Protein AF-A0A5C6GNI8-F1 (afdb_monomer)

Radius of gyration: 31.66 Å; Cα contacts (8 Å, |Δi|>4): 538; chains: 1; bounding box: 87×75×96 Å

Mean predicted aligned error: 11.32 Å

Sequence (477 aa):
MQRNCSEPKYVFQSFDSLYGCYKDFGGIANSNPFAQVVNTCLNDYCNNTFPELGGCAKWTQPTDLNFTISYHSSLFLGYTSFNNEAACEGVKGEVNSDLAGPGVFTSYMMQLVILLYLWFFLRLSREGPSLASYFSEKRKLFLHKALASKERRPALAKMTRLFDRHHAVLKHTLVEFQEAQCFFMLASQIAVLWSTSHSAALESHTLRSLIQNTSVSGMVSSTGILPVVIGMWSLQRMHKCSPWNFVLSVVTVIVSEVALYQTRDVPSIDKIVPMDYNGWPASCGFSAPPLIYCGLSTTEFYTQVLTRGGPMFFLQWSNPYCLVLFGMVILLWIKTFIIDAIGRETFPRFFLERAWLSQPPPDSKWGRWLPRASGLVTFLVEIAFIGAMVMDITAFDGFDYIHLIDWGAWSFGQVVAITLWFPVASKYIYWLVFGTEAYSKARIPSPYRIIKQQVDKNGGDYGKVMSSTRDGHVPMS

Secondary structure (DSSP, 8-state):
----TT-HHHHTS-HHHHHHHHHHTTTS--SSHHHHHHHHHHHHHHHS--TTTB--TT---TT----EEEEEE-SS-EEEEEE-HHHHTTB--PPPHHHHSHHHHHHHHHHHHHHHHHHHHHHHHHHHHHHHHHHHHHHHHHHTTT---TTSHHHHHHHHHHHHHHHHHHHHHHHHHHHHHHHHHHHHHHHHHHHHH-GGGGT--SHHHHHHHHHHHHHHHHHTTHHHHHHHHHHHHTT---HHHHHHHHHHHHHHHHHHHHTSSPPPGGGPPPP--TT--GGGTTS--GGGGBPPPHHHHHHHHHHHHHHHHIIIIIHHHHHHHHHHHHHHHHHHHHHHHH-TTTS-HHHHHHHHTTS--TTSHHHHHHHHHHHHHHHHHHHHHHHHHHHHHHHHHHHHHTT-S-TT---HHHHHHHHTTHHHHHHHHHHHHH-HHHHHHHHSPTT---------SS-------------PPPPP-

Organism: Metarhizium rileyi (strain RCEF 4871) (NCBI:txid1649241)

Structure (mmCIF, N/CA/C/O backbone):
data_AF-A0A5C6GNI8-F1
#
_entry.id   AF-A0A5C6GNI8-F1
#
loop_
_atom_site.group_PDB
_atom_site.id
_atom_site.type_symbol
_atom_site.label_atom_id
_atom_site.label_alt_id
_atom_site.label_comp_id
_atom_site.label_asym_id
_atom_site.label_entity_id
_atom_site.label_seq_id
_atom_site.pdbx_PDB_ins_code
_atom_site.Cartn_x
_atom_site.Cartn_y
_atom_site.Cartn_z
_atom_site.occupancy
_atom_site.B_iso_or_equiv
_atom_site.auth_seq_id
_atom_site.auth_comp_id
_atom_site.auth_asym_id
_atom_site.auth_atom_id
_atom_site.pdbx_PDB_model_num
ATOM 1 N N . MET A 1 1 ? 38.891 2.846 -21.273 1.00 44.84 1 MET A N 1
ATOM 2 C CA . MET A 1 1 ? 38.220 1.793 -22.065 1.00 44.84 1 MET A CA 1
ATOM 3 C C . MET A 1 1 ? 37.058 2.442 -22.791 1.00 44.84 1 MET A C 1
ATOM 5 O O . MET A 1 1 ? 36.213 3.019 -22.123 1.00 44.84 1 MET A O 1
ATOM 9 N N . GLN A 1 2 ? 37.057 2.434 -24.123 1.00 57.12 2 GLN A N 1
ATOM 10 C CA . GLN A 1 2 ? 35.919 2.900 -24.923 1.00 57.12 2 GLN A CA 1
ATOM 11 C C . GLN A 1 2 ? 34.794 1.863 -24.812 1.00 57.12 2 GLN A C 1
ATOM 13 O O . GLN A 1 2 ? 35.048 0.675 -25.005 1.00 57.12 2 GLN A O 1
ATOM 18 N N . ARG A 1 3 ? 33.580 2.290 -24.451 1.00 76.38 3 ARG A N 1
ATOM 19 C CA . ARG A 1 3 ? 32.397 1.418 -24.452 1.00 76.38 3 ARG A CA 1
ATOM 20 C C . ARG A 1 3 ? 32.059 1.014 -25.892 1.00 76.38 3 ARG A C 1
ATOM 22 O O . ARG A 1 3 ? 32.129 1.857 -26.786 1.00 76.38 3 ARG A O 1
ATOM 29 N N . ASN A 1 4 ? 31.679 -0.245 -26.130 1.00 85.56 4 ASN A N 1
ATOM 30 C CA . ASN A 1 4 ? 31.313 -0.725 -27.470 1.00 85.56 4 ASN A CA 1
ATOM 31 C C . ASN A 1 4 ? 29.850 -0.387 -27.806 1.00 85.56 4 ASN A C 1
ATOM 33 O O . ASN A 1 4 ? 28.991 -1.256 -27.918 1.00 85.56 4 ASN A O 1
ATOM 37 N N . CYS A 1 5 ? 29.556 0.901 -27.951 1.00 88.19 5 CYS A N 1
ATOM 38 C CA . CYS A 1 5 ? 28.199 1.403 -28.184 1.00 88.19 5 CYS A CA 1
ATOM 39 C C . CYS A 1 5 ? 27.653 1.157 -29.602 1.00 88.19 5 CYS A C 1
ATOM 41 O O . CYS A 1 5 ? 26.549 1.594 -29.919 1.00 88.19 5 CYS A O 1
ATOM 43 N N . SER A 1 6 ? 28.423 0.471 -30.449 1.00 87.31 6 SER A N 1
ATOM 44 C CA . SER A 1 6 ? 27.996 -0.060 -31.747 1.00 87.31 6 SER A CA 1
ATOM 45 C C . SER A 1 6 ? 27.494 -1.506 -31.681 1.00 87.31 6 SER A C 1
ATOM 47 O O . SER A 1 6 ? 26.923 -1.985 -32.654 1.00 87.31 6 SER A O 1
ATOM 49 N N . GLU A 1 7 ? 27.709 -2.217 -30.570 1.00 92.62 7 GLU A N 1
ATOM 50 C CA . GLU A 1 7 ? 27.315 -3.619 -30.428 1.00 92.62 7 GLU A CA 1
ATOM 51 C C . GLU A 1 7 ? 25.980 -3.737 -29.671 1.00 92.62 7 GLU A C 1
ATOM 53 O O . GLU A 1 7 ? 25.929 -3.416 -28.479 1.00 92.62 7 GLU A O 1
ATOM 58 N N . PRO A 1 8 ? 24.902 -4.242 -30.307 1.00 93.31 8 PRO A N 1
ATOM 59 C CA . PRO A 1 8 ? 23.592 -4.366 -29.665 1.00 93.31 8 PRO A CA 1
ATOM 60 C C . PRO A 1 8 ? 23.621 -5.156 -28.357 1.00 93.31 8 PRO A C 1
ATOM 62 O O . PRO A 1 8 ? 23.024 -4.747 -27.365 1.00 93.31 8 PRO A O 1
ATOM 65 N N . LYS A 1 9 ? 24.380 -6.258 -28.331 1.00 93.50 9 LYS A N 1
ATOM 66 C CA . LYS A 1 9 ? 24.507 -7.125 -27.155 1.00 93.50 9 LYS A CA 1
ATOM 67 C C . LYS A 1 9 ? 25.063 -6.384 -25.940 1.00 93.50 9 LYS A C 1
ATOM 69 O O . LYS A 1 9 ? 24.661 -6.682 -24.823 1.00 93.50 9 LYS A O 1
ATOM 74 N N . TYR A 1 10 ? 25.963 -5.424 -26.152 1.00 93.75 10 TYR A N 1
ATOM 75 C CA . TYR A 1 10 ? 26.483 -4.575 -25.084 1.00 93.75 10 TYR A CA 1
ATOM 76 C C . TYR A 1 10 ? 25.463 -3.504 -24.680 1.00 93.75 10 TYR A C 1
ATOM 78 O O . TYR A 1 10 ? 25.190 -3.327 -23.494 1.00 93.75 10 TYR A O 1
ATOM 86 N N . VAL A 1 11 ? 24.876 -2.815 -25.665 1.00 93.31 11 VAL A N 1
ATOM 87 C CA . VAL A 1 11 ? 23.940 -1.701 -25.447 1.00 93.31 11 VAL A CA 1
ATOM 88 C C . VAL A 1 11 ? 22.708 -2.128 -24.646 1.00 93.31 11 VAL A C 1
ATOM 90 O O . VAL A 1 11 ? 22.344 -1.444 -23.693 1.00 93.31 11 VAL A O 1
ATOM 93 N N . PHE A 1 12 ? 22.091 -3.258 -24.996 1.00 93.81 12 PHE A N 1
ATOM 94 C CA . PHE A 1 12 ? 20.843 -3.732 -24.383 1.00 93.81 12 PHE A CA 1
ATOM 95 C C . PHE A 1 12 ? 21.059 -4.740 -23.247 1.00 93.81 12 PHE A C 1
ATOM 97 O O . PHE A 1 12 ? 20.111 -5.369 -22.788 1.00 93.81 12 PHE A O 1
ATOM 104 N N . GLN A 1 13 ? 22.299 -4.912 -22.775 1.00 91.00 13 GLN A N 1
ATOM 105 C CA . GLN A 1 13 ? 22.585 -5.794 -21.641 1.00 91.00 13 GLN A CA 1
ATOM 106 C C . GLN A 1 13 ? 21.973 -5.271 -20.334 1.00 91.00 13 GLN A C 1
ATOM 108 O O . GLN A 1 13 ? 21.536 -6.054 -19.494 1.00 91.00 13 GLN A O 1
ATOM 113 N N . SER A 1 14 ? 21.996 -3.953 -20.133 1.00 92.38 14 SER A N 1
ATOM 114 C CA . SER A 1 14 ? 21.475 -3.296 -18.938 1.00 92.38 14 SER A CA 1
ATOM 115 C C . SER A 1 14 ? 21.164 -1.827 -19.213 1.00 92.38 14 SER A C 1
ATOM 117 O O . SER A 1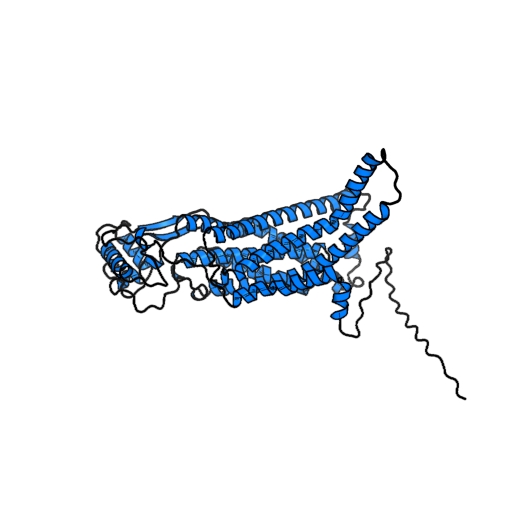 14 ? 21.657 -1.234 -20.178 1.00 92.38 14 SER A O 1
ATOM 119 N N . PHE A 1 15 ? 20.394 -1.210 -18.315 1.00 93.38 15 PHE A N 1
ATOM 120 C CA . PHE A 1 15 ? 20.122 0.223 -18.378 1.00 93.38 15 PHE A CA 1
ATOM 121 C C . PHE A 1 15 ? 21.402 1.068 -18.287 1.00 93.38 15 PHE A C 1
ATOM 123 O O . PHE A 1 15 ? 21.520 2.073 -18.984 1.00 93.38 15 PHE A O 1
ATOM 130 N N . ASP A 1 16 ? 22.386 0.649 -17.485 1.00 93.31 16 ASP A N 1
ATOM 131 C CA . ASP A 1 16 ? 23.656 1.369 -17.332 1.00 93.31 16 ASP A CA 1
ATOM 132 C C . ASP A 1 16 ? 24.480 1.385 -18.621 1.00 93.31 16 ASP A C 1
ATOM 134 O O . ASP A 1 16 ? 25.088 2.408 -18.949 1.00 93.31 16 ASP A O 1
ATOM 138 N N . SER A 1 17 ? 24.479 0.283 -19.378 1.00 93.38 17 SER A N 1
ATOM 139 C CA . SER A 1 17 ? 25.125 0.229 -20.693 1.00 93.38 17 SER A CA 1
ATOM 140 C C . SER A 1 17 ? 24.432 1.164 -21.684 1.00 93.38 17 SER A C 1
ATOM 142 O O . SER A 1 17 ? 25.096 1.985 -22.321 1.00 93.38 17 SER A O 1
ATOM 144 N N . LEU A 1 18 ? 23.097 1.104 -21.758 1.00 93.56 18 LEU A N 1
ATOM 145 C CA . LEU A 1 18 ? 22.285 1.965 -22.620 1.00 93.56 18 LEU A CA 1
ATOM 146 C C . LEU A 1 18 ? 22.494 3.453 -22.294 1.00 93.56 18 LEU A C 1
ATOM 148 O O . LEU A 1 18 ? 22.796 4.259 -23.177 1.00 93.56 18 LEU A O 1
ATOM 152 N N . TYR A 1 19 ? 22.367 3.824 -21.020 1.00 93.25 19 TYR A N 1
ATOM 153 C CA . TYR A 1 19 ? 22.506 5.202 -20.553 1.00 93.25 19 TYR A CA 1
ATOM 154 C C . TYR A 1 19 ? 23.947 5.708 -20.644 1.00 93.25 19 TYR A C 1
ATOM 156 O O . TYR A 1 19 ? 24.183 6.871 -20.982 1.00 93.25 19 TYR A O 1
ATOM 164 N N . GLY A 1 20 ? 24.922 4.835 -20.386 1.00 92.62 20 GLY A N 1
ATOM 165 C CA . GLY A 1 20 ? 26.335 5.120 -20.588 1.00 92.62 20 GLY A CA 1
ATOM 166 C C . GLY A 1 20 ? 26.627 5.489 -22.039 1.00 92.62 20 GLY A C 1
ATOM 167 O O . GLY A 1 20 ? 27.200 6.547 -22.293 1.00 92.62 20 GLY A O 1
ATOM 168 N N . CYS A 1 21 ? 26.154 4.679 -22.986 1.00 92.12 21 CYS A N 1
ATOM 169 C CA . CYS A 1 21 ? 26.291 4.973 -24.408 1.00 92.12 21 CYS A CA 1
ATOM 170 C C . CYS A 1 21 ? 25.571 6.261 -24.815 1.00 92.12 21 CYS A C 1
ATOM 172 O O . CYS A 1 21 ? 26.149 7.089 -25.514 1.00 92.12 21 CYS A O 1
ATOM 174 N N . TYR A 1 22 ? 24.358 6.499 -24.316 1.00 91.31 22 TYR A N 1
ATOM 175 C CA . TYR A 1 22 ? 23.641 7.752 -24.563 1.00 91.31 22 TYR A CA 1
ATOM 176 C C . TYR A 1 22 ? 24.440 8.993 -24.124 1.00 91.31 22 TYR A C 1
ATOM 178 O O . TYR A 1 22 ? 24.504 9.988 -24.850 1.00 91.31 22 TYR A O 1
ATOM 186 N N . LYS A 1 23 ? 25.102 8.925 -22.961 1.00 90.50 23 LYS A N 1
ATOM 187 C CA . LYS A 1 23 ? 25.976 9.996 -22.460 1.00 90.50 23 LYS A CA 1
ATOM 188 C C . LYS A 1 23 ? 27.236 10.181 -23.297 1.00 90.50 23 LYS A C 1
ATOM 190 O O . LYS A 1 23 ? 27.605 11.321 -23.570 1.00 90.50 23 LYS A O 1
ATOM 195 N N . ASP A 1 24 ? 27.868 9.088 -23.718 1.00 89.25 24 ASP A N 1
ATOM 196 C CA . ASP A 1 24 ? 29.106 9.132 -24.505 1.00 89.25 24 ASP A CA 1
ATOM 197 C C . ASP A 1 24 ? 28.895 9.824 -25.868 1.00 89.25 24 ASP A C 1
ATOM 199 O O . ASP A 1 24 ? 29.817 10.442 -26.398 1.00 89.25 24 ASP A O 1
ATOM 203 N N . PHE A 1 25 ? 27.665 9.805 -26.396 1.00 85.69 25 PHE A N 1
ATOM 204 C CA . PHE A 1 25 ? 27.271 10.502 -27.627 1.00 85.69 25 PHE A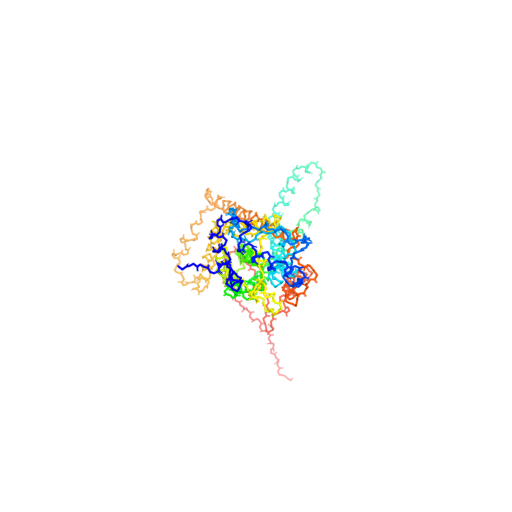 CA 1
ATOM 205 C C . PHE A 1 25 ? 26.613 11.878 -27.408 1.00 85.69 25 PHE A C 1
ATOM 207 O O . PHE A 1 25 ? 25.965 12.409 -28.312 1.00 85.69 25 PHE A O 1
ATOM 214 N N . GLY A 1 26 ? 26.792 12.489 -26.234 1.00 79.31 26 GLY A N 1
ATOM 215 C CA . GLY A 1 26 ? 26.368 13.869 -25.969 1.00 79.31 26 GLY A CA 1
ATOM 216 C C . GLY A 1 26 ? 24.901 14.037 -25.566 1.00 79.31 26 GLY A C 1
ATOM 217 O O . GLY A 1 26 ? 24.425 15.167 -25.507 1.00 79.31 26 GLY A O 1
ATOM 218 N N . GLY A 1 27 ? 24.185 12.947 -25.266 1.00 73.62 27 GLY A N 1
ATOM 219 C CA . GLY A 1 27 ? 22.841 13.006 -24.686 1.00 73.62 27 GLY A CA 1
ATOM 220 C C . GLY A 1 27 ? 21.756 13.555 -25.616 1.00 73.62 27 GLY A C 1
ATOM 221 O O . GLY A 1 27 ? 20.752 14.073 -25.131 1.00 73.62 27 GLY A O 1
ATOM 222 N N . ILE A 1 28 ? 21.962 13.461 -26.931 1.00 68.44 28 ILE A N 1
ATOM 223 C CA . ILE A 1 28 ? 20.987 13.817 -27.965 1.00 68.44 28 ILE A CA 1
ATOM 224 C C . ILE A 1 28 ? 20.944 12.661 -28.966 1.00 68.44 28 ILE A C 1
ATOM 226 O O . ILE A 1 28 ? 21.994 12.176 -29.405 1.00 68.44 28 ILE A O 1
ATOM 230 N N . ALA A 1 29 ? 19.744 12.215 -29.338 1.00 65.06 29 ALA A N 1
ATOM 231 C CA . ALA A 1 29 ? 19.577 11.224 -30.392 1.00 65.06 29 ALA A CA 1
ATOM 232 C C . ALA A 1 29 ? 19.814 11.865 -31.771 1.00 65.06 29 ALA A C 1
ATOM 234 O O . ALA A 1 29 ? 18.907 12.292 -32.476 1.00 65.06 29 ALA A O 1
ATOM 235 N N . ASN A 1 30 ? 21.093 11.978 -32.122 1.00 66.00 30 ASN A N 1
ATOM 236 C CA . ASN A 1 30 ? 21.556 12.358 -33.454 1.00 66.00 30 ASN A CA 1
ATOM 237 C C . ASN A 1 30 ? 21.643 11.109 -34.343 1.00 66.00 30 ASN A C 1
ATOM 239 O O . ASN A 1 30 ? 21.590 9.991 -33.843 1.00 66.00 30 ASN A O 1
ATOM 243 N N . SER A 1 31 ? 21.883 11.264 -35.646 1.00 70.81 31 SER A N 1
ATOM 244 C CA . SER A 1 31 ? 22.167 10.159 -36.580 1.00 70.81 31 SER A CA 1
ATOM 245 C C . SER A 1 31 ? 23.548 9.508 -36.347 1.00 70.81 31 SER A C 1
ATOM 247 O O . SER A 1 31 ? 24.335 9.337 -37.278 1.00 70.81 31 SER A O 1
ATOM 249 N N . ASN A 1 32 ? 23.888 9.214 -35.092 1.00 82.62 32 ASN A N 1
ATOM 250 C CA . ASN A 1 32 ? 25.128 8.568 -34.683 1.00 82.62 32 ASN A CA 1
ATOM 251 C C . ASN A 1 32 ? 24.969 7.028 -34.686 1.00 82.62 32 ASN A C 1
ATOM 253 O O . ASN A 1 32 ? 23.841 6.524 -34.699 1.00 82.62 32 ASN A O 1
ATOM 257 N N . PRO A 1 33 ? 26.077 6.262 -34.670 1.00 85.38 33 PRO A N 1
ATOM 258 C CA . PRO A 1 33 ? 26.019 4.798 -34.733 1.00 85.38 33 PRO A CA 1
ATOM 259 C C . PRO A 1 33 ? 25.200 4.161 -33.601 1.00 85.38 33 PRO A C 1
ATOM 261 O O . PRO A 1 33 ? 24.496 3.183 -33.823 1.00 85.38 33 PRO A O 1
ATOM 264 N N . PHE A 1 34 ? 25.236 4.737 -32.398 1.00 89.00 34 PHE A N 1
ATOM 265 C CA . PHE A 1 34 ? 24.455 4.256 -31.257 1.00 89.00 34 PHE A CA 1
ATOM 266 C C . PHE A 1 34 ? 22.944 4.441 -31.466 1.00 89.00 34 PHE A C 1
ATOM 268 O O . PHE A 1 34 ? 22.163 3.519 -31.244 1.00 89.00 34 PHE A O 1
ATOM 275 N N . ALA A 1 35 ? 22.516 5.608 -31.945 1.00 88.25 35 ALA A N 1
ATOM 276 C CA . ALA A 1 35 ? 21.116 5.881 -32.235 1.00 88.25 35 ALA A CA 1
ATOM 277 C C . ALA A 1 35 ? 20.587 4.988 -33.364 1.00 88.25 35 ALA A C 1
ATOM 279 O O . ALA A 1 35 ? 19.435 4.568 -33.313 1.00 88.25 35 ALA A O 1
ATOM 280 N N . GLN A 1 36 ? 21.432 4.635 -34.340 1.00 88.25 36 GLN A N 1
ATOM 281 C CA . GLN A 1 36 ? 21.093 3.637 -35.358 1.00 88.25 36 GLN A CA 1
ATOM 282 C C . GLN A 1 36 ? 20.872 2.247 -34.747 1.00 88.25 36 GLN A C 1
ATOM 284 O O . GLN A 1 36 ? 19.908 1.583 -35.121 1.00 88.25 36 GLN A O 1
ATOM 289 N N . VAL A 1 37 ? 21.699 1.822 -33.783 1.00 91.94 37 VAL A N 1
ATOM 290 C CA . VAL A 1 37 ? 21.504 0.555 -33.050 1.00 91.94 37 VAL A CA 1
ATOM 291 C C . VAL A 1 37 ? 20.167 0.553 -32.305 1.00 91.94 37 VAL A C 1
ATOM 293 O O . VAL A 1 37 ? 19.385 -0.386 -32.454 1.00 91.94 37 VAL A O 1
ATOM 296 N N . VAL A 1 38 ? 19.863 1.626 -31.564 1.00 91.88 38 VAL A N 1
ATOM 297 C CA . VAL A 1 38 ? 18.580 1.779 -30.853 1.00 91.88 38 VAL A CA 1
ATOM 298 C C . VAL A 1 38 ? 17.404 1.743 -31.823 1.00 91.88 38 VAL A C 1
ATOM 300 O O . VAL A 1 38 ? 16.482 0.955 -31.637 1.00 91.88 38 VAL A O 1
ATOM 303 N N . ASN A 1 39 ? 17.457 2.533 -32.892 1.00 90.06 39 ASN A N 1
ATOM 304 C CA . ASN A 1 39 ? 16.387 2.606 -33.879 1.00 90.06 39 ASN A CA 1
ATOM 305 C C . ASN A 1 39 ? 16.173 1.276 -34.619 1.00 90.06 39 ASN A C 1
ATOM 307 O O . ASN A 1 39 ? 15.037 0.893 -34.875 1.00 90.06 39 ASN A O 1
ATOM 311 N N . THR A 1 40 ? 17.240 0.541 -34.940 1.00 91.19 40 THR A N 1
ATOM 312 C CA . THR A 1 40 ? 17.125 -0.773 -35.599 1.00 91.19 40 THR A CA 1
ATOM 313 C C . THR A 1 40 ? 16.444 -1.786 -34.679 1.00 91.19 40 THR A C 1
ATOM 315 O O . THR A 1 40 ? 15.517 -2.468 -35.105 1.00 91.19 40 THR A O 1
ATOM 318 N N . CYS A 1 41 ? 16.833 -1.824 -33.400 1.00 93.06 41 CYS A N 1
ATOM 319 C CA . CYS A 1 41 ? 16.177 -2.666 -32.398 1.00 93.06 41 CYS A CA 1
ATOM 320 C C . CYS A 1 41 ? 14.686 -2.318 -32.235 1.00 93.06 41 CYS A C 1
ATOM 322 O O . CYS A 1 41 ? 13.841 -3.212 -32.240 1.00 93.06 41 CYS A O 1
ATOM 324 N N . LEU A 1 42 ? 14.345 -1.025 -32.142 1.00 92.25 42 LEU A N 1
ATOM 325 C CA . LEU A 1 42 ? 12.952 -0.574 -32.044 1.00 92.25 42 LEU A CA 1
ATOM 326 C C . LEU A 1 42 ? 12.131 -0.974 -33.271 1.00 92.25 42 LEU A C 1
ATOM 328 O O . LEU A 1 42 ? 11.025 -1.477 -33.115 1.00 92.25 42 LEU A O 1
ATOM 332 N N . ASN A 1 43 ? 12.674 -0.795 -34.474 1.00 91.44 43 ASN A N 1
ATOM 333 C CA . ASN A 1 43 ? 11.991 -1.162 -35.711 1.00 91.44 43 ASN A CA 1
ATOM 334 C C . ASN A 1 43 ? 11.691 -2.654 -35.792 1.00 91.44 43 ASN A C 1
ATOM 336 O O . ASN A 1 43 ? 10.560 -3.039 -36.084 1.00 91.44 43 ASN A O 1
ATOM 340 N N . ASP A 1 44 ? 12.681 -3.493 -35.497 1.00 92.12 44 ASP A N 1
ATOM 341 C CA . ASP A 1 44 ? 12.490 -4.939 -35.544 1.00 92.12 44 ASP A CA 1
ATOM 342 C C . ASP A 1 44 ? 11.510 -5.415 -34.468 1.00 92.12 44 ASP A C 1
ATOM 344 O O . ASP A 1 44 ? 10.677 -6.278 -34.743 1.00 92.12 44 ASP A O 1
ATOM 348 N N . TYR A 1 45 ? 11.554 -4.825 -33.269 1.00 92.75 45 TYR A N 1
ATOM 349 C CA . TYR A 1 45 ? 10.589 -5.125 -32.214 1.00 92.75 45 TYR A CA 1
ATOM 350 C C . TYR A 1 45 ? 9.170 -4.669 -32.580 1.00 92.75 45 TYR A C 1
ATOM 352 O O . TYR A 1 45 ? 8.222 -5.436 -32.442 1.00 92.75 45 TYR A O 1
ATOM 360 N N . CYS A 1 46 ? 9.002 -3.442 -33.078 1.00 91.56 46 CYS A N 1
ATOM 361 C CA . CYS A 1 46 ? 7.685 -2.906 -33.415 1.00 91.56 46 CYS A CA 1
ATOM 362 C C . CYS A 1 46 ? 7.033 -3.621 -34.613 1.00 91.56 46 CYS A C 1
ATOM 364 O O . CYS A 1 46 ? 5.811 -3.599 -34.734 1.00 91.56 46 CYS A O 1
ATOM 366 N N . ASN A 1 47 ? 7.813 -4.294 -35.467 1.00 90.94 47 ASN A N 1
ATOM 367 C CA . ASN A 1 47 ? 7.284 -5.151 -36.533 1.00 90.94 47 ASN A CA 1
ATOM 368 C C . ASN A 1 47 ? 6.649 -6.449 -36.006 1.00 90.94 47 ASN A C 1
ATOM 370 O O . ASN A 1 47 ? 5.763 -7.003 -36.656 1.00 90.94 47 ASN A O 1
ATOM 374 N N . ASN A 1 48 ? 7.101 -6.951 -34.854 1.00 89.56 48 ASN A N 1
ATOM 375 C CA . ASN A 1 48 ? 6.563 -8.151 -34.218 1.00 89.56 48 ASN A CA 1
ATOM 376 C C . ASN A 1 48 ? 6.621 -8.006 -32.693 1.00 89.56 48 ASN A C 1
ATOM 378 O O . ASN A 1 48 ? 7.540 -8.500 -32.033 1.00 89.56 48 ASN A O 1
ATOM 382 N N . THR A 1 49 ? 5.651 -7.273 -32.149 1.00 91.06 49 THR A N 1
ATOM 383 C CA . THR A 1 49 ? 5.626 -6.919 -30.730 1.00 91.06 49 THR A CA 1
ATOM 384 C C . THR A 1 49 ? 5.368 -8.139 -29.853 1.00 91.06 49 THR A C 1
ATOM 386 O O . THR A 1 49 ? 4.590 -9.033 -30.190 1.00 91.06 49 THR A O 1
ATOM 389 N N . PHE A 1 50 ? 6.005 -8.164 -28.682 1.00 91.38 50 PHE A N 1
ATOM 390 C CA . PHE A 1 50 ? 5.727 -9.177 -27.674 1.00 91.38 50 PHE A CA 1
ATOM 391 C C . PHE A 1 50 ? 4.498 -8.750 -26.849 1.00 91.38 50 PHE A C 1
ATOM 393 O O . PHE A 1 50 ? 4.547 -7.691 -26.215 1.00 91.38 50 PHE A O 1
ATOM 400 N N . PRO A 1 51 ? 3.397 -9.530 -26.815 1.00 88.81 51 PRO A N 1
ATOM 401 C CA . PRO A 1 51 ? 2.141 -9.091 -26.197 1.00 88.81 51 PRO A CA 1
ATOM 402 C C . PRO A 1 51 ? 2.219 -8.750 -24.701 1.00 88.81 51 PRO A C 1
ATOM 404 O O . PRO A 1 51 ? 1.408 -7.962 -24.211 1.00 88.81 51 PRO A O 1
ATOM 407 N N . GLU A 1 52 ? 3.153 -9.338 -23.950 1.00 87.62 52 GLU A N 1
ATOM 408 C CA . GLU A 1 52 ? 3.313 -9.061 -22.512 1.00 87.62 52 GLU A CA 1
ATOM 409 C C . GLU A 1 52 ? 4.118 -7.785 -22.235 1.00 87.62 52 GLU A C 1
ATOM 411 O O . GLU A 1 52 ? 3.926 -7.158 -21.197 1.00 87.62 52 GLU A O 1
ATOM 416 N N . LEU A 1 53 ? 4.963 -7.344 -23.171 1.00 90.94 53 LEU A N 1
ATOM 417 C CA . LEU A 1 53 ? 5.640 -6.048 -23.080 1.00 90.94 53 LEU A CA 1
ATOM 418 C C . LEU A 1 53 ? 4.784 -4.923 -23.686 1.00 90.94 53 LEU A C 1
ATOM 420 O O . LEU A 1 53 ? 4.716 -3.820 -23.138 1.00 90.94 53 LEU A O 1
ATOM 424 N N . GLY A 1 54 ? 4.100 -5.207 -24.796 1.00 92.00 54 GLY A N 1
ATOM 425 C CA . GLY A 1 54 ? 3.320 -4.221 -25.539 1.00 92.00 54 GLY A CA 1
ATOM 426 C C . GLY A 1 54 ? 4.205 -3.160 -26.200 1.00 92.00 54 GLY A C 1
ATOM 427 O O . GLY A 1 54 ? 5.332 -3.439 -26.616 1.00 92.00 54 GLY A O 1
ATOM 428 N N . GLY A 1 55 ? 3.695 -1.935 -26.291 1.00 90.56 55 GLY A N 1
ATOM 429 C CA . GLY A 1 55 ? 4.374 -0.808 -26.930 1.00 90.56 55 GLY A CA 1
ATOM 430 C C . GLY A 1 55 ? 4.069 -0.660 -28.421 1.00 90.56 55 GLY A C 1
ATOM 431 O O . GLY A 1 55 ? 3.335 -1.450 -29.013 1.00 90.56 55 GLY A O 1
ATOM 432 N N . CYS A 1 56 ? 4.657 0.370 -29.028 1.00 91.75 56 CYS A N 1
ATOM 433 C CA . CYS A 1 56 ? 4.566 0.683 -30.454 1.00 91.75 56 CYS A CA 1
ATOM 434 C C . CYS A 1 56 ? 3.147 0.997 -30.969 1.00 91.75 56 CYS A C 1
ATOM 436 O O . CYS A 1 56 ? 2.916 0.957 -32.176 1.00 91.75 56 CYS A O 1
ATOM 438 N N . ALA A 1 57 ? 2.192 1.355 -30.101 1.00 87.69 57 ALA A N 1
ATOM 439 C CA . ALA A 1 57 ? 0.800 1.585 -30.511 1.00 87.69 57 ALA A CA 1
ATOM 440 C C . ALA A 1 57 ? 0.631 2.754 -31.504 1.00 87.69 57 ALA A C 1
ATOM 442 O O . ALA A 1 57 ? -0.324 2.785 -32.277 1.00 87.69 57 ALA A O 1
ATOM 443 N N . LYS A 1 58 ? 1.568 3.711 -31.492 1.00 86.19 58 LYS A N 1
ATOM 444 C CA . LYS A 1 58 ? 1.638 4.848 -32.425 1.00 86.19 58 LYS A CA 1
ATOM 445 C C . LYS A 1 58 ? 2.836 4.754 -33.378 1.00 86.19 58 LYS A C 1
ATOM 447 O O . LYS A 1 58 ? 3.173 5.733 -34.041 1.00 86.19 58 LYS A O 1
ATOM 452 N N . TRP A 1 59 ? 3.498 3.598 -33.445 1.00 86.44 59 TRP A N 1
ATOM 453 C CA . TRP A 1 59 ? 4.671 3.404 -34.290 1.00 86.44 59 TRP A CA 1
ATOM 454 C C . TRP A 1 59 ? 4.259 3.330 -35.756 1.00 86.44 59 TRP A C 1
ATOM 456 O O . TRP A 1 59 ? 3.569 2.398 -36.163 1.00 86.44 59 TRP A O 1
ATOM 466 N N . THR A 1 60 ? 4.658 4.326 -36.549 1.00 75.56 60 THR A N 1
ATOM 467 C CA . THR A 1 60 ? 4.263 4.392 -37.961 1.00 75.56 60 THR A CA 1
ATOM 468 C C . THR A 1 60 ? 5.418 4.198 -38.938 1.00 75.56 60 THR A C 1
ATOM 470 O O . THR A 1 60 ? 5.142 3.625 -39.989 1.00 75.56 60 THR A O 1
ATOM 473 N N . GLN A 1 61 ? 6.678 4.580 -38.642 1.00 65.38 61 GLN A N 1
ATOM 474 C CA . GLN A 1 61 ? 7.813 4.412 -39.578 1.00 65.38 61 GLN A CA 1
ATOM 475 C C . GLN A 1 61 ? 9.237 4.391 -38.949 1.00 65.38 61 GLN A C 1
ATOM 477 O O . GLN A 1 61 ? 9.432 4.903 -37.850 1.00 65.38 61 GLN A O 1
ATOM 482 N N . PRO A 1 62 ? 10.264 3.887 -39.685 1.00 57.25 62 PRO A N 1
ATOM 483 C CA . PRO A 1 62 ? 11.648 3.674 -39.219 1.00 57.25 62 PRO A CA 1
ATOM 484 C C . PRO A 1 62 ? 12.546 4.896 -39.011 1.00 57.25 62 PRO A C 1
ATOM 486 O O . PRO A 1 62 ? 13.739 4.731 -38.749 1.00 57.25 62 PRO A O 1
ATOM 489 N N . THR A 1 63 ? 12.035 6.111 -39.187 1.00 55.03 63 THR A N 1
ATOM 490 C CA . THR A 1 63 ? 12.843 7.343 -39.208 1.00 55.03 63 THR A CA 1
ATOM 491 C C . THR A 1 63 ? 12.792 8.151 -37.917 1.00 55.03 63 THR A C 1
ATOM 493 O O . THR A 1 63 ? 13.528 9.133 -37.805 1.00 55.03 63 THR A O 1
ATOM 496 N N . ASP A 1 64 ? 11.979 7.748 -36.939 1.00 57.50 64 ASP A N 1
ATOM 497 C CA . ASP A 1 64 ? 11.836 8.462 -35.669 1.00 57.50 64 ASP A CA 1
ATOM 498 C C . ASP A 1 64 ? 13.027 8.182 -34.742 1.00 57.50 64 ASP A C 1
ATOM 500 O O . ASP A 1 64 ? 12.933 7.526 -33.707 1.00 57.50 64 ASP A O 1
ATOM 504 N N . LEU A 1 65 ? 14.174 8.771 -35.094 1.00 66.44 65 LEU A N 1
ATOM 505 C CA . LEU A 1 65 ? 15.387 8.850 -34.273 1.00 66.44 65 LEU A CA 1
ATOM 506 C C . LEU A 1 65 ? 15.183 9.663 -32.984 1.00 66.44 65 LEU A C 1
ATOM 508 O O . LEU A 1 65 ? 16.143 9.944 -32.281 1.00 66.44 65 LEU A O 1
ATOM 512 N N . ASN A 1 66 ? 13.959 10.062 -32.651 1.00 77.88 66 ASN A N 1
ATOM 513 C CA . ASN A 1 66 ? 13.684 10.944 -31.532 1.00 77.88 66 ASN A CA 1
ATOM 514 C C . ASN A 1 66 ? 13.411 10.135 -30.258 1.00 77.88 66 ASN A C 1
ATOM 516 O O . ASN A 1 66 ? 12.270 9.984 -29.822 1.00 77.88 66 ASN A O 1
ATOM 520 N N . PHE A 1 67 ? 14.468 9.570 -29.675 1.00 87.69 67 PHE A N 1
ATOM 521 C CA . PHE A 1 67 ? 14.419 9.059 -28.308 1.00 87.69 67 PHE A CA 1
ATOM 522 C C . PHE A 1 67 ? 15.273 9.919 -27.383 1.00 87.69 67 PHE A C 1
ATOM 524 O O . PHE A 1 67 ? 16.280 10.501 -27.779 1.00 87.69 67 PHE A O 1
ATOM 531 N N . THR A 1 68 ? 14.889 9.980 -26.117 1.00 90.19 68 THR A N 1
ATOM 532 C CA . THR A 1 68 ? 15.653 10.681 -25.087 1.00 90.19 68 THR A CA 1
ATOM 533 C C . THR A 1 68 ? 15.734 9.823 -23.839 1.00 90.19 68 THR A C 1
ATOM 535 O O . THR A 1 68 ? 14.819 9.061 -23.534 1.00 90.19 68 THR A O 1
ATOM 538 N N . ILE A 1 69 ? 16.841 9.932 -23.109 1.00 92.75 69 ILE A N 1
ATOM 539 C CA . ILE A 1 69 ? 16.937 9.388 -21.754 1.00 92.75 69 ILE A CA 1
ATOM 540 C C . ILE A 1 69 ? 17.007 10.577 -20.814 1.00 92.75 69 ILE A C 1
ATOM 542 O O . ILE A 1 69 ? 18.008 11.295 -20.774 1.00 92.75 69 ILE A O 1
ATOM 546 N N . SER A 1 70 ? 15.918 10.804 -20.089 1.00 90.81 70 SER A N 1
ATOM 547 C CA . SER A 1 70 ? 15.756 11.971 -19.230 1.00 90.81 70 SER A CA 1
ATOM 548 C C . SER A 1 70 ? 15.513 11.561 -17.787 1.00 90.81 70 SER A C 1
ATOM 550 O O . SER A 1 70 ? 14.933 10.513 -17.489 1.00 90.81 70 SER A O 1
ATOM 552 N N . TYR A 1 71 ? 15.985 12.415 -16.883 1.00 91.38 71 TYR A N 1
ATOM 553 C CA . TYR A 1 71 ? 15.641 12.347 -15.474 1.00 91.38 71 TYR A CA 1
ATOM 554 C C . TYR A 1 71 ? 14.363 13.144 -15.242 1.00 91.38 71 TYR A C 1
ATOM 556 O O . TYR A 1 71 ? 14.324 14.348 -15.497 1.00 91.38 71 TYR A O 1
ATOM 564 N N . HIS A 1 72 ? 13.332 12.465 -14.761 1.00 88.88 72 HIS A N 1
ATOM 565 C CA . HIS A 1 72 ? 12.098 13.082 -14.301 1.00 88.88 72 HIS A CA 1
ATOM 566 C C . HIS A 1 72 ? 12.190 13.274 -12.800 1.00 88.88 72 HIS A C 1
ATOM 568 O O . HIS A 1 72 ? 12.562 12.345 -12.082 1.00 88.88 72 HIS A O 1
ATOM 574 N N . SER A 1 73 ? 11.842 14.461 -12.317 1.00 89.38 73 SER A N 1
ATOM 575 C CA . SER A 1 73 ? 11.822 14.748 -10.889 1.00 89.38 73 SER A CA 1
ATOM 576 C C . SER A 1 73 ? 10.583 15.521 -10.475 1.00 89.38 73 SER A C 1
ATOM 578 O O . SER A 1 73 ? 10.046 16.366 -11.187 1.00 89.38 73 SER A O 1
ATOM 580 N N . SER A 1 74 ? 10.135 15.200 -9.275 1.00 86.81 74 SER A N 1
ATOM 581 C CA . SER A 1 74 ? 9.068 15.857 -8.539 1.00 86.81 74 SER A CA 1
ATOM 582 C C . SER A 1 74 ? 9.432 15.824 -7.055 1.00 86.81 74 SER A C 1
ATOM 584 O O . SER A 1 74 ? 10.487 15.310 -6.677 1.00 86.81 74 SER A O 1
ATOM 586 N N . LEU A 1 75 ? 8.548 16.336 -6.198 1.00 84.62 75 LEU A N 1
ATOM 587 C CA . LEU A 1 75 ? 8.778 16.346 -4.755 1.00 84.62 75 LEU A CA 1
ATOM 588 C C . LEU A 1 75 ? 8.944 14.935 -4.154 1.00 84.62 75 LEU A C 1
ATOM 590 O O . LEU A 1 75 ? 9.725 14.770 -3.223 1.00 84.62 75 LEU A O 1
ATOM 594 N N . PHE A 1 76 ? 8.235 13.928 -4.682 1.00 85.50 76 PHE A N 1
ATOM 595 C CA . PHE A 1 76 ? 8.180 12.576 -4.093 1.00 85.50 76 PHE A CA 1
ATOM 596 C C . PHE A 1 76 ? 8.644 11.452 -5.025 1.00 85.50 76 PHE A C 1
ATOM 598 O O . PHE A 1 76 ? 8.824 10.320 -4.577 1.00 85.50 76 PHE A O 1
ATOM 605 N N . LEU A 1 77 ? 8.840 11.746 -6.310 1.00 88.88 77 LEU A N 1
ATOM 606 C CA . LEU A 1 77 ? 9.220 10.770 -7.325 1.00 88.88 77 LEU A CA 1
ATOM 607 C C . LEU A 1 77 ? 10.328 11.345 -8.209 1.00 88.88 77 LEU A C 1
ATOM 609 O O . LEU A 1 77 ? 10.150 12.402 -8.818 1.00 88.88 77 LEU A O 1
ATOM 613 N N . GLY A 1 78 ? 11.451 10.634 -8.283 1.00 90.50 78 GLY A N 1
ATOM 614 C CA . GLY A 1 78 ? 12.581 10.968 -9.143 1.00 90.50 78 GLY A CA 1
ATOM 615 C C . GLY A 1 78 ? 13.145 9.709 -9.785 1.00 90.50 78 GLY A C 1
ATOM 616 O O . GLY A 1 78 ? 13.547 8.799 -9.067 1.00 90.50 78 GLY A O 1
ATOM 617 N N . TYR A 1 79 ? 13.149 9.632 -11.115 1.00 91.94 79 TYR A N 1
ATOM 618 C CA . TYR A 1 79 ? 13.641 8.463 -11.844 1.00 91.94 79 TYR A CA 1
ATOM 619 C C . TYR A 1 79 ? 14.153 8.841 -13.234 1.00 91.94 79 TYR A C 1
ATOM 621 O O . TYR A 1 79 ? 13.718 9.815 -13.846 1.00 91.94 79 TYR A O 1
ATOM 629 N N . THR A 1 80 ? 15.095 8.059 -13.745 1.00 93.06 80 THR A N 1
ATOM 630 C CA . THR A 1 80 ? 15.556 8.141 -15.134 1.00 93.06 80 THR A CA 1
ATOM 631 C C . THR A 1 80 ? 14.785 7.150 -15.988 1.00 93.06 80 THR A C 1
ATOM 633 O O . THR A 1 80 ? 14.544 6.030 -15.551 1.00 93.06 80 THR A O 1
ATOM 636 N N . SER A 1 81 ? 14.420 7.533 -17.206 1.00 93.88 81 SER A N 1
ATOM 637 C CA . SER A 1 81 ? 13.664 6.658 -18.108 1.00 93.88 81 SER A CA 1
ATOM 638 C C . SER A 1 81 ? 14.048 6.875 -19.557 1.00 93.88 81 SER A C 1
ATOM 640 O O . SER A 1 81 ? 14.538 7.944 -19.925 1.00 93.88 81 SER A O 1
ATOM 642 N N . PHE A 1 82 ? 13.800 5.850 -20.364 1.00 93.50 82 PHE A N 1
ATOM 643 C CA . PHE A 1 82 ? 13.822 5.934 -21.812 1.00 93.50 82 PHE A CA 1
ATOM 644 C C . PHE A 1 82 ? 12.493 6.519 -22.302 1.00 93.50 82 PHE A C 1
ATOM 646 O O . PHE A 1 82 ? 11.430 6.088 -21.865 1.00 93.50 82 PHE A O 1
ATOM 653 N N . ASN A 1 83 ? 12.535 7.496 -23.202 1.00 90.06 83 ASN A N 1
ATOM 654 C CA . ASN A 1 83 ? 11.344 8.140 -23.743 1.00 90.06 83 ASN A CA 1
ATOM 655 C C . ASN A 1 83 ? 11.409 8.174 -25.265 1.00 90.06 83 ASN A C 1
ATOM 657 O O . ASN A 1 83 ? 12.318 8.760 -25.849 1.00 90.06 83 ASN A O 1
ATOM 661 N N . ASN A 1 84 ? 10.403 7.576 -25.890 1.00 89.75 84 ASN A N 1
ATOM 662 C CA . ASN A 1 84 ? 10.076 7.719 -27.300 1.00 89.75 84 ASN A CA 1
ATOM 663 C C . ASN A 1 84 ? 8.547 7.674 -27.393 1.00 89.75 84 ASN A C 1
ATOM 665 O O . ASN A 1 84 ? 7.947 6.681 -26.992 1.00 89.75 84 ASN A O 1
ATOM 669 N N . GLU A 1 85 ? 7.920 8.756 -27.851 1.00 86.19 85 GLU A N 1
ATOM 670 C CA . GLU A 1 85 ? 6.461 8.915 -27.783 1.00 86.19 85 GLU A CA 1
ATOM 671 C C . GLU A 1 85 ? 5.715 7.817 -28.556 1.00 86.19 85 GLU A C 1
ATOM 673 O O . GLU A 1 85 ? 4.730 7.274 -28.064 1.00 86.19 85 GLU A O 1
ATOM 678 N N . ALA A 1 86 ? 6.221 7.427 -29.728 1.00 87.69 86 ALA A N 1
ATOM 679 C CA . ALA A 1 86 ? 5.588 6.420 -30.570 1.00 87.69 86 ALA A CA 1
ATOM 680 C C . ALA A 1 86 ? 5.801 4.984 -30.052 1.00 87.69 86 ALA A C 1
ATOM 682 O O . ALA A 1 86 ? 4.866 4.180 -30.057 1.00 87.69 86 ALA A O 1
ATOM 683 N N . ALA A 1 87 ? 7.016 4.660 -29.594 1.00 89.75 87 ALA A N 1
ATOM 684 C CA . ALA A 1 87 ? 7.380 3.322 -29.124 1.00 89.75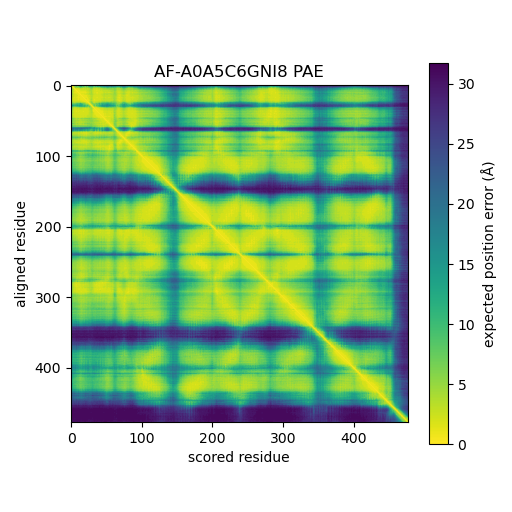 87 ALA A CA 1
ATOM 685 C C . ALA A 1 87 ? 6.884 3.038 -27.699 1.00 89.75 87 ALA A C 1
ATOM 687 O O . ALA A 1 87 ? 6.423 1.934 -27.423 1.00 89.75 87 ALA A O 1
ATOM 688 N N . CYS A 1 88 ? 6.950 4.016 -26.790 1.00 91.62 88 CYS A N 1
ATOM 689 C CA . CYS A 1 88 ? 6.516 3.833 -25.402 1.00 91.62 88 CYS A CA 1
ATOM 690 C C . CYS A 1 88 ? 4.989 3.831 -25.235 1.00 91.62 88 CYS A C 1
ATOM 692 O O . CYS A 1 88 ? 4.488 3.449 -24.169 1.00 91.62 88 CYS A O 1
ATOM 694 N N . GLU A 1 89 ? 4.236 4.256 -26.249 1.00 89.75 89 GLU A N 1
ATOM 695 C CA . GLU A 1 89 ? 2.780 4.188 -26.211 1.00 89.75 89 GLU A CA 1
ATOM 696 C C . GLU A 1 89 ? 2.310 2.730 -26.227 1.00 89.75 89 GLU A C 1
ATOM 698 O O . GLU A 1 89 ? 2.659 1.956 -27.121 1.00 89.75 89 GLU A O 1
ATOM 703 N N . GLY A 1 90 ? 1.495 2.359 -25.238 1.00 87.25 90 GLY A N 1
ATOM 704 C CA . GLY A 1 90 ? 0.964 1.002 -25.093 1.00 87.25 90 GLY A CA 1
ATOM 705 C C . GLY A 1 90 ? 1.907 0.003 -24.414 1.00 87.25 90 GLY A C 1
ATOM 706 O O . GLY A 1 90 ? 1.604 -1.188 -24.406 1.00 87.25 90 GLY A O 1
ATOM 707 N N . VAL A 1 91 ? 3.047 0.442 -23.858 1.00 91.00 91 VAL A N 1
ATOM 708 C CA . VAL A 1 91 ? 3.878 -0.418 -22.991 1.00 91.00 91 VAL A CA 1
ATOM 709 C C . VAL A 1 91 ? 3.114 -0.738 -21.708 1.00 91.00 91 VAL A C 1
ATOM 711 O O . VAL A 1 91 ? 2.608 0.176 -21.049 1.00 91.00 91 VAL A O 1
ATOM 714 N N . LYS A 1 92 ? 3.058 -2.019 -21.334 1.00 86.50 92 LYS A N 1
ATOM 715 C CA . LYS A 1 92 ? 2.317 -2.467 -20.151 1.00 86.50 92 LYS A CA 1
ATOM 716 C C . LYS A 1 92 ? 2.967 -1.992 -18.847 1.00 86.50 92 LYS A C 1
ATOM 718 O O . LYS A 1 92 ? 4.186 -2.048 -18.666 1.00 86.50 92 LYS A O 1
ATOM 723 N N . GLY A 1 93 ? 2.123 -1.522 -17.937 1.00 79.75 93 GLY A N 1
ATOM 724 C CA . GLY A 1 93 ? 2.471 -1.001 -16.615 1.00 79.75 93 GLY A CA 1
ATOM 725 C C . GLY A 1 93 ? 1.3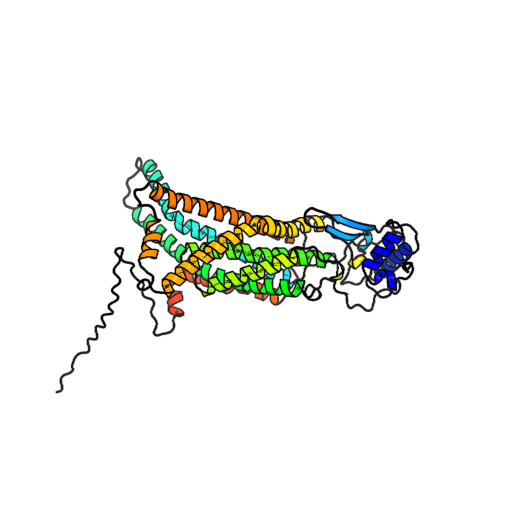67 -1.352 -15.628 1.00 79.75 93 GLY A C 1
ATOM 726 O O . GLY A 1 93 ? 0.719 -0.474 -15.071 1.00 79.75 93 GLY A O 1
ATOM 727 N N . GLU A 1 94 ? 1.072 -2.641 -15.506 1.00 78.12 94 GLU A N 1
ATOM 728 C CA . GLU A 1 94 ? 0.047 -3.119 -14.583 1.00 78.12 94 GLU A CA 1
ATOM 729 C C . GLU A 1 94 ? 0.669 -3.382 -13.209 1.00 78.12 94 GLU A C 1
ATOM 731 O O . GLU A 1 94 ? 1.841 -3.766 -13.085 1.00 78.12 94 GLU A O 1
ATOM 736 N N . VAL A 1 95 ? -0.121 -3.127 -12.167 1.00 82.81 95 VAL A N 1
ATOM 737 C CA . VAL A 1 95 ? 0.235 -3.463 -10.789 1.00 82.81 95 VAL A CA 1
ATOM 738 C C . VAL A 1 95 ? -0.087 -4.930 -10.560 1.00 82.81 95 VAL A C 1
ATOM 740 O O . VAL A 1 95 ? -1.085 -5.442 -11.062 1.00 82.81 95 VAL A O 1
ATOM 743 N N . ASN A 1 96 ? 0.750 -5.606 -9.781 1.00 86.50 96 ASN A N 1
ATOM 744 C CA . ASN A 1 96 ? 0.540 -6.996 -9.434 1.00 86.50 96 ASN A CA 1
ATOM 745 C C . ASN A 1 96 ? -0.859 -7.178 -8.814 1.00 86.50 96 ASN A C 1
ATOM 747 O O . ASN A 1 96 ? -1.244 -6.484 -7.864 1.00 86.50 96 ASN A O 1
ATOM 751 N N . SER A 1 97 ? -1.620 -8.122 -9.366 1.00 84.50 97 SER A N 1
ATOM 752 C CA . SER A 1 97 ? -3.017 -8.348 -8.993 1.00 84.50 97 SER A CA 1
ATOM 753 C C . SER A 1 97 ? -3.194 -8.845 -7.550 1.00 84.50 97 SER A C 1
ATOM 755 O O . SER A 1 97 ? -4.260 -8.662 -6.962 1.00 84.50 97 SER A O 1
ATOM 757 N N . ASP A 1 98 ? -2.161 -9.410 -6.929 1.00 82.31 98 ASP A N 1
ATOM 758 C CA . ASP A 1 98 ? -2.193 -9.801 -5.518 1.00 82.31 98 ASP A CA 1
ATOM 759 C C . ASP A 1 98 ? -1.917 -8.616 -4.578 1.00 82.31 98 ASP A C 1
ATOM 761 O O . ASP A 1 98 ? -2.281 -8.660 -3.403 1.00 82.31 98 ASP A O 1
ATOM 765 N N . LEU A 1 99 ? -1.334 -7.529 -5.092 1.00 83.88 99 LEU A N 1
ATOM 766 C CA . LEU A 1 99 ? -1.100 -6.295 -4.343 1.00 83.88 99 LEU A CA 1
ATOM 767 C C . LEU A 1 99 ? -2.254 -5.294 -4.495 1.00 83.88 99 LEU A C 1
ATOM 769 O O . LEU A 1 99 ? -2.668 -4.675 -3.516 1.00 83.88 99 LEU A O 1
ATOM 773 N N . ALA A 1 100 ? -2.768 -5.122 -5.716 1.00 81.56 100 ALA A N 1
ATOM 774 C CA . ALA A 1 100 ? -3.776 -4.106 -6.035 1.00 81.56 100 ALA A CA 1
ATOM 775 C C . ALA A 1 100 ? -4.923 -4.615 -6.909 1.00 81.56 100 ALA A C 1
ATOM 777 O O . ALA A 1 100 ? -5.599 -3.827 -7.563 1.00 81.56 100 ALA A O 1
ATOM 778 N N . GLY A 1 101 ? -5.166 -5.922 -6.935 1.00 87.31 101 GLY A N 1
ATOM 779 C CA . GLY A 1 101 ? -6.321 -6.458 -7.640 1.00 87.31 101 GLY A CA 1
ATOM 780 C C . GLY A 1 101 ? -7.647 -6.118 -6.960 1.00 87.31 101 GLY A C 1
ATOM 781 O O . GLY A 1 101 ? -7.675 -5.718 -5.787 1.00 87.31 101 GLY A O 1
ATOM 782 N N . PRO A 1 102 ? -8.771 -6.323 -7.663 1.00 88.31 102 PRO A N 1
ATOM 783 C CA . PRO A 1 102 ? -10.078 -5.812 -7.262 1.00 88.31 102 PRO A CA 1
ATOM 784 C C . PRO A 1 102 ? -10.497 -6.257 -5.857 1.00 88.31 102 PRO A C 1
ATOM 786 O O . PRO A 1 102 ? -10.973 -5.439 -5.066 1.00 88.31 102 PRO A O 1
ATOM 789 N N . GLY A 1 103 ? -10.278 -7.525 -5.491 1.00 89.12 103 GLY A N 1
ATOM 790 C CA . GLY A 1 103 ? -10.651 -8.006 -4.158 1.00 89.12 103 GLY A CA 1
ATOM 791 C C . GLY A 1 103 ? -9.736 -7.538 -3.026 1.00 89.12 103 GLY A C 1
ATOM 792 O O . GLY A 1 103 ? -10.227 -7.203 -1.949 1.00 89.12 103 GLY A O 1
ATOM 793 N N . VAL A 1 104 ? -8.427 -7.438 -3.269 1.00 89.81 104 VAL A N 1
ATOM 794 C CA . VAL A 1 104 ? -7.462 -6.949 -2.269 1.00 89.81 104 VAL A CA 1
ATOM 795 C C . VAL A 1 104 ? -7.669 -5.454 -2.021 1.00 89.81 104 VAL A C 1
ATOM 797 O O . VAL A 1 104 ? -7.798 -5.031 -0.870 1.00 89.81 104 VAL A O 1
ATOM 800 N N . PHE A 1 105 ? -7.834 -4.673 -3.092 1.00 88.75 105 PHE A N 1
ATOM 801 C CA . PHE A 1 105 ? -8.200 -3.260 -3.017 1.00 88.75 105 PHE A CA 1
ATOM 802 C C . PHE A 1 105 ? -9.515 -3.046 -2.260 1.00 88.75 105 PHE A C 1
ATOM 804 O O . PHE A 1 105 ? -9.586 -2.229 -1.338 1.00 88.75 105 PHE A O 1
ATOM 811 N N . THR A 1 106 ? -10.546 -3.830 -2.593 1.00 89.75 106 THR A N 1
ATOM 812 C CA . THR A 1 106 ? -11.833 -3.775 -1.892 1.00 89.75 106 THR A CA 1
ATOM 813 C C . THR A 1 106 ? -11.656 -4.033 -0.395 1.00 89.75 106 THR A C 1
ATOM 815 O O . THR A 1 106 ? -12.288 -3.359 0.415 1.00 89.75 106 THR A O 1
ATOM 818 N N . SER A 1 107 ? -10.767 -4.945 0.003 1.00 92.69 107 SER A N 1
ATOM 819 C CA . SER A 1 107 ? -10.483 -5.199 1.416 1.00 92.69 107 SER A CA 1
ATOM 820 C C . SER A 1 107 ? -9.814 -4.023 2.133 1.00 92.69 107 SER A C 1
ATOM 822 O O . SER A 1 107 ? -10.208 -3.727 3.263 1.00 92.69 107 SER A O 1
ATOM 824 N N . TYR A 1 108 ? -8.888 -3.297 1.492 1.00 91.50 108 TYR A N 1
ATOM 825 C CA . TYR A 1 108 ? -8.355 -2.046 2.057 1.00 91.50 108 TYR A CA 1
ATOM 826 C C . TYR A 1 108 ? -9.467 -1.006 2.254 1.00 91.50 108 TYR A C 1
ATOM 828 O O . TYR A 1 108 ? -9.570 -0.400 3.322 1.00 91.50 108 TYR A O 1
ATOM 836 N N . MET A 1 109 ? -10.363 -0.856 1.272 1.00 89.25 109 MET A N 1
ATOM 837 C CA . MET A 1 109 ? -11.517 0.044 1.386 1.00 89.25 109 MET A CA 1
ATOM 838 C C . MET A 1 109 ? -12.472 -0.374 2.508 1.00 89.25 109 MET A C 1
ATOM 840 O O . MET A 1 109 ? -12.884 0.461 3.317 1.00 89.25 109 MET A O 1
ATOM 844 N N . MET A 1 110 ? -12.801 -1.666 2.604 1.00 91.38 110 MET A N 1
ATOM 845 C CA . MET A 1 110 ? -13.660 -2.199 3.662 1.00 91.38 110 MET A CA 1
ATOM 846 C C . MET A 1 110 ? -13.069 -1.925 5.045 1.00 91.38 110 MET A C 1
ATOM 848 O O . MET A 1 110 ? -13.798 -1.472 5.927 1.00 91.38 110 MET A O 1
ATOM 852 N N . GLN A 1 111 ? -11.761 -2.121 5.232 1.00 94.12 111 GLN A N 1
ATOM 853 C CA . GLN A 1 111 ? -11.079 -1.797 6.486 1.00 94.12 111 GLN A CA 1
ATOM 854 C C . GLN A 1 111 ? -11.298 -0.331 6.887 1.00 94.12 111 GLN A C 1
ATOM 856 O O . GLN A 1 111 ? -11.734 -0.046 8.005 1.00 94.12 111 GLN A O 1
ATOM 861 N N . LEU A 1 112 ? -11.038 0.609 5.976 1.00 91.50 112 LEU A N 1
ATOM 862 C CA . LEU A 1 112 ? -11.175 2.038 6.263 1.00 91.50 112 LEU A CA 1
ATOM 863 C C . LEU A 1 112 ? -12.635 2.412 6.560 1.00 91.50 112 LEU A C 1
ATOM 865 O O . LEU A 1 112 ? -12.926 3.038 7.581 1.00 91.50 112 LEU A O 1
ATOM 869 N N . VAL A 1 113 ? -13.570 1.980 5.712 1.00 90.75 113 VAL A N 1
ATOM 870 C CA . VAL A 1 113 ? -14.994 2.326 5.827 1.00 90.75 113 VAL A CA 1
ATOM 871 C C . VAL A 1 113 ? -15.630 1.719 7.079 1.00 90.75 113 VAL A C 1
ATOM 873 O O . VAL A 1 113 ? -16.356 2.415 7.793 1.00 90.75 113 VAL A O 1
ATOM 876 N N . ILE A 1 114 ? -15.354 0.448 7.388 1.00 93.12 114 ILE A N 1
ATOM 877 C CA . ILE A 1 114 ? -15.900 -0.213 8.582 1.00 93.12 114 ILE A CA 1
ATOM 878 C C . ILE A 1 114 ? -15.361 0.454 9.851 1.00 93.12 114 ILE A C 1
ATOM 880 O O . ILE A 1 114 ? -16.128 0.681 10.788 1.00 93.12 114 ILE A O 1
ATOM 884 N N . LEU A 1 115 ? -14.079 0.826 9.896 1.00 92.94 115 LEU A N 1
ATOM 885 C CA . LEU A 1 115 ? -13.520 1.517 11.056 1.00 92.94 115 LEU A CA 1
ATOM 886 C C . LEU A 1 115 ? -14.146 2.906 11.254 1.00 92.94 115 LEU A C 1
ATOM 888 O O . LEU A 1 115 ? -14.533 3.238 12.377 1.00 92.94 115 LEU A O 1
ATOM 892 N N . LEU A 1 116 ? -14.309 3.689 10.180 1.00 91.50 116 LEU A N 1
ATOM 893 C CA . LEU A 1 116 ? -15.003 4.984 10.222 1.00 91.50 116 LEU A CA 1
ATOM 894 C C . LEU A 1 116 ? -16.446 4.830 10.713 1.00 91.50 116 LEU A C 1
ATOM 896 O O . LEU A 1 116 ? -16.899 5.581 11.582 1.00 91.50 116 LEU A O 1
ATOM 900 N N . TYR A 1 117 ? -17.148 3.819 10.197 1.00 92.44 117 TYR A N 1
ATOM 901 C CA . TYR A 1 117 ? -18.490 3.452 10.632 1.00 92.44 117 TYR A CA 1
ATOM 902 C C . TYR A 1 117 ? -18.515 3.153 12.138 1.00 92.44 117 TYR A C 1
ATOM 904 O O . TYR A 1 117 ? -19.276 3.769 12.890 1.00 92.44 117 TYR A O 1
ATOM 912 N N . LEU A 1 118 ? -17.656 2.246 12.608 1.00 92.19 118 LEU A N 1
ATOM 913 C CA . LEU A 1 118 ? -17.602 1.849 14.013 1.00 92.19 118 LEU A CA 1
ATOM 914 C C . LEU A 1 118 ? -17.276 3.040 14.913 1.00 92.19 118 LEU A C 1
ATOM 916 O O . LEU A 1 118 ? -17.969 3.243 15.910 1.00 92.19 118 LEU A O 1
ATOM 920 N N . TRP A 1 119 ? -16.286 3.856 14.549 1.00 89.31 119 TRP A N 1
ATOM 921 C CA . TRP A 1 119 ? -15.922 5.064 15.286 1.00 89.31 119 TRP A CA 1
ATOM 922 C C . TRP A 1 119 ? -17.105 6.033 15.411 1.00 89.31 119 TRP A C 1
ATOM 924 O O . TRP A 1 119 ? -17.468 6.432 16.524 1.00 89.31 119 TRP A O 1
ATOM 934 N N . PHE A 1 120 ? -17.761 6.354 14.292 1.00 89.25 120 PHE A N 1
ATOM 935 C CA . PHE A 1 120 ? -18.876 7.299 14.260 1.00 89.25 120 PHE A CA 1
ATOM 936 C C . PHE A 1 120 ? -20.042 6.823 15.132 1.00 89.25 120 PHE A C 1
ATOM 938 O O . PHE A 1 120 ? -20.527 7.559 15.996 1.00 89.25 120 PHE A O 1
ATOM 945 N N . PHE A 1 121 ? -20.472 5.570 14.963 1.00 89.81 121 PHE A N 1
ATOM 946 C CA . PHE A 1 121 ? -21.609 5.034 15.709 1.00 89.81 121 PHE A CA 1
ATOM 947 C C . PHE A 1 121 ? -21.280 4.760 17.184 1.00 89.81 121 PHE A C 1
ATOM 949 O O . PHE A 1 121 ? -22.154 4.902 18.047 1.00 89.81 121 PHE A O 1
ATOM 956 N N . LEU A 1 122 ? -20.031 4.428 17.530 1.00 87.19 122 LEU A N 1
ATOM 957 C CA . LEU A 1 122 ? -19.596 4.327 18.928 1.00 87.19 122 LEU A CA 1
ATOM 958 C C . LEU A 1 122 ? -19.633 5.684 19.626 1.00 87.19 122 LEU A C 1
ATOM 960 O O . LEU A 1 122 ? -20.103 5.781 20.764 1.00 87.19 122 LEU A O 1
ATOM 964 N N . ARG A 1 123 ? -19.200 6.739 18.935 1.00 84.38 123 ARG A N 1
ATOM 965 C CA . ARG A 1 123 ? -19.285 8.102 19.449 1.00 84.38 123 ARG A CA 1
ATOM 966 C C . ARG A 1 123 ? -20.731 8.553 19.603 1.00 84.38 123 ARG A C 1
ATOM 968 O O . ARG A 1 123 ? -21.124 8.995 20.683 1.00 84.38 123 ARG A O 1
ATOM 975 N N . LEU A 1 124 ? -21.538 8.364 18.560 1.00 84.94 124 LEU A N 1
ATOM 976 C CA . LEU A 1 124 ? -22.955 8.712 18.563 1.00 84.94 124 LEU A CA 1
ATOM 977 C C . LEU A 1 124 ? -23.713 7.975 19.671 1.00 84.94 124 LEU A C 1
ATOM 979 O O . LEU A 1 124 ? -24.536 8.576 20.352 1.00 84.94 124 LEU A O 1
ATOM 983 N N . SER A 1 125 ? -23.422 6.694 19.901 1.00 83.12 125 SER A N 1
ATOM 984 C CA . SER A 1 125 ? -24.087 5.923 20.957 1.00 83.12 125 SER A CA 1
ATOM 985 C C . SER A 1 125 ? -23.680 6.333 22.373 1.00 83.12 125 SER A C 1
ATOM 987 O O . SER A 1 125 ? -24.498 6.241 23.286 1.00 83.12 125 SER A O 1
ATOM 989 N N . ARG A 1 126 ? -22.458 6.845 22.563 1.00 78.19 126 ARG A N 1
ATOM 990 C CA . ARG A 1 126 ? -21.972 7.343 23.857 1.00 78.19 126 ARG A CA 1
ATOM 991 C C . ARG A 1 126 ? -22.468 8.755 24.174 1.00 78.19 126 ARG A C 1
ATOM 993 O O . ARG A 1 126 ? -22.914 9.015 25.288 1.00 78.19 126 ARG A O 1
ATOM 1000 N N . GLU A 1 127 ? -22.353 9.675 23.221 1.00 77.19 127 GLU A N 1
ATOM 1001 C CA . GLU A 1 127 ? -22.659 11.100 23.418 1.00 77.19 127 GLU A CA 1
ATOM 1002 C C . GLU A 1 127 ? -24.130 11.429 23.091 1.00 77.19 127 GLU A C 1
ATOM 1004 O O . GLU A 1 127 ? -24.708 12.361 23.657 1.00 77.19 127 GLU A O 1
ATOM 1009 N N . GLY A 1 128 ? -24.782 10.622 22.251 1.00 71.94 128 GLY A N 1
ATOM 1010 C CA . GLY A 1 128 ? -26.156 10.809 21.775 1.00 71.94 128 GLY A CA 1
ATOM 1011 C C . GLY A 1 128 ? -27.217 10.946 22.869 1.00 71.94 128 GLY A C 1
ATOM 1012 O O . GLY A 1 128 ? -28.026 11.868 22.774 1.00 71.94 128 GLY A O 1
ATOM 1013 N N . PRO A 1 129 ? -27.223 10.134 23.947 1.00 70.50 129 PRO A N 1
ATOM 1014 C CA . PRO A 1 129 ? -28.182 10.298 25.044 1.00 70.50 129 PRO A CA 1
ATOM 1015 C C . PRO A 1 129 ? -28.073 11.658 25.753 1.00 70.50 129 PRO A C 1
ATOM 1017 O O . PRO A 1 129 ? -29.084 12.216 26.184 1.00 70.50 129 PRO A O 1
ATOM 1020 N N . SER A 1 130 ? -26.859 12.214 25.851 1.00 68.56 130 SER A N 1
ATOM 1021 C CA . SER A 1 130 ? -26.610 13.533 26.452 1.00 68.56 130 SER A CA 1
ATOM 1022 C C . SER A 1 130 ? -27.025 14.683 25.528 1.00 68.56 130 SER A C 1
ATOM 1024 O O . SER A 1 130 ? -27.609 15.668 25.976 1.00 68.56 130 SER A O 1
ATOM 1026 N N . LEU A 1 131 ? -26.820 14.522 24.218 1.00 67.19 131 LEU A N 1
ATOM 1027 C CA . LEU A 1 131 ? -27.294 15.466 23.209 1.00 67.19 131 LEU A CA 1
ATOM 1028 C C . LEU A 1 131 ? -28.827 15.459 23.130 1.00 67.19 131 LEU A C 1
ATOM 1030 O O . LEU A 1 131 ? -29.464 16.509 23.143 1.00 67.19 131 LEU A O 1
ATOM 1034 N N . ALA A 1 132 ? -29.436 14.272 23.091 1.00 65.94 132 ALA A N 1
ATOM 1035 C CA . ALA A 1 132 ? -30.882 14.094 23.015 1.00 65.94 132 ALA A CA 1
ATOM 1036 C C . ALA A 1 132 ? -31.590 14.663 24.251 1.00 65.94 132 ALA A C 1
ATOM 1038 O O . ALA A 1 132 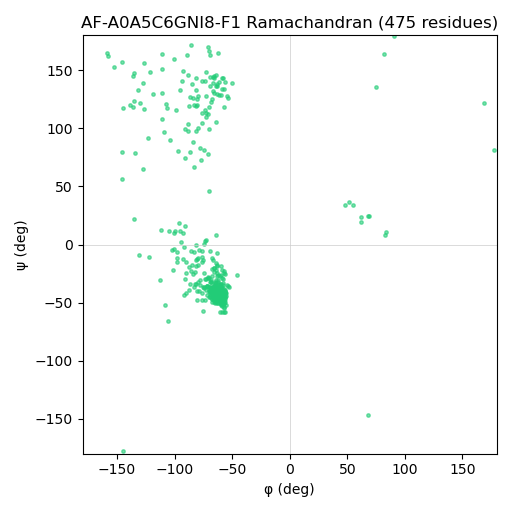? -32.643 15.291 24.120 1.00 65.94 132 ALA A O 1
ATOM 1039 N N . SER A 1 133 ? -31.007 14.500 25.444 1.00 64.81 133 SER A N 1
ATOM 1040 C CA . SER A 1 133 ? -31.531 15.119 26.661 1.00 64.81 133 SER A CA 1
ATOM 1041 C C . SER A 1 133 ? -31.363 16.641 26.643 1.00 64.81 133 SER A C 1
ATOM 1043 O O . SER A 1 133 ? -32.327 17.332 26.951 1.00 64.81 133 SER A O 1
ATOM 1045 N N . TYR A 1 134 ? -30.232 17.182 26.173 1.00 68.06 134 TYR A N 1
ATOM 1046 C CA . TYR A 1 134 ? -30.019 18.627 26.007 1.00 68.06 134 TYR A CA 1
ATOM 1047 C C . TYR A 1 134 ? -30.997 19.276 25.013 1.00 68.06 134 TYR A C 1
ATOM 1049 O O . TYR A 1 134 ? -31.626 20.292 25.318 1.00 68.06 134 TYR A O 1
ATOM 1057 N N . PHE A 1 135 ? -31.182 18.677 23.834 1.00 66.94 135 PHE A N 1
ATOM 1058 C CA . PHE A 1 135 ? -32.162 19.148 22.854 1.00 66.94 135 PHE A CA 1
ATOM 1059 C C . PHE A 1 135 ? -33.591 18.967 23.361 1.00 66.94 135 PHE A C 1
ATOM 1061 O O . PHE A 1 135 ? -34.427 19.841 23.141 1.00 66.94 135 PHE A O 1
ATOM 1068 N N . SER A 1 136 ? -33.883 17.887 24.092 1.00 63.19 136 SER A N 1
ATOM 1069 C CA . SER A 1 136 ? -35.174 17.724 24.757 1.00 63.19 136 SER A CA 1
ATOM 1070 C C . SER A 1 136 ? -35.394 18.768 25.850 1.00 63.19 136 SER A C 1
ATOM 1072 O O . SER A 1 136 ? -36.528 19.199 25.998 1.00 63.19 136 SER A O 1
ATOM 1074 N N . GLU A 1 137 ? -34.379 19.170 26.611 1.00 62.12 137 GLU A N 1
ATOM 1075 C CA . GLU A 1 137 ? -34.447 20.202 27.657 1.00 62.12 137 GLU A CA 1
ATOM 1076 C C . GLU A 1 137 ? -34.659 21.597 27.052 1.00 62.12 137 GLU A C 1
ATOM 1078 O O . GLU A 1 137 ? -35.558 22.324 27.468 1.00 62.12 137 GLU A O 1
ATOM 1083 N N . LYS A 1 138 ? -33.934 21.946 25.983 1.00 60.09 138 LYS A N 1
ATOM 1084 C CA . LYS A 1 138 ? -34.176 23.190 25.233 1.00 60.09 138 LYS A CA 1
ATOM 1085 C C . LYS A 1 138 ? -35.547 23.205 24.561 1.00 60.09 138 LYS A C 1
ATOM 1087 O O . LYS A 1 138 ? -36.238 24.220 24.582 1.00 60.09 138 LYS A O 1
ATOM 1092 N N . ARG A 1 139 ? -35.981 22.065 24.016 1.00 53.69 139 ARG A N 1
ATOM 1093 C CA . ARG A 1 139 ? -37.331 21.909 23.465 1.00 53.69 139 ARG A CA 1
ATOM 1094 C C . ARG A 1 139 ? -38.383 21.921 24.571 1.00 53.69 139 ARG A C 1
ATOM 1096 O O . ARG A 1 139 ? -39.449 22.454 24.328 1.00 53.69 139 ARG A O 1
ATOM 1103 N N . LYS A 1 140 ? -38.108 21.426 25.785 1.00 52.66 140 LYS A N 1
ATOM 1104 C CA . LYS A 1 140 ? -38.976 21.611 26.962 1.00 52.66 140 LYS A CA 1
ATOM 1105 C C . LYS A 1 140 ? -39.079 23.085 27.321 1.00 52.66 140 LYS A C 1
ATOM 1107 O O . LYS A 1 140 ? -40.190 23.519 27.540 1.00 52.66 140 LYS A O 1
ATOM 1112 N N . LEU A 1 141 ? -37.991 23.856 27.324 1.00 55.44 141 LEU A N 1
ATOM 1113 C CA . LEU A 1 141 ? -38.034 25.299 27.599 1.00 55.44 141 LEU A CA 1
ATOM 1114 C C . LEU A 1 141 ? -38.880 26.056 26.556 1.00 55.44 141 LEU A C 1
ATOM 1116 O O . LEU A 1 141 ? -39.641 26.952 26.906 1.00 55.44 141 LEU A O 1
ATOM 1120 N N . PHE A 1 142 ? -38.800 25.648 25.286 1.00 50.44 142 PHE A N 1
ATOM 1121 C CA . PHE A 1 142 ? -39.570 26.241 24.187 1.00 50.44 142 PHE A CA 1
ATOM 1122 C C . PHE A 1 142 ? -41.038 25.764 24.142 1.00 50.44 142 PHE A C 1
ATOM 1124 O O . PHE A 1 142 ? -41.939 26.534 23.824 1.00 50.44 142 PHE A O 1
ATOM 1131 N N . LEU A 1 143 ? -41.299 24.499 24.493 1.00 47.88 143 LEU A N 1
ATOM 1132 C CA . LEU A 1 143 ? -42.608 23.832 24.415 1.00 47.88 143 LEU A CA 1
ATOM 1133 C C . LEU A 1 143 ? -43.340 23.760 25.773 1.00 47.88 143 LEU A C 1
ATOM 1135 O O . LEU A 1 143 ? -44.489 23.329 25.811 1.00 47.88 143 LEU A O 1
ATOM 1139 N N . HIS A 1 144 ? -42.730 24.207 26.882 1.00 48.47 144 HIS A N 1
ATOM 1140 C CA . HIS A 1 144 ? -43.388 24.368 28.193 1.00 48.47 144 HIS A CA 1
ATOM 1141 C C . HIS A 1 144 ? -44.502 25.415 28.149 1.00 48.47 144 HIS A C 1
ATOM 1143 O O . HIS A 1 144 ? -45.377 25.409 29.008 1.00 48.47 144 HIS A O 1
ATOM 1149 N N . LYS A 1 145 ? -44.495 26.285 27.133 1.00 45.41 145 LYS A N 1
ATOM 1150 C CA . LYS A 1 145 ? -45.626 27.157 26.815 1.00 45.41 145 LYS A CA 1
ATOM 1151 C C . LYS A 1 145 ? -46.781 26.436 26.112 1.00 45.41 145 LYS A C 1
ATOM 1153 O O . LYS A 1 145 ? -47.835 27.041 25.978 1.00 45.41 145 LYS A O 1
ATOM 1158 N N . ALA A 1 146 ? -46.609 25.192 25.655 1.00 43.00 146 ALA A N 1
ATOM 1159 C CA . ALA A 1 146 ? -47.504 24.619 24.656 1.00 43.00 146 ALA A CA 1
ATOM 1160 C C . ALA A 1 146 ? -48.084 23.226 24.926 1.00 43.00 146 ALA A C 1
ATOM 1162 O O . ALA A 1 146 ? -48.957 22.898 24.149 1.00 43.00 146 ALA A O 1
ATOM 1163 N N . LEU A 1 147 ? -47.683 22.424 25.931 1.00 42.97 147 LEU A N 1
ATOM 1164 C CA . LEU A 1 147 ? -48.494 21.314 26.507 1.00 42.97 147 LEU A CA 1
ATOM 1165 C C . LEU A 1 147 ? -47.654 20.422 27.441 1.00 42.97 147 LEU A C 1
ATOM 1167 O O . LEU A 1 147 ? -46.679 19.787 27.033 1.00 42.97 147 LEU A O 1
ATOM 1171 N N . ALA A 1 148 ? -48.088 20.319 28.696 1.00 48.84 148 ALA A N 1
ATOM 1172 C CA . ALA A 1 148 ? -47.613 19.325 29.647 1.00 48.84 148 ALA A CA 1
ATOM 1173 C C . ALA A 1 148 ? -48.235 17.957 29.314 1.00 48.84 148 ALA A C 1
ATOM 1175 O O . ALA A 1 148 ? -49.404 17.728 29.613 1.00 48.84 148 ALA A O 1
ATOM 1176 N N . SER A 1 149 ? -47.473 17.032 28.716 1.00 48.34 149 SER A N 1
ATOM 1177 C CA . SER A 1 149 ? -47.916 15.638 28.568 1.00 48.34 149 SER A CA 1
ATOM 1178 C C . SER A 1 149 ? -46.987 14.653 29.284 1.00 48.34 149 SER A C 1
ATOM 1180 O O . SER A 1 149 ? -45.761 14.654 29.149 1.00 48.34 149 SER A O 1
ATOM 1182 N N . LYS A 1 150 ? -47.620 13.790 30.083 1.00 49.19 150 LYS A N 1
ATOM 1183 C CA . LYS A 1 150 ? -47.041 12.760 30.963 1.00 49.19 150 LYS A CA 1
ATOM 1184 C C . LYS A 1 150 ? -46.511 11.538 30.181 1.00 49.19 150 LYS A C 1
ATOM 1186 O O . LYS A 1 150 ? -45.956 10.616 30.770 1.00 49.19 150 LYS A O 1
ATOM 1191 N N . GLU A 1 151 ? -46.629 11.558 28.852 1.00 52.47 151 GLU A N 1
ATOM 1192 C CA . GLU A 1 151 ? -46.499 10.406 27.946 1.00 52.47 151 GLU A CA 1
ATOM 1193 C C . GLU A 1 151 ? -45.111 10.267 27.281 1.00 52.47 151 GLU A C 1
ATOM 1195 O O . GLU A 1 151 ? -44.817 9.269 26.630 1.00 52.47 151 GLU A O 1
ATOM 1200 N N . ARG A 1 152 ? -44.200 11.239 27.467 1.00 51.50 152 ARG A N 1
ATOM 1201 C CA . ARG A 1 152 ? -42.876 11.275 26.796 1.00 51.50 152 ARG A CA 1
ATOM 1202 C C . ARG A 1 152 ? -41.722 10.577 27.531 1.00 51.50 152 ARG A C 1
ATOM 1204 O O . ARG A 1 152 ? -40.690 10.308 26.916 1.00 51.50 152 ARG A O 1
ATOM 1211 N N . ARG A 1 153 ? -41.873 10.252 28.822 1.00 57.03 153 ARG A N 1
ATOM 1212 C CA . ARG A 1 153 ? -40.877 9.479 29.599 1.00 57.03 153 ARG A CA 1
ATOM 1213 C C . ARG A 1 153 ? -40.577 8.071 29.030 1.00 57.03 153 ARG A C 1
ATOM 1215 O O . ARG A 1 153 ? -39.396 7.722 29.004 1.00 57.03 153 ARG A O 1
ATOM 1222 N N . PRO A 1 154 ? -41.549 7.275 28.528 1.00 62.88 154 PRO A N 1
ATOM 1223 C CA . PRO A 1 154 ? -41.258 5.955 27.954 1.00 62.88 154 PRO A CA 1
ATOM 1224 C C . PRO A 1 154 ? -40.465 6.014 26.639 1.00 62.88 154 PRO A C 1
ATOM 1226 O O . PRO A 1 154 ? -39.639 5.136 26.393 1.00 62.88 154 PRO A O 1
ATOM 1229 N N . ALA A 1 155 ? -40.651 7.054 25.817 1.00 66.25 155 ALA A N 1
ATOM 1230 C CA . ALA A 1 155 ? -39.947 7.199 24.539 1.00 66.25 155 ALA A CA 1
ATOM 1231 C C . ALA A 1 155 ? -38.440 7.452 24.724 1.00 66.25 155 ALA A C 1
ATOM 1233 O O . ALA A 1 155 ? -37.624 6.814 24.059 1.00 66.25 155 ALA A O 1
ATOM 1234 N N . LEU A 1 156 ? -38.063 8.320 25.673 1.00 68.81 156 LEU A N 1
ATOM 1235 C CA . LEU A 1 156 ? -36.657 8.577 26.006 1.00 68.81 156 LEU A CA 1
ATOM 1236 C C . LEU A 1 156 ? -35.987 7.324 26.587 1.00 68.81 156 LEU A C 1
ATOM 1238 O O . LEU A 1 156 ? -34.908 6.953 26.144 1.00 68.81 156 LEU A O 1
ATOM 1242 N N . ALA A 1 157 ? -36.655 6.620 27.507 1.00 72.25 157 ALA A N 1
ATOM 1243 C CA . ALA A 1 157 ? -36.130 5.385 28.091 1.00 72.25 157 ALA A CA 1
ATOM 1244 C C . ALA A 1 157 ? -35.949 4.264 27.048 1.00 72.25 157 ALA A C 1
ATOM 1246 O O . ALA A 1 157 ? -34.958 3.533 27.089 1.00 72.25 157 ALA A O 1
ATOM 1247 N N . LYS A 1 158 ? -36.878 4.138 26.089 1.00 78.00 158 LYS A N 1
ATOM 1248 C CA . LYS A 1 158 ? -36.763 3.195 24.965 1.00 78.00 158 LYS A CA 1
ATOM 1249 C C . LYS A 1 158 ? -35.582 3.550 24.058 1.00 78.00 158 LYS A C 1
ATOM 1251 O O . LYS A 1 158 ? -34.839 2.657 23.663 1.00 78.00 158 LYS A O 1
ATOM 1256 N N . MET A 1 159 ? -35.386 4.839 23.778 1.00 73.00 159 MET A N 1
ATOM 1257 C CA . MET A 1 159 ? -34.272 5.339 22.972 1.00 73.00 159 MET A CA 1
ATOM 1258 C C . MET A 1 159 ? -32.920 5.106 23.661 1.00 73.00 159 MET A C 1
ATOM 1260 O O . MET A 1 159 ? -32.011 4.580 23.031 1.00 73.00 159 MET A O 1
ATOM 1264 N N . THR A 1 160 ? -32.797 5.401 24.959 1.00 75.88 160 THR A N 1
ATOM 1265 C CA . THR A 1 160 ? -31.576 5.123 25.736 1.00 75.88 160 THR A CA 1
ATOM 1266 C C . THR A 1 160 ? -31.235 3.634 25.731 1.00 75.88 160 THR A C 1
ATOM 1268 O O . THR A 1 160 ? -30.109 3.279 25.407 1.00 75.88 160 THR A O 1
ATOM 1271 N N . ARG A 1 161 ? -32.216 2.747 25.963 1.00 79.06 161 ARG A N 1
ATOM 1272 C CA . ARG A 1 161 ? -32.000 1.289 25.883 1.00 79.06 161 ARG A CA 1
ATOM 1273 C C . ARG A 1 161 ? -31.534 0.829 24.502 1.00 79.06 161 ARG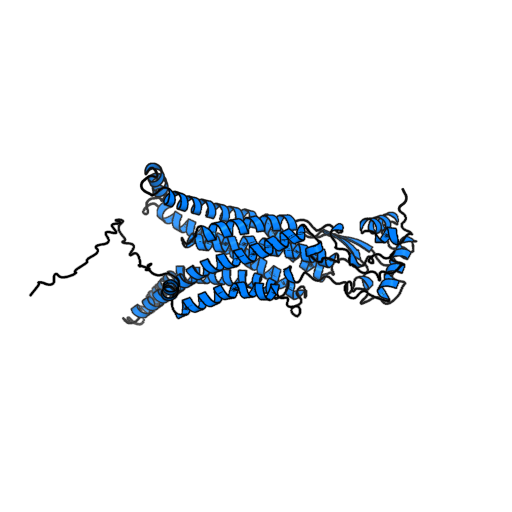 A C 1
ATOM 1275 O O . ARG A 1 161 ? -30.731 -0.096 24.409 1.00 79.06 161 ARG A O 1
ATOM 1282 N N . LEU A 1 162 ? -32.052 1.442 23.437 1.00 80.62 162 LEU A N 1
ATOM 1283 C CA . LEU A 1 162 ? -31.629 1.143 22.071 1.00 80.62 162 LEU A CA 1
ATOM 1284 C C . LEU A 1 162 ? -30.166 1.560 21.854 1.00 80.62 162 LEU A C 1
ATOM 1286 O O . LEU A 1 162 ? -29.379 0.752 21.367 1.00 80.62 162 LEU A O 1
ATOM 1290 N N . PHE A 1 163 ? -29.787 2.769 22.282 1.00 81.25 163 PHE A N 1
ATOM 1291 C CA . PHE A 1 163 ? -28.399 3.235 22.233 1.00 81.25 163 PHE A CA 1
ATOM 1292 C C . PHE A 1 163 ? -27.458 2.352 23.055 1.00 81.25 163 PHE A C 1
ATOM 1294 O O . PHE A 1 163 ? -26.415 1.973 22.537 1.00 81.25 163 PHE A O 1
ATOM 1301 N N . ASP A 1 164 ? -27.841 1.950 24.268 1.00 80.50 164 ASP A N 1
ATOM 1302 C CA . ASP A 1 164 ? -27.036 1.059 25.113 1.00 80.50 164 ASP A CA 1
ATOM 1303 C C . ASP A 1 164 ? -26.832 -0.317 24.459 1.00 80.50 164 ASP A C 1
ATOM 1305 O O . ASP A 1 164 ? -25.722 -0.856 24.456 1.00 80.50 164 ASP A O 1
ATOM 1309 N N . ARG A 1 165 ? -27.889 -0.877 23.845 1.00 82.56 165 ARG A N 1
ATOM 1310 C CA . ARG A 1 165 ? -27.803 -2.136 23.090 1.00 82.56 165 ARG A CA 1
ATOM 1311 C C . ARG A 1 165 ? -26.879 -1.989 21.884 1.00 82.56 165 ARG A C 1
ATOM 1313 O O . ARG A 1 165 ? -25.977 -2.805 21.726 1.00 82.56 165 ARG A O 1
ATOM 1320 N N . HIS A 1 166 ? -27.067 -0.961 21.056 1.00 86.12 166 HIS A N 1
ATOM 1321 C CA . HIS A 1 166 ? -26.198 -0.717 19.901 1.00 86.12 166 HIS A CA 1
ATOM 1322 C C . HIS A 1 166 ? -24.750 -0.479 20.322 1.00 86.12 166 HIS A C 1
ATOM 1324 O O . HIS A 1 166 ? -23.843 -1.034 19.713 1.00 86.12 166 HIS A O 1
ATOM 1330 N N . HIS A 1 167 ? -24.526 0.272 21.397 1.00 87.06 167 HIS A N 1
ATOM 1331 C CA . HIS A 1 167 ? -23.200 0.524 21.940 1.00 87.06 167 HIS A CA 1
ATOM 1332 C C . HIS A 1 167 ? -22.489 -0.776 22.337 1.00 87.06 167 HIS A C 1
ATOM 1334 O O . HIS A 1 167 ? -21.309 -0.958 22.038 1.00 87.06 167 HIS A O 1
ATOM 1340 N N . ALA A 1 168 ? -23.207 -1.710 22.970 1.00 86.19 168 ALA A N 1
ATOM 1341 C CA . ALA A 1 168 ? -22.671 -3.029 23.290 1.00 86.19 168 ALA A CA 1
ATOM 1342 C C . ALA A 1 168 ? -22.341 -3.842 22.025 1.00 86.19 168 ALA A C 1
ATOM 1344 O O . ALA A 1 168 ? -21.259 -4.420 21.944 1.00 86.19 168 ALA A O 1
ATOM 1345 N N . VAL A 1 169 ? -23.226 -3.856 21.022 1.00 90.44 169 VAL A N 1
ATOM 1346 C CA . VAL A 1 169 ? -22.989 -4.559 19.745 1.00 90.44 169 VAL A CA 1
ATOM 1347 C C . VAL A 1 169 ? -21.756 -4.008 19.024 1.00 90.44 169 VAL A C 1
ATOM 1349 O O . VAL A 1 169 ? -20.876 -4.770 18.626 1.00 90.44 169 VAL A O 1
ATOM 1352 N N . LEU A 1 170 ? -21.652 -2.684 18.905 1.00 91.69 170 LEU A N 1
ATOM 1353 C CA . LEU A 1 170 ? -20.531 -2.009 18.249 1.00 91.69 170 LEU A CA 1
ATOM 1354 C C . LEU A 1 170 ? -19.204 -2.286 18.964 1.00 91.69 170 LEU A C 1
ATOM 1356 O O . LEU A 1 170 ? -18.198 -2.529 18.308 1.00 91.69 170 LEU A O 1
ATOM 1360 N N . LYS A 1 171 ? -19.209 -2.330 20.303 1.00 89.06 171 LYS A N 1
ATOM 1361 C CA . LYS A 1 171 ? -18.043 -2.717 21.112 1.00 89.06 171 LYS A CA 1
ATOM 1362 C C . LYS A 1 171 ? -17.520 -4.103 20.758 1.00 89.06 171 LYS A C 1
ATOM 1364 O O . LYS A 1 171 ? -16.326 -4.261 20.535 1.00 89.06 171 LYS A O 1
ATOM 1369 N N . HIS A 1 172 ? -18.403 -5.098 20.719 1.00 89.50 172 HIS A N 1
ATOM 1370 C CA . HIS A 1 172 ? -18.015 -6.462 20.357 1.00 89.50 172 HIS A CA 1
ATOM 1371 C C . HIS A 1 172 ? -17.556 -6.555 18.899 1.00 89.50 172 HIS A C 1
ATOM 1373 O O . HIS A 1 172 ? -16.599 -7.262 18.603 1.00 89.50 172 HIS A O 1
ATOM 1379 N N . THR A 1 173 ? -18.184 -5.785 18.012 1.00 93.19 173 THR A N 1
ATOM 1380 C CA . THR A 1 173 ? -17.813 -5.727 16.591 1.00 93.19 173 THR A CA 1
ATOM 1381 C C . THR A 1 173 ? -16.440 -5.124 16.394 1.00 93.19 173 THR A C 1
ATOM 1383 O O . THR A 1 173 ? -15.667 -5.672 15.624 1.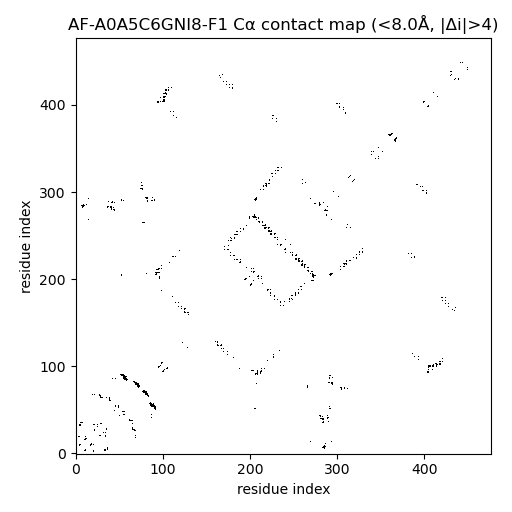00 93.19 173 THR A O 1
ATOM 1386 N N . LEU A 1 174 ? -16.091 -4.073 17.139 1.00 93.44 174 LEU A N 1
ATOM 1387 C CA . LEU A 1 174 ? -14.759 -3.485 17.058 1.00 93.44 174 LEU A CA 1
ATOM 1388 C C . LEU A 1 174 ? -13.660 -4.459 17.493 1.00 93.44 174 LEU A C 1
ATOM 1390 O O . LEU A 1 174 ? -12.587 -4.451 16.909 1.00 93.44 174 LEU A O 1
ATOM 1394 N N . VAL A 1 175 ? -13.923 -5.311 18.488 1.00 91.88 175 VAL A N 1
ATOM 1395 C CA . VAL A 1 175 ? -12.962 -6.333 18.936 1.00 91.88 175 VAL A CA 1
ATOM 1396 C C . VAL A 1 175 ? -12.692 -7.356 17.829 1.00 91.88 175 VAL A C 1
ATOM 1398 O O . VAL A 1 175 ? -11.536 -7.617 17.522 1.00 91.88 175 VAL A O 1
ATOM 1401 N N . GLU A 1 176 ? -13.743 -7.906 17.218 1.00 92.75 176 GLU A N 1
ATOM 1402 C CA . GLU A 1 176 ? -13.616 -8.874 16.115 1.00 92.75 176 GLU A CA 1
ATOM 1403 C C . GLU A 1 176 ? -13.030 -8.235 14.851 1.00 92.75 176 GLU A C 1
ATOM 1405 O O . GLU A 1 176 ? -12.240 -8.846 14.140 1.00 92.75 176 GLU A O 1
ATOM 1410 N N . PHE A 1 177 ? -13.409 -6.987 14.575 1.00 95.44 177 PHE A N 1
ATOM 1411 C CA . PHE A 1 177 ? -12.876 -6.217 13.462 1.00 95.44 177 PHE A CA 1
ATOM 1412 C C . PHE A 1 177 ? -11.381 -5.934 13.642 1.00 95.44 177 PHE A C 1
ATOM 1414 O O . PHE A 1 177 ? -10.630 -6.103 12.690 1.00 95.44 177 PHE A O 1
ATOM 1421 N N . GLN A 1 178 ? -10.939 -5.563 14.853 1.00 95.06 178 GLN A N 1
ATOM 1422 C CA . GLN A 1 178 ? -9.520 -5.355 15.163 1.00 95.06 178 GLN A CA 1
ATOM 1423 C C . GLN A 1 178 ? -8.703 -6.625 14.900 1.00 95.06 178 GLN A C 1
ATOM 1425 O O . GLN A 1 178 ? -7.607 -6.556 14.354 1.00 95.06 178 GLN A O 1
ATOM 1430 N N . GLU A 1 179 ? -9.231 -7.784 15.280 1.00 94.50 179 GLU A N 1
ATOM 1431 C CA . GLU A 1 179 ? -8.572 -9.061 15.026 1.00 94.50 179 GLU A CA 1
ATOM 1432 C C . GLU A 1 179 ? -8.476 -9.351 13.521 1.00 94.50 179 GLU A C 1
ATOM 1434 O O . GLU A 1 179 ? -7.387 -9.609 13.006 1.00 94.50 179 GLU A O 1
ATOM 1439 N N . ALA A 1 180 ? -9.596 -9.233 12.800 1.00 95.44 180 ALA A N 1
ATOM 1440 C CA . ALA A 1 180 ? -9.655 -9.466 11.359 1.00 95.44 180 ALA A CA 1
ATOM 1441 C C . ALA A 1 180 ? -8.734 -8.519 10.570 1.00 95.44 180 ALA A C 1
ATOM 1443 O O . ALA A 1 180 ? -7.955 -8.982 9.737 1.00 95.44 180 ALA A O 1
ATOM 1444 N N . GLN A 1 181 ? -8.765 -7.212 10.862 1.00 95.75 181 GLN A N 1
ATOM 1445 C CA . GLN A 1 181 ? -7.909 -6.238 10.179 1.00 95.75 181 GLN A CA 1
ATOM 1446 C C . GLN A 1 181 ? -6.427 -6.515 10.444 1.00 95.75 181 GLN A C 1
ATOM 1448 O O . GLN A 1 181 ? -5.613 -6.366 9.543 1.00 95.75 181 GLN A O 1
ATOM 1453 N N . CYS A 1 182 ? -6.050 -6.945 11.653 1.00 96.62 182 CYS A N 1
ATOM 1454 C CA . CYS A 1 182 ? -4.650 -7.219 11.946 1.00 96.62 182 CYS A CA 1
ATOM 1455 C C . CYS A 1 182 ? -4.148 -8.441 11.175 1.00 96.62 182 CYS A C 1
ATOM 1457 O O . CYS A 1 182 ? -3.048 -8.397 10.638 1.00 96.62 182 CYS A O 1
ATOM 1459 N N . PHE A 1 183 ? -4.947 -9.505 11.061 1.00 95.69 183 PHE A N 1
ATOM 1460 C CA . PHE A 1 183 ? -4.578 -10.654 10.231 1.00 95.69 183 PHE A CA 1
ATOM 1461 C C . PHE A 1 183 ? -4.474 -10.300 8.751 1.00 95.69 183 PHE A C 1
ATOM 1463 O O . PHE A 1 183 ? -3.509 -10.698 8.099 1.00 95.69 183 PHE A O 1
ATOM 1470 N N . PHE A 1 184 ? -5.437 -9.532 8.238 1.00 95.19 184 PHE A N 1
ATOM 1471 C CA . PHE A 1 184 ? -5.404 -9.047 6.864 1.00 95.19 184 PHE A CA 1
ATOM 1472 C C . PHE A 1 184 ? -4.151 -8.204 6.606 1.00 95.19 184 PHE A C 1
ATOM 1474 O O . PHE A 1 184 ? -3.378 -8.511 5.698 1.00 95.19 184 PHE A O 1
ATOM 1481 N N . MET A 1 185 ? -3.885 -7.211 7.460 1.00 95.69 185 MET A N 1
ATOM 1482 C CA . MET A 1 185 ? -2.720 -6.352 7.296 1.00 95.69 185 MET A CA 1
ATOM 1483 C C . MET A 1 185 ? -1.414 -7.117 7.480 1.00 95.69 185 MET A C 1
ATOM 1485 O O . MET A 1 185 ? -0.510 -6.906 6.687 1.00 95.69 185 MET A O 1
ATOM 1489 N N . LEU A 1 186 ? -1.295 -8.038 8.440 1.00 95.94 186 LEU A N 1
ATOM 1490 C CA . LEU A 1 186 ? -0.093 -8.870 8.578 1.00 95.94 186 LEU A CA 1
ATOM 1491 C C . LEU A 1 186 ? 0.200 -9.664 7.306 1.00 95.94 186 LEU A C 1
ATOM 1493 O O . LEU A 1 186 ? 1.346 -9.680 6.864 1.00 95.94 186 LEU A O 1
ATOM 1497 N N . ALA A 1 187 ? -0.818 -10.279 6.698 1.00 94.38 187 ALA A N 1
ATOM 1498 C CA . ALA A 1 187 ? -0.651 -10.990 5.436 1.00 94.38 187 ALA A CA 1
ATOM 1499 C C . ALA A 1 187 ? -0.164 -10.046 4.324 1.00 94.38 187 ALA A C 1
ATOM 1501 O O . ALA A 1 187 ? 0.827 -10.350 3.661 1.00 94.38 187 ALA A O 1
ATOM 1502 N N . SER A 1 188 ? -0.790 -8.872 4.176 1.00 93.50 188 SER A N 1
ATOM 1503 C CA . SER A 1 188 ? -0.363 -7.866 3.196 1.00 93.50 188 SER A CA 1
ATOM 1504 C C . SER A 1 188 ? 1.056 -7.352 3.451 1.00 93.50 188 SER A C 1
ATOM 1506 O O . SER A 1 188 ? 1.842 -7.264 2.514 1.00 93.50 188 SER A O 1
ATOM 1508 N N . GLN A 1 189 ? 1.426 -7.054 4.700 1.00 95.38 189 GLN A N 1
ATOM 1509 C CA . GLN A 1 189 ? 2.763 -6.545 5.008 1.00 95.38 189 GLN A CA 1
ATOM 1510 C C . GLN A 1 189 ? 3.846 -7.600 4.796 1.00 95.38 189 GLN A C 1
ATOM 1512 O O . GLN A 1 189 ? 4.922 -7.279 4.303 1.00 95.38 189 GLN A O 1
ATOM 1517 N N . ILE A 1 190 ? 3.576 -8.865 5.135 1.00 93.50 190 ILE A N 1
ATOM 1518 C CA . ILE A 1 190 ? 4.506 -9.965 4.856 1.00 93.50 190 ILE A CA 1
ATOM 1519 C C . ILE A 1 190 ? 4.699 -10.114 3.344 1.00 93.50 190 ILE A C 1
ATOM 1521 O O . ILE A 1 190 ? 5.837 -10.252 2.899 1.00 93.50 190 ILE A O 1
ATOM 1525 N N . ALA A 1 191 ? 3.622 -10.027 2.558 1.00 91.19 191 ALA A N 1
ATOM 1526 C CA . ALA A 1 191 ? 3.706 -10.051 1.101 1.00 91.19 191 ALA A CA 1
ATOM 1527 C C . ALA A 1 191 ? 4.527 -8.870 0.557 1.00 91.19 191 ALA A C 1
ATOM 1529 O O . ALA A 1 191 ? 5.410 -9.079 -0.274 1.00 91.19 191 ALA A O 1
ATOM 1530 N N . VAL A 1 192 ? 4.318 -7.651 1.070 1.00 92.94 192 VAL A N 1
ATOM 1531 C CA . VAL A 1 192 ? 5.117 -6.472 0.694 1.00 92.94 192 VAL A CA 1
ATOM 1532 C C . VAL A 1 192 ? 6.595 -6.685 1.022 1.00 92.94 192 VAL A C 1
ATOM 1534 O O . VAL A 1 192 ? 7.425 -6.563 0.128 1.00 92.94 192 VAL A O 1
ATOM 1537 N N . LEU A 1 193 ? 6.933 -7.064 2.259 1.00 93.25 193 LEU A N 1
ATOM 1538 C CA . LEU A 1 193 ? 8.318 -7.299 2.695 1.00 93.25 193 LEU A CA 1
ATOM 1539 C C . LEU A 1 193 ? 9.017 -8.394 1.884 1.00 93.25 193 LEU A C 1
ATOM 1541 O O . LEU A 1 193 ? 10.206 -8.296 1.569 1.00 93.25 193 LEU A O 1
ATOM 1545 N N . TRP A 1 194 ? 8.283 -9.457 1.560 1.00 90.12 194 TRP A N 1
ATOM 1546 C CA . TRP A 1 194 ? 8.790 -10.526 0.714 1.00 90.12 194 TRP A CA 1
ATOM 1547 C C . TRP A 1 194 ? 9.109 -10.004 -0.686 1.00 90.12 194 TRP A C 1
ATOM 1549 O O . TRP A 1 194 ? 10.191 -10.274 -1.210 1.00 90.12 194 TRP A O 1
ATOM 1559 N N . SER A 1 195 ? 8.198 -9.218 -1.258 1.00 87.81 195 SER A N 1
ATOM 1560 C CA . SER A 1 195 ? 8.264 -8.767 -2.648 1.00 87.81 195 SER A CA 1
ATOM 1561 C C . SER A 1 195 ? 9.249 -7.615 -2.865 1.00 87.81 195 SER A C 1
ATOM 1563 O O . SER A 1 195 ? 9.908 -7.544 -3.899 1.00 87.81 195 SER A O 1
ATOM 1565 N N . THR A 1 196 ? 9.453 -6.751 -1.869 1.00 84.25 196 THR A N 1
ATOM 1566 C CA . THR A 1 196 ? 10.519 -5.734 -1.887 1.00 84.25 196 THR A CA 1
ATOM 1567 C C . THR A 1 196 ? 11.915 -6.352 -1.786 1.00 84.25 196 THR A C 1
ATOM 1569 O O . THR A 1 196 ? 12.877 -5.792 -2.326 1.00 84.25 196 THR A O 1
ATOM 1572 N N . SER A 1 197 ? 12.024 -7.495 -1.101 1.00 84.25 197 SER A N 1
ATOM 1573 C CA . SER A 1 197 ? 13.269 -8.256 -0.943 1.00 84.25 197 SER A CA 1
ATOM 1574 C C . SER A 1 197 ? 13.558 -9.160 -2.144 1.00 84.25 197 SER A C 1
ATOM 1576 O O . SER A 1 197 ? 14.716 -9.333 -2.516 1.00 84.25 197 SER A O 1
ATOM 1578 N N . HIS A 1 198 ? 12.514 -9.700 -2.776 1.00 83.44 198 HIS A N 1
ATOM 1579 C CA . HIS A 1 198 ? 12.595 -10.557 -3.955 1.00 83.44 198 HIS A CA 1
ATOM 1580 C C . HIS A 1 198 ? 11.771 -9.940 -5.084 1.00 83.44 198 HIS A C 1
ATOM 1582 O O . HIS A 1 198 ? 10.585 -10.233 -5.218 1.00 83.44 198 HIS A O 1
ATOM 1588 N N . SER A 1 199 ? 12.405 -9.114 -5.922 1.00 73.00 199 SER A N 1
ATOM 1589 C CA . SER A 1 199 ? 11.717 -8.367 -6.988 1.00 73.00 199 SER A CA 1
ATOM 1590 C C . SER A 1 199 ? 10.953 -9.253 -7.977 1.00 73.00 199 SER A C 1
ATOM 1592 O O . SER A 1 199 ? 9.961 -8.804 -8.543 1.00 73.00 199 SER A O 1
ATOM 1594 N N . ALA A 1 200 ? 11.351 -10.523 -8.118 1.00 72.56 200 ALA A N 1
ATOM 1595 C CA . ALA A 1 200 ? 10.611 -11.545 -8.859 1.00 72.56 200 ALA A CA 1
ATOM 1596 C C . ALA A 1 200 ? 9.145 -11.678 -8.407 1.00 72.56 200 ALA A C 1
ATOM 1598 O O . ALA A 1 200 ? 8.270 -11.865 -9.241 1.00 72.56 200 ALA A O 1
ATOM 1599 N N . ALA A 1 201 ? 8.862 -11.523 -7.111 1.00 70.19 201 ALA A N 1
ATOM 1600 C CA . ALA A 1 201 ? 7.507 -11.629 -6.570 1.00 70.19 201 ALA A CA 1
ATOM 1601 C C . ALA A 1 201 ? 6.629 -10.397 -6.858 1.00 70.19 201 ALA A C 1
ATOM 1603 O O . ALA A 1 201 ? 5.415 -10.484 -6.721 1.00 70.19 201 ALA A O 1
ATOM 1604 N N . LEU A 1 202 ? 7.211 -9.264 -7.277 1.00 78.44 202 LEU A N 1
ATOM 1605 C CA . LEU A 1 202 ? 6.436 -8.120 -7.772 1.00 78.44 202 LEU A CA 1
ATOM 1606 C C . LEU A 1 202 ? 6.055 -8.266 -9.252 1.00 78.44 202 LEU A C 1
ATOM 1608 O O . LEU A 1 202 ? 5.357 -7.393 -9.760 1.00 78.44 202 LEU A O 1
ATOM 1612 N N . GLU A 1 203 ? 6.555 -9.290 -9.959 1.00 81.06 203 GLU A N 1
ATOM 1613 C CA . GLU A 1 203 ? 6.331 -9.505 -11.403 1.00 81.06 203 GLU A CA 1
ATOM 1614 C C . GLU A 1 203 ? 6.576 -8.231 -12.241 1.00 81.06 203 GLU A C 1
ATOM 1616 O O . GLU A 1 203 ? 5.913 -7.933 -13.232 1.00 81.06 203 GLU A O 1
ATOM 1621 N N . SER A 1 204 ? 7.543 -7.418 -11.804 1.00 84.62 204 SER A N 1
ATOM 1622 C CA . SER A 1 204 ? 7.792 -6.084 -12.351 1.00 84.62 204 SER A CA 1
ATOM 1623 C C . SER A 1 204 ? 8.725 -6.149 -13.555 1.00 84.62 204 SER A C 1
ATOM 1625 O O . SER A 1 204 ? 9.925 -5.889 -13.448 1.00 84.62 204 SER A O 1
ATOM 1627 N N . HIS A 1 205 ? 8.166 -6.511 -14.707 1.00 88.75 205 HIS A N 1
ATOM 1628 C CA . HIS A 1 205 ? 8.923 -6.679 -15.949 1.00 88.75 205 HIS A CA 1
ATOM 1629 C C . HIS A 1 205 ? 9.210 -5.373 -16.708 1.00 88.75 205 HIS A C 1
ATOM 1631 O O . HIS A 1 205 ? 10.046 -5.344 -17.610 1.00 88.75 205 HIS A O 1
ATOM 1637 N N . THR A 1 206 ? 8.542 -4.277 -16.343 1.00 92.06 206 THR A N 1
ATOM 1638 C CA . THR A 1 206 ? 8.765 -2.940 -16.909 1.00 92.06 206 THR A CA 1
ATOM 1639 C C . THR A 1 206 ? 9.034 -1.925 -15.804 1.00 92.06 206 THR A C 1
ATOM 1641 O O . THR A 1 206 ? 8.606 -2.095 -14.659 1.00 92.06 206 THR A O 1
ATOM 1644 N N . LEU A 1 207 ? 9.716 -0.828 -16.142 1.00 92.12 207 LEU A N 1
ATOM 1645 C CA . LEU A 1 207 ? 9.960 0.283 -15.221 1.00 92.12 207 LEU A CA 1
ATOM 1646 C C . LEU A 1 207 ? 8.650 0.887 -14.700 1.00 92.12 207 LEU A C 1
ATOM 1648 O O . LEU A 1 207 ? 8.568 1.243 -13.525 1.00 92.12 207 LEU A O 1
ATOM 1652 N N . ARG A 1 208 ? 7.621 0.959 -15.558 1.00 89.94 208 ARG A N 1
ATOM 1653 C CA . ARG A 1 208 ? 6.272 1.399 -15.173 1.00 89.94 208 ARG A CA 1
ATOM 1654 C C . ARG A 1 208 ? 5.734 0.538 -14.035 1.00 89.94 208 ARG A C 1
ATOM 1656 O O . ARG A 1 208 ? 5.516 1.060 -12.941 1.00 89.94 208 ARG A O 1
ATOM 1663 N N . SER A 1 209 ? 5.649 -0.775 -14.267 1.00 89.62 209 SER A N 1
ATOM 1664 C CA . SER A 1 209 ? 5.143 -1.735 -13.283 1.00 89.62 209 SER A CA 1
ATOM 1665 C C . SER A 1 209 ? 5.969 -1.711 -11.991 1.00 89.62 209 SER A C 1
ATOM 1667 O O . SER A 1 209 ? 5.402 -1.657 -10.903 1.00 89.62 209 SER A O 1
ATOM 1669 N N . LEU A 1 210 ? 7.303 -1.623 -12.076 1.00 91.31 210 LEU A N 1
ATOM 1670 C CA . LEU A 1 210 ? 8.184 -1.539 -10.903 1.00 91.31 210 LEU A CA 1
ATOM 1671 C C . LEU A 1 210 ? 7.891 -0.314 -10.020 1.00 91.31 210 LEU A C 1
ATOM 1673 O O . LEU A 1 210 ? 7.796 -0.433 -8.792 1.00 91.31 210 LEU A O 1
ATOM 1677 N N . ILE A 1 211 ? 7.756 0.867 -10.634 1.00 90.00 211 ILE A N 1
ATOM 1678 C CA . ILE A 1 211 ? 7.445 2.107 -9.912 1.00 90.00 211 ILE A CA 1
ATOM 1679 C C . ILE A 1 211 ? 6.050 2.008 -9.294 1.00 90.00 211 ILE A C 1
ATOM 1681 O O . ILE A 1 211 ? 5.896 2.296 -8.107 1.00 90.00 211 ILE A O 1
ATOM 1685 N N . GLN A 1 212 ? 5.052 1.572 -10.066 1.00 88.44 212 GLN A N 1
ATOM 1686 C CA . GLN A 1 212 ? 3.669 1.479 -9.600 1.00 88.44 212 GLN A CA 1
ATOM 1687 C C . GLN A 1 212 ? 3.528 0.465 -8.453 1.00 88.44 212 GLN A C 1
ATOM 1689 O O . GLN A 1 212 ? 2.999 0.818 -7.400 1.00 88.44 212 GLN A O 1
ATOM 1694 N N . ASN A 1 213 ? 4.084 -0.742 -8.589 1.00 90.12 213 ASN A N 1
ATOM 1695 C CA . ASN A 1 213 ? 4.087 -1.774 -7.547 1.00 90.12 213 ASN A CA 1
ATOM 1696 C C . ASN A 1 213 ? 4.739 -1.294 -6.248 1.00 90.12 213 ASN A C 1
ATOM 1698 O O . ASN A 1 213 ? 4.202 -1.500 -5.157 1.00 90.12 213 ASN A O 1
ATOM 1702 N N . THR A 1 214 ? 5.884 -0.614 -6.347 1.00 90.06 214 THR A N 1
ATOM 1703 C CA . THR A 1 214 ? 6.582 -0.101 -5.161 1.00 90.06 214 THR A CA 1
ATOM 1704 C C . THR A 1 214 ? 5.794 1.026 -4.490 1.00 90.06 214 THR A C 1
ATOM 1706 O O . THR A 1 214 ? 5.702 1.069 -3.263 1.00 90.06 214 THR A O 1
ATOM 1709 N N . SER A 1 215 ? 5.192 1.927 -5.271 1.00 88.12 215 SER A N 1
ATOM 1710 C CA . SER A 1 215 ? 4.360 3.012 -4.739 1.00 88.12 215 SER A CA 1
ATOM 1711 C C . SER A 1 215 ? 3.101 2.483 -4.047 1.00 88.12 215 SER A C 1
ATOM 1713 O O . SER A 1 215 ? 2.796 2.913 -2.934 1.00 88.12 215 SER A O 1
ATOM 1715 N N . VAL A 1 216 ? 2.402 1.514 -4.652 1.00 88.81 216 VAL A N 1
ATOM 1716 C CA . VAL A 1 216 ? 1.231 0.878 -4.029 1.00 88.81 216 VAL A CA 1
ATOM 1717 C C . VAL A 1 216 ? 1.632 0.117 -2.767 1.00 88.81 216 VAL A C 1
ATOM 1719 O O . VAL A 1 216 ? 0.955 0.237 -1.750 1.00 88.81 216 VAL A O 1
ATOM 1722 N N . SER A 1 217 ? 2.769 -0.584 -2.778 1.00 92.12 217 SER A N 1
ATOM 1723 C CA . SER A 1 217 ? 3.294 -1.270 -1.589 1.00 92.12 217 SER A CA 1
ATOM 1724 C C . SER A 1 217 ? 3.492 -0.315 -0.406 1.00 92.12 217 SER A C 1
ATOM 1726 O O . SER A 1 217 ? 3.150 -0.654 0.728 1.00 92.12 217 SER A O 1
ATOM 1728 N N . GLY A 1 218 ? 3.988 0.902 -0.656 1.00 91.44 218 GLY A N 1
ATOM 1729 C CA . GLY A 1 218 ? 4.107 1.938 0.374 1.00 91.44 218 GLY A CA 1
ATOM 1730 C C . GLY A 1 218 ? 2.758 2.399 0.928 1.00 91.44 218 GLY A C 1
ATOM 1731 O O . GLY A 1 218 ? 2.612 2.558 2.139 1.00 91.44 218 GLY A O 1
ATOM 1732 N N . MET A 1 219 ? 1.745 2.542 0.072 1.00 88.81 219 MET A N 1
ATOM 1733 C CA . MET A 1 219 ? 0.382 2.882 0.496 1.00 88.81 219 MET A CA 1
ATOM 1734 C C . MET A 1 219 ? -0.274 1.773 1.315 1.00 88.81 219 MET A C 1
ATOM 1736 O O . MET A 1 219 ? -0.829 2.022 2.383 1.00 88.81 219 MET A O 1
ATOM 1740 N N . VAL A 1 220 ? -0.145 0.524 0.877 1.00 91.56 220 VAL A N 1
ATOM 1741 C CA . VAL A 1 220 ? -0.593 -0.635 1.656 1.00 91.56 220 VAL A CA 1
ATOM 1742 C C . VAL A 1 220 ? 0.106 -0.668 3.018 1.00 91.56 220 VAL A C 1
ATOM 1744 O O . VAL A 1 220 ? -0.529 -0.930 4.042 1.00 91.56 220 VAL A O 1
ATOM 1747 N N . SER A 1 221 ? 1.393 -0.321 3.069 1.00 93.94 221 SER A N 1
ATOM 1748 C CA . SER A 1 221 ? 2.151 -0.263 4.322 1.00 93.94 221 SER A CA 1
ATOM 1749 C C . SER A 1 221 ? 1.617 0.793 5.295 1.00 93.94 221 SER A C 1
ATOM 1751 O O . SER A 1 221 ? 1.423 0.492 6.474 1.00 93.94 221 SER A O 1
ATOM 1753 N N . SER A 1 222 ? 1.278 2.002 4.826 1.00 91.00 222 SER A N 1
ATOM 1754 C CA . SER A 1 222 ? 0.705 3.045 5.695 1.00 91.00 222 SER A CA 1
ATOM 1755 C C . SER A 1 222 ? -0.674 2.663 6.251 1.00 91.00 222 SER A C 1
ATOM 1757 O O . SER A 1 222 ? -0.954 2.908 7.431 1.00 91.00 222 SER A O 1
ATOM 1759 N N . THR A 1 223 ? -1.504 1.960 5.468 1.00 90.56 223 THR A N 1
ATOM 1760 C CA . THR A 1 223 ? -2.804 1.441 5.946 1.00 90.56 223 THR A CA 1
ATOM 1761 C C . THR A 1 223 ? -2.693 0.339 7.004 1.00 90.56 223 THR A C 1
ATOM 1763 O O . THR A 1 223 ? -3.682 0.017 7.663 1.00 90.56 223 THR A O 1
ATOM 1766 N N . GLY A 1 224 ? -1.499 -0.221 7.221 1.00 93.25 224 GLY A N 1
ATOM 1767 C CA . GLY A 1 224 ? -1.225 -1.165 8.308 1.00 93.25 224 GLY A CA 1
ATOM 1768 C C . GLY A 1 224 ? -0.976 -0.500 9.661 1.00 93.25 224 GLY A C 1
ATOM 1769 O O . GLY A 1 224 ? -0.999 -1.168 10.694 1.00 93.25 224 GLY A O 1
ATOM 1770 N N . ILE A 1 225 ? -0.775 0.821 9.669 1.00 94.31 225 ILE A N 1
ATOM 1771 C CA . ILE A 1 225 ? -0.430 1.592 10.865 1.00 94.31 225 ILE A CA 1
ATOM 1772 C C . ILE A 1 225 ? -1.646 2.384 11.335 1.00 94.31 225 ILE A C 1
ATOM 1774 O O . ILE A 1 225 ? -2.203 2.107 12.399 1.00 94.31 225 ILE A O 1
ATOM 1778 N N . LEU A 1 226 ? -2.093 3.357 10.538 1.00 91.44 226 LEU A N 1
ATOM 1779 C CA . LEU A 1 226 ? -3.082 4.349 10.961 1.00 91.44 226 LEU A CA 1
ATOM 1780 C C . LEU A 1 226 ? -4.426 3.721 11.410 1.00 91.44 226 LEU A C 1
ATOM 1782 O O . LEU A 1 226 ? -4.839 3.972 12.547 1.00 91.44 226 LEU A O 1
ATOM 1786 N N . PRO A 1 227 ? -5.092 2.859 10.615 1.00 93.12 227 PRO A N 1
ATOM 1787 C CA . PRO A 1 227 ? -6.342 2.205 11.017 1.00 93.12 227 PRO A CA 1
ATOM 1788 C C . PRO A 1 227 ? -6.181 1.309 12.250 1.00 93.12 227 PRO A C 1
ATOM 1790 O O . PRO A 1 227 ? -7.026 1.315 13.147 1.00 93.12 227 PRO A O 1
ATOM 1793 N N . VAL A 1 228 ? -5.063 0.581 12.341 1.00 94.88 228 VAL A N 1
ATOM 1794 C CA . VAL A 1 228 ? -4.778 -0.317 13.469 1.00 94.88 228 VAL A CA 1
ATOM 1795 C C . VAL A 1 228 ? -4.612 0.477 14.764 1.00 94.88 228 VAL A C 1
ATOM 1797 O O . VAL A 1 228 ? -5.190 0.104 15.789 1.00 94.88 228 VAL A O 1
ATOM 1800 N N . VAL A 1 229 ? -3.892 1.604 14.716 1.00 93.38 229 VAL A N 1
ATOM 1801 C CA . VAL A 1 229 ? -3.705 2.516 15.854 1.00 93.38 229 VAL A CA 1
ATOM 1802 C C . VAL A 1 229 ? -5.031 3.146 16.283 1.00 93.38 229 VAL A C 1
ATOM 1804 O O . VAL A 1 229 ? -5.316 3.196 17.480 1.00 93.38 229 VAL A O 1
ATOM 1807 N N . ILE A 1 230 ? -5.876 3.580 15.343 1.00 90.50 230 ILE A N 1
ATOM 1808 C CA . ILE A 1 230 ? -7.196 4.165 15.642 1.00 90.50 230 ILE A CA 1
ATOM 1809 C C . ILE A 1 230 ? -8.140 3.131 16.262 1.00 90.50 230 ILE A C 1
ATOM 1811 O O . ILE A 1 230 ? -8.839 3.427 17.241 1.00 90.50 230 ILE A O 1
ATOM 1815 N N . GLY A 1 231 ? -8.165 1.912 15.722 1.00 90.94 231 GLY A N 1
ATOM 1816 C CA . GLY A 1 231 ? -8.947 0.813 16.279 1.00 90.94 231 GLY A CA 1
ATOM 1817 C C . GLY A 1 231 ? -8.495 0.476 17.700 1.00 90.94 231 GLY A C 1
ATOM 1818 O O . GLY A 1 231 ? -9.314 0.412 18.622 1.00 90.94 231 GLY A O 1
ATOM 1819 N N . MET A 1 232 ? -7.180 0.419 17.925 1.00 90.31 232 MET A N 1
ATOM 1820 C CA . MET A 1 232 ? -6.608 0.170 19.244 1.00 90.31 232 MET A CA 1
ATOM 1821 C C . MET A 1 232 ? -6.876 1.313 20.235 1.00 90.31 232 MET A C 1
ATOM 1823 O O . MET A 1 232 ? -7.247 1.072 21.387 1.00 90.31 232 MET A O 1
ATOM 1827 N N . TRP A 1 233 ? -6.767 2.568 19.794 1.00 88.44 233 TRP A N 1
ATOM 1828 C CA . TRP A 1 233 ? -7.157 3.744 20.575 1.00 88.44 233 TRP A CA 1
ATOM 1829 C C . TRP A 1 233 ? -8.623 3.660 21.012 1.00 88.44 233 TRP A C 1
ATOM 1831 O O . TRP A 1 233 ? -8.953 3.871 22.185 1.00 88.44 233 TRP A O 1
ATOM 1841 N N . SER A 1 234 ? -9.501 3.281 20.086 1.00 87.00 234 SER A N 1
ATOM 1842 C CA . SER A 1 234 ? -10.932 3.120 20.336 1.00 87.00 234 SER A CA 1
ATOM 1843 C C . SER A 1 234 ? -11.212 1.988 21.336 1.00 87.00 234 SER A C 1
ATOM 1845 O O . SER A 1 234 ? -12.002 2.170 22.266 1.00 87.00 234 SER A O 1
ATOM 1847 N N . LEU A 1 235 ? -10.520 0.849 21.231 1.00 86.75 235 LEU A N 1
ATOM 1848 C CA . LEU A 1 235 ? -10.613 -0.258 22.193 1.00 86.75 235 LEU A CA 1
ATOM 1849 C C . LEU A 1 235 ? -10.129 0.134 23.597 1.00 86.75 235 LEU A C 1
ATOM 1851 O O . LEU A 1 235 ? -10.808 -0.160 24.591 1.00 86.75 235 LEU A O 1
ATOM 1855 N N . GLN A 1 236 ? -9.015 0.867 23.685 1.00 83.69 236 GLN A N 1
ATOM 1856 C CA . GLN A 1 236 ? -8.457 1.357 24.948 1.00 83.69 236 GLN A CA 1
ATOM 1857 C C . GLN A 1 236 ? -9.453 2.269 25.669 1.00 83.69 236 GLN A C 1
ATOM 1859 O O . GLN A 1 236 ? -9.690 2.128 26.871 1.00 83.69 236 GLN A O 1
ATOM 1864 N N . ARG A 1 237 ? -10.116 3.165 24.927 1.00 78.62 237 ARG A N 1
ATOM 1865 C CA . ARG A 1 237 ? -11.161 4.059 25.456 1.00 78.62 237 ARG A CA 1
ATOM 1866 C C . ARG A 1 237 ? -12.396 3.333 25.964 1.00 78.62 237 ARG A C 1
ATOM 1868 O O . ARG A 1 237 ? -13.142 3.887 26.772 1.00 78.62 237 ARG A O 1
ATOM 1875 N N . MET A 1 238 ? -12.618 2.113 25.498 1.00 75.56 238 MET A N 1
ATOM 1876 C CA . MET A 1 238 ? -13.733 1.274 25.914 1.00 75.56 238 MET A CA 1
ATOM 1877 C C . MET A 1 238 ? -13.367 0.308 27.042 1.00 75.56 238 MET A C 1
ATOM 1879 O O . MET A 1 238 ? -14.237 -0.454 27.466 1.00 75.56 238 MET A O 1
ATOM 1883 N N . HIS A 1 239 ? -12.125 0.356 27.544 1.00 69.88 239 HIS A N 1
ATOM 1884 C CA . HIS A 1 239 ? -11.581 -0.567 28.547 1.00 69.88 239 HIS A CA 1
ATOM 1885 C C . HIS A 1 239 ? -11.707 -2.041 28.123 1.00 69.88 239 HIS A C 1
ATOM 1887 O O . HIS A 1 239 ? -11.953 -2.926 28.943 1.00 69.88 239 HIS A O 1
ATOM 1893 N N . LYS A 1 240 ? -11.587 -2.305 26.815 1.00 67.38 240 LYS A N 1
ATOM 1894 C CA . LYS A 1 240 ? -11.705 -3.640 26.215 1.00 67.38 240 LYS A CA 1
ATOM 1895 C C . LYS A 1 240 ? -10.482 -3.938 25.353 1.00 67.38 240 LYS A C 1
ATOM 1897 O O . LYS A 1 240 ? -10.595 -4.111 24.148 1.00 67.38 240 LYS A O 1
ATOM 1902 N N . CYS A 1 241 ? -9.322 -4.027 25.995 1.00 68.88 241 CYS A N 1
ATOM 1903 C CA . CYS A 1 241 ? -8.085 -4.470 25.356 1.00 68.88 241 CYS A CA 1
ATOM 1904 C C . CYS A 1 241 ? -7.715 -5.854 25.884 1.00 68.88 241 CYS A C 1
ATOM 1906 O O . CYS A 1 241 ? -7.129 -5.976 26.962 1.00 68.88 241 CYS A O 1
ATOM 1908 N N . SER A 1 242 ? -8.090 -6.900 25.144 1.00 81.50 242 SER A N 1
ATOM 1909 C CA . SER A 1 242 ? -7.583 -8.242 25.431 1.00 81.50 242 SER A CA 1
ATOM 1910 C C 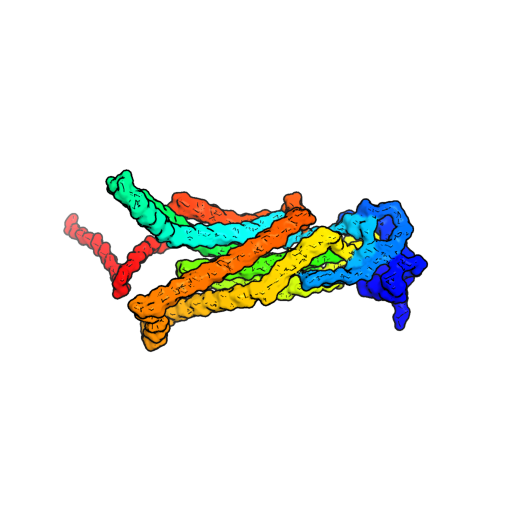. SER A 1 242 ? -6.070 -8.281 25.165 1.00 81.50 242 SER A C 1
ATOM 1912 O O . SER A 1 242 ? -5.612 -7.633 24.220 1.00 81.50 242 SER A O 1
ATOM 1914 N N . PRO A 1 243 ? -5.285 -9.046 25.948 1.00 84.19 243 PRO A N 1
ATOM 1915 C CA . PRO A 1 243 ? -3.858 -9.226 25.676 1.00 84.19 243 PRO A CA 1
ATOM 1916 C C . PRO A 1 243 ? -3.586 -9.735 24.257 1.00 84.19 243 PRO A C 1
ATOM 1918 O O . PRO A 1 243 ? -2.625 -9.316 23.623 1.00 84.19 243 PRO A O 1
ATOM 1921 N N . TRP A 1 244 ? -4.480 -10.578 23.736 1.00 87.19 244 TRP A N 1
ATOM 1922 C CA . TRP A 1 244 ? -4.427 -11.081 22.367 1.00 87.19 244 TRP A CA 1
ATOM 1923 C C . TRP A 1 244 ? -4.469 -9.963 21.319 1.00 87.19 244 TRP A C 1
ATOM 1925 O O . TRP A 1 244 ? -3.520 -9.805 20.557 1.00 87.19 244 TRP A O 1
ATOM 1935 N N . ASN A 1 245 ? -5.520 -9.133 21.329 1.00 87.88 245 ASN A N 1
ATOM 1936 C CA . ASN A 1 245 ? -5.656 -8.040 20.362 1.00 87.88 245 ASN A CA 1
ATOM 1937 C C . ASN A 1 245 ? -4.557 -6.992 20.526 1.00 87.88 245 ASN A C 1
ATOM 1939 O O . ASN A 1 245 ? -4.130 -6.392 19.542 1.00 87.88 245 ASN A O 1
ATOM 1943 N N . PHE A 1 246 ? -4.085 -6.790 21.758 1.00 89.75 246 PHE A N 1
ATOM 1944 C CA . PHE A 1 246 ? -2.953 -5.922 22.045 1.00 89.75 246 PHE A CA 1
ATOM 1945 C C . PHE A 1 246 ? -1.683 -6.405 21.330 1.00 89.75 246 PHE A C 1
ATOM 1947 O O . PHE A 1 246 ? -1.124 -5.666 20.523 1.00 89.75 246 PHE A O 1
ATOM 1954 N N . VAL A 1 247 ? -1.257 -7.648 21.584 1.00 91.25 247 VAL A N 1
ATOM 1955 C CA . VAL A 1 247 ? -0.042 -8.219 20.981 1.00 91.25 247 VAL A CA 1
ATOM 1956 C C . VAL A 1 247 ? -0.163 -8.245 19.462 1.00 91.25 247 VAL A C 1
ATOM 1958 O O . VAL A 1 247 ? 0.747 -7.794 18.771 1.00 91.25 247 VAL A O 1
ATOM 1961 N N . LEU A 1 248 ? -1.306 -8.700 18.948 1.00 94.50 248 LEU A N 1
ATOM 1962 C CA . LEU A 1 248 ? -1.555 -8.780 17.514 1.00 94.50 248 LEU A CA 1
ATOM 1963 C C . LEU A 1 248 ? -1.449 -7.399 16.840 1.00 94.50 248 LEU A C 1
ATOM 1965 O O . LEU A 1 248 ? -0.790 -7.265 15.809 1.00 94.50 248 LEU A O 1
ATOM 1969 N N . SER A 1 249 ? -2.009 -6.353 17.457 1.00 95.00 249 SER A N 1
ATOM 1970 C CA . SER A 1 249 ? -1.916 -4.977 16.946 1.00 95.00 249 SER A CA 1
ATOM 1971 C C . SER A 1 249 ? -0.484 -4.441 16.982 1.00 95.00 249 SER A C 1
ATOM 1973 O O . SER A 1 249 ? -0.051 -3.811 16.023 1.00 95.00 249 SER A O 1
ATOM 1975 N N . VAL A 1 250 ? 0.272 -4.708 18.055 1.00 94.56 250 VAL A N 1
ATOM 1976 C CA . VAL A 1 250 ? 1.682 -4.293 18.169 1.00 94.56 250 VAL A CA 1
ATOM 1977 C C . VAL A 1 250 ? 2.531 -4.936 17.078 1.00 94.56 250 VAL A C 1
ATOM 1979 O O . VAL A 1 250 ? 3.271 -4.229 16.398 1.00 94.56 250 VAL A O 1
ATOM 1982 N N . VAL A 1 251 ? 2.397 -6.248 16.870 1.00 96.62 251 VAL A N 1
ATOM 1983 C CA . VAL A 1 251 ? 3.124 -6.952 15.803 1.00 96.62 251 VAL A CA 1
ATOM 1984 C C . VAL A 1 251 ? 2.739 -6.384 14.437 1.00 96.62 251 VAL A C 1
ATOM 1986 O O . VAL A 1 251 ? 3.622 -6.082 13.642 1.00 96.62 251 VAL A O 1
ATOM 1989 N N . THR A 1 252 ? 1.446 -6.157 14.190 1.00 97.50 252 THR A N 1
ATOM 1990 C CA . THR A 1 252 ? 0.964 -5.579 12.924 1.00 97.50 252 THR A CA 1
ATOM 1991 C C . THR A 1 252 ? 1.591 -4.215 12.646 1.00 97.50 252 THR A C 1
ATOM 1993 O O . THR A 1 252 ? 2.115 -4.002 11.554 1.00 97.50 252 THR A O 1
ATOM 1996 N N . VAL A 1 253 ? 1.596 -3.309 13.630 1.00 96.94 253 VAL A N 1
ATOM 1997 C CA . VAL A 1 253 ? 2.196 -1.975 13.477 1.00 96.94 253 VAL A CA 1
ATOM 1998 C C . VAL A 1 253 ? 3.698 -2.085 13.216 1.00 96.94 253 VAL A C 1
ATOM 2000 O O . VAL A 1 253 ? 4.180 -1.462 12.281 1.00 96.94 253 VAL A O 1
ATOM 2003 N N . ILE A 1 254 ? 4.433 -2.920 13.959 1.00 96.56 254 ILE A N 1
ATOM 2004 C CA . ILE A 1 254 ? 5.883 -3.097 13.756 1.00 96.56 254 ILE A CA 1
ATOM 2005 C C . ILE A 1 254 ? 6.192 -3.597 12.341 1.00 96.56 254 ILE A C 1
ATOM 2007 O O . ILE A 1 254 ? 7.059 -3.044 11.673 1.00 96.56 254 ILE A O 1
ATOM 2011 N N . VAL A 1 255 ? 5.492 -4.631 11.868 1.00 97.56 255 VAL A N 1
ATOM 2012 C CA . VAL A 1 255 ? 5.724 -5.178 10.522 1.00 97.56 255 VAL A CA 1
ATOM 2013 C C . VAL A 1 255 ? 5.372 -4.133 9.453 1.00 97.56 255 VAL A C 1
ATOM 2015 O O . VAL A 1 255 ? 6.112 -3.985 8.483 1.00 97.56 255 VAL A O 1
ATOM 2018 N N . SER A 1 256 ? 4.307 -3.353 9.667 1.00 97.00 256 SER A N 1
ATOM 2019 C CA . SER A 1 256 ? 3.898 -2.269 8.761 1.00 97.00 256 SER A CA 1
ATOM 2020 C C . SER A 1 256 ? 4.906 -1.115 8.718 1.00 97.00 256 SER A C 1
ATOM 2022 O O . SER A 1 256 ? 5.176 -0.586 7.646 1.00 97.00 256 SER A O 1
ATOM 2024 N N . GLU A 1 257 ? 5.517 -0.754 9.851 1.00 95.81 257 GLU A N 1
ATOM 2025 C CA . GLU A 1 257 ? 6.604 0.236 9.912 1.00 95.81 257 GLU A CA 1
ATOM 2026 C C . GLU A 1 257 ? 7.814 -0.204 9.084 1.00 95.81 257 GLU A C 1
ATOM 2028 O O . GLU A 1 257 ? 8.361 0.575 8.303 1.00 95.81 257 GLU A O 1
ATOM 2033 N N . VAL A 1 258 ? 8.221 -1.469 9.226 1.00 96.12 258 VAL A N 1
ATOM 2034 C CA . VAL A 1 258 ? 9.350 -2.018 8.463 1.00 96.12 258 VAL A CA 1
ATOM 2035 C C . VAL A 1 258 ? 9.028 -2.023 6.967 1.00 96.12 258 VAL A C 1
ATOM 2037 O O . VAL A 1 258 ? 9.864 -1.600 6.168 1.00 96.12 258 VAL A O 1
ATOM 2040 N N . ALA A 1 259 ? 7.816 -2.436 6.584 1.00 95.44 259 ALA A N 1
ATOM 2041 C CA . ALA A 1 259 ? 7.370 -2.444 5.190 1.00 95.44 259 ALA A CA 1
ATOM 2042 C C . ALA A 1 259 ? 7.321 -1.030 4.587 1.00 95.44 259 ALA A C 1
ATOM 2044 O O . ALA A 1 259 ? 7.816 -0.797 3.478 1.00 95.44 259 ALA A O 1
ATOM 2045 N N . LEU A 1 260 ? 6.823 -0.054 5.351 1.00 94.62 260 LEU A N 1
ATOM 2046 C CA . LEU A 1 260 ? 6.763 1.345 4.936 1.00 94.62 260 LEU A CA 1
ATOM 2047 C C . LEU A 1 260 ? 8.165 1.940 4.756 1.00 94.62 260 LEU A C 1
ATOM 2049 O O . LEU A 1 260 ? 8.419 2.676 3.805 1.00 94.62 260 LEU A O 1
ATOM 2053 N N . TYR A 1 261 ? 9.107 1.592 5.635 1.00 93.38 261 TYR A N 1
ATOM 2054 C CA . TYR A 1 261 ? 10.484 2.060 5.510 1.00 93.38 261 TYR A CA 1
ATOM 2055 C C . TYR A 1 261 ? 11.191 1.458 4.288 1.00 93.38 261 TYR A C 1
ATOM 2057 O O . TYR A 1 261 ? 11.919 2.162 3.591 1.00 93.38 261 TYR A O 1
ATOM 2065 N N . GLN A 1 262 ? 10.950 0.180 3.981 1.00 91.75 262 GLN A N 1
ATOM 2066 C CA . GLN A 1 262 ? 11.532 -0.480 2.806 1.00 91.75 262 GLN A CA 1
ATOM 2067 C C . GLN A 1 262 ? 11.005 0.063 1.470 1.00 91.75 262 GLN A C 1
ATOM 2069 O O . GLN A 1 262 ? 11.708 0.001 0.464 1.00 91.75 262 GLN A O 1
ATOM 2074 N N . THR A 1 263 ? 9.787 0.601 1.448 1.00 91.31 263 THR A N 1
ATOM 2075 C CA . THR A 1 263 ? 9.139 1.150 0.241 1.00 91.31 263 THR A CA 1
ATOM 2076 C C . THR A 1 263 ? 9.381 2.655 0.053 1.00 91.31 263 THR A C 1
ATOM 2078 O O . THR A 1 263 ? 8.974 3.236 -0.958 1.00 91.31 263 THR A O 1
ATOM 2081 N N . ARG A 1 264 ? 10.093 3.290 0.997 1.00 89.38 264 ARG A N 1
ATOM 2082 C CA . ARG A 1 264 ? 10.359 4.736 1.044 1.00 89.38 264 ARG A CA 1
ATOM 2083 C C . ARG A 1 264 ? 11.165 5.259 -0.141 1.00 89.38 264 ARG A C 1
ATOM 2085 O O . ARG A 1 264 ? 10.874 6.339 -0.660 1.00 89.38 264 ARG A O 1
ATOM 2092 N N . ASP A 1 265 ? 12.186 4.519 -0.556 1.00 88.12 265 ASP A N 1
ATOM 2093 C CA . ASP A 1 265 ? 13.129 4.954 -1.587 1.00 88.12 265 ASP A CA 1
ATOM 2094 C C . ASP A 1 265 ? 12.676 4.468 -2.972 1.00 88.12 265 ASP A C 1
ATOM 2096 O O . ASP A 1 265 ? 11.936 3.486 -3.091 1.00 88.12 265 ASP A O 1
ATOM 2100 N N . VAL A 1 266 ? 12.991 5.231 -4.024 1.00 86.50 266 VAL A N 1
ATOM 2101 C CA . VAL A 1 266 ? 12.571 4.879 -5.392 1.00 86.50 266 VAL A CA 1
ATOM 2102 C C . VAL A 1 266 ? 13.303 3.592 -5.779 1.00 86.50 266 VAL A C 1
ATOM 2104 O O . VAL A 1 266 ? 14.513 3.507 -5.548 1.00 86.50 266 VAL A O 1
ATOM 2107 N N . PRO A 1 267 ? 12.609 2.577 -6.328 1.00 88.00 267 PRO A N 1
ATOM 2108 C CA . PRO A 1 267 ? 13.266 1.339 -6.705 1.00 88.00 267 PRO A CA 1
ATOM 2109 C C . PRO A 1 267 ? 14.286 1.624 -7.808 1.00 88.00 267 PRO A C 1
ATOM 2111 O O . PRO A 1 267 ? 14.019 2.366 -8.754 1.00 88.00 267 PRO A O 1
ATOM 2114 N N . SER A 1 268 ? 15.468 1.034 -7.671 1.00 88.56 268 SER A N 1
ATOM 2115 C CA . SER A 1 268 ? 16.489 1.125 -8.704 1.00 88.56 268 SER A CA 1
ATOM 2116 C C . SER A 1 268 ? 16.106 0.254 -9.910 1.00 88.56 268 SER A C 1
ATOM 2118 O O . SER A 1 268 ? 15.417 -0.758 -9.771 1.00 88.56 268 SER A O 1
ATOM 2120 N N . ILE A 1 269 ? 16.513 0.684 -11.107 1.00 90.12 269 ILE A N 1
ATOM 2121 C CA . ILE A 1 269 ? 16.103 0.101 -12.399 1.00 90.12 269 ILE A CA 1
ATOM 2122 C C . ILE A 1 269 ? 16.626 -1.337 -12.574 1.00 90.12 269 ILE A C 1
ATOM 2124 O O . ILE A 1 269 ? 16.030 -2.136 -13.288 1.00 90.12 269 ILE A O 1
ATOM 2128 N N . ASP A 1 270 ? 17.703 -1.695 -11.879 1.00 87.19 270 ASP A N 1
ATOM 2129 C CA . ASP A 1 270 ? 18.254 -3.054 -11.802 1.00 87.19 270 ASP A CA 1
ATOM 2130 C C . ASP A 1 270 ? 17.306 -4.066 -11.140 1.00 87.19 270 ASP A C 1
ATOM 2132 O O . ASP A 1 270 ? 17.485 -5.269 -11.312 1.00 87.19 270 ASP A O 1
ATOM 2136 N N . LYS A 1 271 ? 16.273 -3.605 -10.422 1.00 88.25 271 LYS A N 1
ATOM 2137 C CA . LYS A 1 271 ? 15.252 -4.480 -9.830 1.00 88.25 271 LYS A CA 1
ATOM 2138 C C . LYS A 1 271 ? 14.197 -4.972 -10.825 1.00 88.25 271 LYS A C 1
ATOM 2140 O O . LYS A 1 271 ? 13.350 -5.770 -10.424 1.00 88.25 271 LYS A O 1
ATOM 2145 N N . ILE A 1 272 ? 14.222 -4.516 -12.080 1.00 90.38 272 ILE A N 1
ATOM 2146 C CA . ILE A 1 272 ? 13.325 -5.021 -13.128 1.00 90.38 272 ILE A CA 1
ATOM 2147 C C . ILE A 1 272 ? 13.612 -6.505 -13.364 1.00 90.38 272 ILE A C 1
ATOM 2149 O O . ILE A 1 272 ? 14.756 -6.913 -13.563 1.00 90.38 272 ILE A O 1
ATOM 2153 N N . VAL A 1 273 ? 12.556 -7.313 -13.345 1.00 88.75 273 VAL A N 1
ATOM 2154 C CA . VAL A 1 273 ? 12.657 -8.760 -13.533 1.00 88.75 273 VAL A CA 1
ATOM 2155 C C . VAL A 1 273 ? 12.765 -9.050 -15.030 1.00 88.75 273 VAL A C 1
ATOM 2157 O O . VAL A 1 273 ? 11.886 -8.626 -15.787 1.00 88.75 273 VAL A O 1
ATOM 2160 N N . PRO A 1 274 ? 13.803 -9.771 -15.490 1.00 86.75 274 PRO A N 1
ATOM 2161 C CA . PRO A 1 274 ? 13.925 -10.112 -16.900 1.00 86.75 274 PRO A CA 1
ATOM 2162 C C . PRO A 1 274 ? 12.733 -10.963 -17.348 1.00 86.75 274 PRO A C 1
ATOM 2164 O O . PRO A 1 274 ? 12.275 -11.845 -16.623 1.00 86.75 274 PRO A O 1
ATOM 2167 N N . MET A 1 275 ? 12.229 -10.689 -18.547 1.00 86.75 275 MET A N 1
ATOM 2168 C CA . MET A 1 275 ? 11.202 -11.508 -19.189 1.00 86.75 275 MET A CA 1
ATOM 2169 C C . MET A 1 275 ? 11.857 -12.749 -19.809 1.00 86.75 275 MET A C 1
ATOM 2171 O O . MET A 1 275 ? 12.810 -12.614 -20.583 1.00 86.75 275 MET A O 1
ATOM 2175 N N . ASP A 1 276 ? 11.343 -13.941 -19.498 1.00 83.19 276 ASP A N 1
ATOM 2176 C CA . ASP A 1 276 ? 11.794 -15.194 -20.115 1.00 83.19 276 ASP A CA 1
ATOM 2177 C C . ASP A 1 276 ? 11.180 -15.340 -21.515 1.00 83.19 276 ASP A C 1
ATOM 2179 O O . ASP A 1 276 ? 10.128 -15.945 -21.715 1.00 83.19 276 ASP A O 1
ATOM 2183 N N . TYR A 1 277 ? 11.814 -14.693 -22.493 1.00 87.31 277 TYR A N 1
ATOM 2184 C CA . TYR A 1 277 ? 11.371 -14.694 -23.881 1.00 87.31 277 TYR A CA 1
ATOM 2185 C C . TYR A 1 277 ? 12.556 -14.907 -24.823 1.00 87.31 277 TYR A C 1
ATOM 2187 O O . TYR A 1 277 ? 13.477 -14.100 -24.892 1.00 87.31 277 TYR A O 1
ATOM 2195 N N . ASN A 1 278 ? 12.519 -15.996 -25.592 1.00 84.69 278 ASN A N 1
ATOM 2196 C CA . ASN A 1 278 ? 13.589 -16.354 -26.533 1.00 84.69 278 ASN A CA 1
ATOM 2197 C C . ASN A 1 278 ? 13.441 -15.691 -27.913 1.00 84.69 278 ASN A C 1
ATOM 2199 O O . ASN A 1 278 ? 14.312 -15.841 -28.766 1.00 84.69 278 ASN A O 1
ATOM 2203 N N . GLY A 1 279 ? 12.337 -14.979 -28.156 1.00 88.44 279 GLY A N 1
ATOM 2204 C CA . GLY A 1 279 ? 12.030 -14.357 -29.445 1.00 88.44 279 GLY A CA 1
ATOM 2205 C C . GLY A 1 279 ? 12.539 -12.922 -29.596 1.00 88.44 279 GLY A C 1
ATOM 2206 O O . GLY A 1 279 ? 12.041 -12.206 -30.465 1.00 88.44 279 GLY A O 1
ATOM 2207 N N . TRP A 1 280 ? 13.468 -12.467 -28.747 1.00 92.31 280 TRP A N 1
ATOM 2208 C CA . TRP A 1 280 ? 14.015 -11.113 -28.850 1.00 92.31 280 TRP A CA 1
ATOM 2209 C C . TRP A 1 280 ? 14.771 -10.907 -30.175 1.00 92.31 280 TRP A C 1
ATOM 2211 O O . TRP A 1 280 ? 15.539 -11.786 -30.581 1.00 92.31 280 TRP A O 1
ATOM 2221 N N . PRO A 1 281 ? 14.617 -9.749 -30.846 1.00 92.81 281 PRO A N 1
ATOM 2222 C CA . PRO A 1 281 ? 15.302 -9.482 -32.106 1.00 92.81 281 PRO A CA 1
ATOM 2223 C C . PRO A 1 281 ? 16.831 -9.548 -31.988 1.00 92.81 281 PRO A C 1
ATOM 2225 O O . PRO A 1 281 ? 17.428 -9.063 -31.022 1.00 92.81 281 PRO A O 1
ATOM 2228 N N . ALA A 1 282 ? 17.494 -10.066 -33.027 1.00 94.00 282 ALA A N 1
ATOM 2229 C CA . ALA A 1 282 ? 18.958 -10.070 -33.113 1.00 94.00 282 ALA A CA 1
ATOM 2230 C C . ALA A 1 282 ? 19.544 -8.643 -33.129 1.00 94.00 282 ALA A C 1
ATOM 2232 O O . ALA A 1 282 ? 20.631 -8.408 -32.600 1.00 94.00 282 ALA A O 1
ATOM 2233 N N . SER A 1 283 ? 18.801 -7.674 -33.672 1.00 93.00 283 SER A N 1
ATOM 2234 C CA . SER A 1 283 ? 19.128 -6.242 -33.633 1.00 93.00 283 SER A CA 1
ATOM 2235 C C . SER A 1 283 ? 19.095 -5.638 -32.231 1.00 93.00 283 SER A C 1
ATOM 2237 O O . SER A 1 283 ? 19.750 -4.625 -32.004 1.00 93.00 283 SER A O 1
ATOM 2239 N N . CYS A 1 284 ? 18.404 -6.276 -31.284 1.00 92.88 284 CYS A N 1
ATOM 2240 C CA . CYS A 1 284 ? 18.451 -5.964 -29.856 1.00 92.88 284 CYS A CA 1
ATOM 2241 C C . CYS A 1 284 ? 19.495 -6.818 -29.109 1.00 92.88 284 CYS A C 1
ATOM 2243 O O . CYS A 1 284 ? 19.526 -6.838 -27.882 1.00 92.88 284 CYS A O 1
ATOM 2245 N N . GLY A 1 285 ? 20.348 -7.564 -29.822 1.00 92.31 285 GLY A N 1
ATOM 2246 C CA . GLY A 1 285 ? 21.343 -8.446 -29.211 1.00 92.31 285 GLY A CA 1
ATOM 2247 C C . GLY A 1 285 ? 20.746 -9.664 -28.503 1.00 92.31 285 GLY A C 1
ATOM 2248 O O . GLY A 1 285 ? 21.400 -10.200 -27.611 1.00 92.31 285 GLY A O 1
ATOM 2249 N N . PHE A 1 286 ? 19.536 -10.089 -28.898 1.00 92.88 286 PHE A N 1
ATOM 2250 C CA . PHE A 1 286 ? 18.737 -11.127 -28.226 1.00 92.88 286 PHE A CA 1
ATOM 2251 C C . PHE A 1 286 ? 18.345 -10.778 -26.779 1.00 92.88 286 PHE A C 1
ATOM 2253 O O . PHE A 1 286 ? 18.051 -11.665 -25.981 1.00 92.88 286 PHE A O 1
ATOM 2260 N N . SER A 1 287 ? 18.316 -9.483 -26.457 1.00 92.88 287 SER A N 1
ATOM 2261 C CA . SER A 1 287 ? 17.846 -8.945 -25.181 1.00 92.88 287 SER A CA 1
ATOM 2262 C C . SER A 1 287 ? 16.542 -8.169 -25.360 1.00 92.88 287 SER A C 1
ATOM 2264 O O . SER A 1 287 ? 16.184 -7.767 -26.470 1.00 92.88 287 SER A O 1
ATOM 2266 N N . ALA A 1 288 ? 15.850 -7.922 -24.247 1.00 92.38 288 ALA A N 1
ATOM 2267 C CA . ALA A 1 288 ? 14.664 -7.078 -24.228 1.00 92.38 288 ALA A CA 1
ATOM 2268 C C . ALA A 1 288 ? 14.965 -5.667 -24.786 1.00 92.38 288 ALA A C 1
ATOM 2270 O O . ALA A 1 288 ? 16.028 -5.101 -24.505 1.00 92.38 288 ALA A O 1
ATOM 2271 N N . PRO A 1 289 ? 14.046 -5.081 -25.576 1.00 93.56 289 PRO A N 1
ATOM 2272 C CA . PRO A 1 289 ? 14.238 -3.765 -26.169 1.00 93.56 289 PRO A CA 1
ATOM 2273 C C . PRO A 1 289 ? 14.190 -2.673 -25.088 1.00 93.56 289 PRO A C 1
ATOM 2275 O O . PRO A 1 289 ? 13.629 -2.887 -24.010 1.00 93.56 289 PRO A O 1
ATOM 2278 N N . PRO A 1 290 ? 14.676 -1.451 -25.372 1.00 93.38 290 PRO A N 1
ATOM 2279 C CA . PRO A 1 290 ? 14.715 -0.366 -24.388 1.00 93.38 290 PRO A CA 1
ATOM 2280 C C . PRO A 1 290 ? 13.325 0.088 -23.901 1.00 93.38 290 PRO A C 1
ATOM 2282 O O . PRO A 1 290 ? 13.244 0.851 -22.940 1.00 93.38 290 PRO A O 1
ATOM 2285 N N . LEU A 1 291 ? 12.235 -0.408 -24.506 1.00 93.31 291 LEU A N 1
ATOM 2286 C CA . LEU A 1 291 ? 10.862 -0.154 -24.065 1.00 93.31 291 LEU A CA 1
ATOM 2287 C C . LEU A 1 291 ? 10.590 -0.624 -22.630 1.00 93.31 291 LEU A C 1
ATOM 2289 O O . LEU A 1 291 ? 9.744 -0.037 -21.959 1.00 93.31 291 LEU A O 1
ATOM 2293 N N . ILE A 1 292 ? 11.325 -1.623 -22.121 1.00 94.00 292 ILE A N 1
ATOM 2294 C CA . ILE A 1 292 ? 11.210 -2.035 -20.710 1.00 94.00 292 ILE A CA 1
ATOM 2295 C C . ILE A 1 292 ? 11.528 -0.882 -19.745 1.00 94.00 292 ILE A C 1
ATOM 2297 O O . ILE A 1 292 ? 11.068 -0.886 -18.606 1.00 94.00 292 ILE A O 1
ATOM 2301 N N . TYR A 1 293 ? 12.274 0.128 -20.206 1.00 95.06 293 TYR A N 1
ATOM 2302 C CA . TYR A 1 293 ? 12.662 1.318 -19.450 1.00 95.06 293 TYR A CA 1
ATOM 2303 C C . TYR A 1 293 ? 11.799 2.547 -19.763 1.00 95.06 293 TYR A C 1
ATOM 2305 O O . TYR A 1 293 ? 12.171 3.660 -19.377 1.00 95.06 293 TYR A O 1
ATOM 2313 N N . CYS A 1 294 ? 10.674 2.376 -20.468 1.00 93.75 294 CYS A N 1
ATOM 2314 C CA . CYS A 1 294 ? 9.754 3.470 -20.755 1.00 93.75 294 CYS A CA 1
ATOM 2315 C C . CYS A 1 294 ? 9.232 4.116 -19.466 1.00 93.75 294 CYS A C 1
ATOM 2317 O O . CYS A 1 294 ? 8.829 3.430 -18.524 1.00 93.75 294 CYS A O 1
ATOM 2319 N N . GLY A 1 295 ? 9.237 5.449 -19.437 1.00 90.69 295 GLY A N 1
ATOM 2320 C CA . GLY A 1 295 ? 8.706 6.224 -18.319 1.00 90.69 295 GLY A CA 1
ATOM 2321 C C . GLY A 1 295 ? 7.181 6.178 -18.228 1.00 90.69 295 GLY A C 1
ATOM 2322 O O . GLY A 1 295 ? 6.500 5.690 -19.135 1.00 90.69 295 GLY A O 1
ATOM 2323 N N . LEU A 1 296 ? 6.650 6.696 -17.121 1.00 89.81 296 LEU A N 1
ATOM 2324 C CA . LEU A 1 296 ? 5.212 6.872 -16.918 1.00 89.81 296 LEU A CA 1
ATOM 2325 C C . LEU A 1 296 ? 4.668 7.919 -17.901 1.00 89.81 296 LEU A C 1
ATOM 2327 O O . LEU A 1 296 ? 5.334 8.918 -18.182 1.00 89.81 296 LEU A O 1
ATOM 2331 N N . SER A 1 297 ? 3.447 7.718 -18.387 1.00 86.19 297 SER A N 1
ATOM 2332 C CA . SER A 1 297 ? 2.692 8.759 -19.090 1.00 86.19 297 SER A CA 1
ATOM 2333 C C . SER A 1 297 ? 2.416 9.954 -18.168 1.00 86.19 297 SER A C 1
ATOM 2335 O O . SER A 1 297 ? 2.550 9.870 -16.946 1.00 86.19 297 SER A O 1
ATOM 2337 N N . THR A 1 298 ? 2.017 11.097 -18.729 1.00 84.06 298 THR A N 1
ATOM 2338 C CA . THR A 1 298 ? 1.769 12.315 -17.940 1.00 84.06 298 THR A CA 1
ATOM 2339 C C . THR A 1 298 ? 0.727 12.096 -16.840 1.00 84.06 298 THR A C 1
ATOM 2341 O O . THR A 1 298 ? 0.935 12.521 -15.706 1.00 84.06 298 THR A O 1
ATOM 2344 N N . THR A 1 299 ? -0.376 11.413 -17.148 1.00 82.31 299 THR A N 1
ATOM 2345 C CA . THR A 1 299 ? -1.439 11.096 -16.182 1.00 82.31 299 THR A CA 1
ATOM 2346 C C . THR A 1 299 ? -0.944 10.140 -15.100 1.00 82.31 299 THR A C 1
ATOM 2348 O O . THR A 1 299 ? -1.109 10.426 -13.916 1.00 82.31 299 THR A O 1
ATOM 2351 N N . GLU A 1 300 ? -0.269 9.055 -15.487 1.00 85.00 300 GLU A N 1
ATOM 2352 C CA . GLU A 1 300 ? 0.333 8.104 -14.547 1.00 85.00 300 GLU A CA 1
ATOM 2353 C C . GLU A 1 300 ? 1.363 8.780 -13.638 1.00 85.00 300 GLU A C 1
ATOM 2355 O O . GLU A 1 300 ? 1.389 8.509 -12.442 1.00 85.00 300 GLU A O 1
ATOM 2360 N N . PHE A 1 301 ? 2.186 9.689 -14.168 1.00 87.19 301 PHE A N 1
ATOM 2361 C CA . PHE A 1 301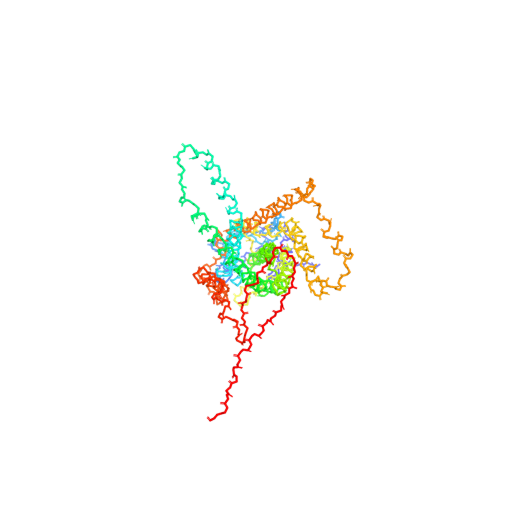 ? 3.192 10.406 -13.392 1.00 87.19 301 PHE A CA 1
ATOM 2362 C C . PHE A 1 301 ? 2.556 11.215 -12.259 1.00 87.19 301 PHE A C 1
ATOM 2364 O O . PHE A 1 301 ? 2.961 11.063 -11.107 1.00 87.19 301 PHE A O 1
ATOM 2371 N N . TYR A 1 302 ? 1.536 12.032 -12.546 1.00 83.62 302 TYR A N 1
ATOM 2372 C CA . TYR A 1 302 ? 0.859 12.819 -11.508 1.00 83.62 302 TYR A CA 1
ATOM 2373 C C . TYR A 1 302 ? 0.162 11.939 -10.470 1.00 83.62 302 TYR A C 1
ATOM 2375 O O . TYR A 1 302 ? 0.264 12.214 -9.272 1.00 83.62 302 TYR A O 1
ATOM 2383 N N . THR A 1 303 ? -0.488 10.857 -10.901 1.00 83.31 303 THR A N 1
ATOM 2384 C CA . THR A 1 303 ? -1.113 9.921 -9.963 1.00 83.31 303 THR A CA 1
ATOM 2385 C C . THR A 1 303 ? -0.066 9.243 -9.090 1.00 83.31 303 THR A C 1
ATOM 2387 O O . THR A 1 303 ? -0.222 9.224 -7.875 1.00 83.31 303 THR A O 1
ATOM 2390 N N . GLN A 1 304 ? 1.056 8.792 -9.654 1.00 84.94 304 GLN A N 1
ATOM 2391 C CA . GLN A 1 304 ? 2.141 8.176 -8.889 1.00 84.94 304 GLN A CA 1
ATOM 2392 C C . GLN A 1 304 ? 2.808 9.150 -7.911 1.00 84.94 304 GLN A C 1
ATOM 2394 O O . GLN A 1 304 ? 3.192 8.744 -6.815 1.00 84.94 304 GLN A O 1
ATOM 2399 N N . VAL A 1 305 ? 2.891 10.442 -8.244 1.00 86.00 305 VAL A N 1
ATOM 2400 C CA . VAL A 1 305 ? 3.335 11.475 -7.293 1.00 86.00 305 VAL A CA 1
ATOM 2401 C C . VAL A 1 305 ? 2.407 11.544 -6.078 1.00 86.00 305 VAL A C 1
ATOM 2403 O O . VAL A 1 305 ? 2.902 11.676 -4.961 1.00 86.00 305 VAL A O 1
ATOM 2406 N N . LEU A 1 306 ? 1.090 11.411 -6.260 1.00 82.81 306 LEU A N 1
ATOM 2407 C CA . LEU A 1 306 ? 0.124 11.366 -5.156 1.00 82.81 306 LEU A CA 1
ATOM 2408 C C . LEU A 1 306 ? 0.183 10.032 -4.396 1.00 82.81 306 LEU A C 1
ATOM 2410 O O . LEU A 1 306 ? 0.299 10.033 -3.172 1.00 82.81 306 LEU A O 1
ATOM 2414 N N . THR A 1 307 ? 0.179 8.905 -5.114 1.00 84.25 307 THR A N 1
ATOM 2415 C CA . THR A 1 307 ? 0.250 7.542 -4.560 1.00 84.25 307 THR A CA 1
ATOM 2416 C C . THR A 1 307 ? 1.485 7.339 -3.696 1.00 84.25 307 THR A C 1
ATOM 2418 O O . THR A 1 307 ? 1.403 6.712 -2.647 1.00 84.25 307 THR A O 1
ATOM 2421 N N . ARG A 1 308 ? 2.628 7.885 -4.119 1.00 86.50 308 ARG A N 1
ATOM 2422 C CA . ARG A 1 308 ? 3.892 7.822 -3.383 1.00 86.50 308 ARG A CA 1
ATOM 2423 C C . ARG A 1 308 ? 4.034 8.947 -2.359 1.00 86.50 308 ARG A C 1
ATOM 2425 O O . ARG A 1 308 ? 4.619 8.751 -1.293 1.00 86.50 308 ARG A O 1
ATOM 2432 N N . GLY A 1 309 ? 3.495 10.123 -2.671 1.00 84.56 309 GLY A N 1
ATOM 2433 C CA . GLY A 1 309 ? 3.512 11.291 -1.799 1.00 84.56 309 GLY A CA 1
ATOM 2434 C C . GLY A 1 309 ? 2.708 11.091 -0.520 1.00 84.56 309 GLY A C 1
ATOM 2435 O O . GLY A 1 309 ? 3.172 11.501 0.537 1.00 84.56 309 GLY A O 1
ATOM 2436 N N . GLY A 1 310 ? 1.559 10.410 -0.584 1.00 84.00 310 GLY A N 1
ATOM 2437 C CA . GLY A 1 310 ? 0.727 10.104 0.585 1.00 84.00 310 GLY A CA 1
ATOM 2438 C C . GLY A 1 310 ? 1.485 9.334 1.678 1.00 84.00 310 GLY A C 1
ATOM 2439 O O . GLY A 1 310 ? 1.631 9.856 2.783 1.00 84.00 310 GLY A O 1
ATOM 2440 N N . PRO A 1 311 ? 2.049 8.149 1.384 1.00 87.62 311 PRO A N 1
ATOM 2441 C CA . PRO A 1 311 ? 2.827 7.361 2.341 1.00 87.62 311 PRO A CA 1
ATOM 2442 C C . PRO A 1 311 ? 4.082 8.078 2.842 1.00 87.62 311 PRO A C 1
ATOM 2444 O O . PRO A 1 311 ? 4.406 7.981 4.022 1.00 87.62 311 PRO A O 1
ATOM 2447 N N . MET A 1 312 ? 4.768 8.844 1.984 1.00 86.94 312 MET A N 1
ATOM 2448 C CA . MET A 1 312 ? 5.922 9.658 2.392 1.00 86.94 312 MET A CA 1
ATOM 2449 C C . MET A 1 312 ? 5.522 10.782 3.349 1.00 86.94 312 MET A C 1
ATOM 2451 O O . MET A 1 312 ? 6.165 10.989 4.380 1.00 86.94 312 MET A O 1
ATOM 2455 N N . PHE A 1 313 ? 4.432 11.485 3.042 1.00 85.94 313 PHE A N 1
ATOM 2456 C CA . PHE A 1 313 ? 3.869 12.506 3.913 1.00 85.94 313 PHE A CA 1
ATOM 2457 C C . PHE A 1 313 ? 3.433 11.900 5.248 1.00 85.94 313 PHE A C 1
ATOM 2459 O O . PHE A 1 313 ? 3.762 12.441 6.304 1.00 85.94 313 PHE A O 1
ATOM 2466 N N . PHE A 1 314 ? 2.754 10.752 5.208 1.00 87.69 314 PHE A N 1
ATOM 2467 C CA . PHE A 1 314 ? 2.374 10.006 6.397 1.00 87.69 314 PHE A CA 1
ATOM 2468 C C . PHE A 1 314 ? 3.609 9.652 7.228 1.00 87.69 314 PHE A C 1
ATOM 2470 O O . PHE A 1 314 ? 3.665 10.030 8.393 1.00 87.69 314 PHE A O 1
ATOM 2477 N N . LEU A 1 315 ? 4.624 9.018 6.636 1.00 89.31 315 LEU A N 1
ATOM 2478 C CA . LEU A 1 315 ? 5.851 8.605 7.321 1.00 89.31 315 LEU A CA 1
ATOM 2479 C C . LEU A 1 315 ? 6.571 9.783 7.996 1.00 89.31 315 LEU A C 1
ATOM 2481 O O . LEU A 1 315 ? 7.035 9.651 9.127 1.00 89.31 315 LEU A O 1
ATOM 2485 N N . GLN A 1 316 ? 6.666 10.930 7.320 1.00 88.44 316 GLN A N 1
ATOM 2486 C CA . GLN A 1 316 ? 7.418 12.082 7.816 1.00 88.44 316 GLN A CA 1
ATOM 2487 C C . GLN A 1 316 ? 6.643 12.916 8.842 1.00 88.44 316 GLN A C 1
ATOM 2489 O O . GLN A 1 316 ? 7.228 13.386 9.818 1.00 88.44 316 GLN A O 1
ATOM 2494 N N . TRP A 1 317 ? 5.343 13.117 8.624 1.00 85.81 317 TRP A N 1
ATOM 2495 C CA . TRP A 1 317 ? 4.550 14.066 9.402 1.00 85.81 317 TRP A CA 1
ATOM 2496 C C . TRP A 1 317 ? 3.583 13.376 10.347 1.00 85.81 317 TRP A C 1
ATOM 2498 O O . TRP A 1 317 ? 3.584 13.688 11.529 1.00 85.81 317 TRP A O 1
ATOM 2508 N N . SER A 1 318 ? 2.761 12.446 9.868 1.00 85.88 318 SER A N 1
ATOM 2509 C CA . SER A 1 318 ? 1.685 11.850 10.671 1.00 85.88 318 SER A CA 1
ATOM 2510 C C . SER A 1 318 ? 2.165 10.701 11.557 1.00 85.88 318 SER A C 1
ATOM 2512 O O . SER A 1 318 ? 1.701 10.555 12.690 1.00 85.88 318 SER A O 1
ATOM 2514 N N . ASN A 1 319 ? 3.103 9.898 11.066 1.00 90.94 319 ASN A N 1
ATOM 2515 C CA . ASN A 1 319 ? 3.517 8.655 11.690 1.00 90.94 319 ASN A CA 1
ATOM 2516 C C . ASN A 1 319 ? 4.172 8.849 13.068 1.00 90.94 319 ASN A C 1
ATOM 2518 O O . ASN A 1 319 ? 3.770 8.161 14.006 1.00 90.94 319 ASN A O 1
ATOM 2522 N N . PRO A 1 320 ? 5.066 9.839 13.286 1.00 91.50 320 PRO A N 1
ATOM 2523 C CA . PRO A 1 320 ? 5.609 10.095 14.619 1.00 91.50 320 PRO A CA 1
ATOM 2524 C C . PRO A 1 320 ? 4.514 10.352 15.663 1.00 91.50 320 PRO A C 1
ATOM 2526 O O . PRO A 1 320 ? 4.576 9.825 16.774 1.00 91.50 320 PRO A O 1
ATOM 2529 N N . TYR A 1 321 ? 3.463 11.099 15.307 1.00 88.25 321 TYR A N 1
ATOM 2530 C CA . TYR A 1 321 ? 2.326 11.324 16.204 1.00 88.25 321 TYR A CA 1
ATOM 2531 C C . TYR A 1 321 ? 1.502 10.050 16.416 1.00 88.25 321 TYR A C 1
ATOM 2533 O O . TYR A 1 321 ? 1.100 9.775 17.550 1.00 88.25 321 TYR A O 1
ATOM 2541 N N . CYS A 1 322 ? 1.285 9.252 15.363 1.00 90.44 322 CYS A N 1
ATOM 2542 C CA . CYS A 1 322 ? 0.606 7.957 15.458 1.00 90.44 322 CYS A CA 1
ATOM 2543 C C . CYS A 1 322 ? 1.336 7.023 16.431 1.00 90.44 322 CYS A C 1
ATOM 2545 O O . CYS A 1 322 ? 0.711 6.475 17.337 1.00 90.44 322 CYS A O 1
ATOM 2547 N N . LEU A 1 323 ? 2.660 6.907 16.305 1.00 92.12 323 LEU A N 1
ATOM 2548 C CA . LEU A 1 323 ? 3.495 6.065 17.158 1.00 92.12 323 LEU A CA 1
ATOM 2549 C C . LEU A 1 323 ? 3.576 6.576 18.597 1.00 92.12 323 LEU A C 1
ATOM 2551 O O . LEU A 1 323 ? 3.553 5.770 19.523 1.00 92.12 323 LEU A O 1
ATOM 2555 N N . VAL A 1 324 ? 3.604 7.894 18.823 1.00 90.81 324 VAL A N 1
ATOM 2556 C CA . VAL A 1 324 ? 3.533 8.461 20.183 1.00 90.81 324 VAL A CA 1
ATOM 2557 C C . VAL A 1 324 ? 2.195 8.123 20.843 1.00 90.81 324 VAL A C 1
ATOM 2559 O O . VAL A 1 324 ? 2.163 7.680 21.993 1.00 90.81 324 VAL A O 1
ATOM 2562 N N . LEU A 1 325 ? 1.082 8.283 20.122 1.00 87.75 325 LEU A N 1
ATOM 2563 C CA . LEU A 1 325 ? -0.247 7.913 20.615 1.00 87.75 325 LEU A CA 1
ATOM 2564 C C . LEU A 1 325 ? -0.343 6.407 20.882 1.00 87.75 325 LEU A C 1
ATOM 2566 O O . LEU A 1 325 ? -0.844 6.000 21.932 1.00 87.75 325 LEU A O 1
ATOM 2570 N N . PHE A 1 326 ? 0.189 5.586 19.980 1.00 91.25 326 PHE A N 1
ATOM 2571 C CA . PHE A 1 326 ? 0.237 4.137 20.133 1.00 91.25 326 PHE A CA 1
ATOM 2572 C C . PHE A 1 326 ? 1.097 3.714 21.331 1.00 91.25 326 PHE A C 1
ATOM 2574 O O . PHE A 1 326 ? 0.655 2.923 22.163 1.00 91.25 326 PHE A O 1
ATOM 2581 N N . GLY A 1 327 ? 2.271 4.323 21.504 1.00 90.12 327 GLY A N 1
ATOM 2582 C CA . GLY A 1 327 ? 3.141 4.138 22.663 1.00 90.12 327 GLY A CA 1
ATOM 2583 C C . GLY A 1 327 ? 2.447 4.500 23.976 1.00 90.12 327 GLY A C 1
ATOM 2584 O O . GLY A 1 327 ? 2.535 3.755 24.951 1.00 90.12 327 GLY A O 1
ATOM 2585 N N . MET A 1 328 ? 1.667 5.585 24.009 1.00 86.81 328 MET A N 1
ATOM 2586 C CA . MET A 1 328 ? 0.850 5.917 25.182 1.00 86.81 328 MET A CA 1
ATOM 2587 C C . MET A 1 328 ? -0.226 4.864 25.465 1.00 86.81 328 MET A C 1
ATOM 2589 O O . MET A 1 328 ? -0.445 4.516 26.627 1.00 86.81 328 MET A O 1
ATOM 2593 N N . VAL A 1 329 ? -0.882 4.324 24.434 1.00 86.00 329 VAL A N 1
ATOM 2594 C CA . VAL A 1 329 ? -1.842 3.219 24.594 1.00 86.00 329 VAL A CA 1
ATOM 2595 C C . VAL A 1 329 ? -1.152 1.983 25.173 1.00 86.00 329 VAL A C 1
ATOM 2597 O O . VAL A 1 329 ? -1.677 1.391 26.118 1.00 86.00 329 VAL A O 1
ATOM 2600 N N . ILE A 1 330 ? 0.047 1.654 24.686 1.00 88.06 330 ILE A N 1
ATOM 2601 C CA . ILE A 1 330 ? 0.884 0.567 25.207 1.00 88.06 330 ILE A CA 1
ATOM 2602 C C . ILE A 1 330 ? 1.197 0.767 26.688 1.00 88.06 330 ILE A C 1
ATOM 2604 O O . ILE A 1 330 ? 0.931 -0.122 27.495 1.00 88.06 330 ILE A O 1
ATOM 2608 N N . LEU A 1 331 ? 1.693 1.941 27.076 1.00 87.00 331 LEU A N 1
ATOM 2609 C CA . LEU A 1 331 ? 2.038 2.230 28.470 1.00 87.00 331 LEU A CA 1
ATOM 2610 C C . LEU A 1 331 ? 0.822 2.145 29.399 1.00 87.00 331 LEU A C 1
ATOM 2612 O O . LEU A 1 331 ? 0.912 1.589 30.496 1.00 87.00 331 LEU A O 1
ATOM 2616 N N . LEU A 1 332 ? -0.328 2.667 28.965 1.00 82.75 332 LEU A N 1
ATOM 2617 C CA . LEU A 1 332 ? -1.567 2.588 29.737 1.00 82.75 332 LEU A CA 1
ATOM 2618 C C . LEU A 1 332 ? -2.044 1.142 29.899 1.00 82.75 332 LEU A C 1
ATOM 2620 O O . LEU A 1 332 ? -2.496 0.778 30.983 1.00 82.75 332 LEU A O 1
ATOM 2624 N N . TRP A 1 333 ? -1.928 0.327 28.849 1.00 83.88 333 TRP A N 1
ATOM 2625 C CA . TRP A 1 333 ? -2.289 -1.086 28.890 1.00 83.88 333 TRP A CA 1
ATOM 2626 C C . TRP A 1 333 ? -1.354 -1.895 29.800 1.00 83.88 333 TRP A C 1
ATOM 2628 O O . TRP A 1 333 ? -1.830 -2.617 30.678 1.00 83.88 333 TRP A O 1
ATOM 2638 N N . ILE A 1 334 ? -0.035 -1.706 29.671 1.00 82.06 334 ILE A N 1
ATOM 2639 C CA . ILE A 1 334 ? 0.972 -2.348 30.529 1.00 82.06 334 ILE A CA 1
ATOM 2640 C C . ILE A 1 334 ? 0.718 -1.990 31.994 1.00 82.06 334 ILE A C 1
ATOM 2642 O O . ILE A 1 334 ? 0.705 -2.873 32.846 1.00 82.06 334 ILE A O 1
ATOM 2646 N N . LYS A 1 335 ? 0.440 -0.715 32.296 1.00 77.94 335 LYS A N 1
ATOM 2647 C CA . LYS A 1 335 ? 0.092 -0.283 33.655 1.00 77.94 335 LYS A CA 1
ATOM 2648 C C . LYS A 1 335 ? -1.107 -1.060 34.200 1.00 77.94 335 LYS A C 1
ATOM 2650 O O . LYS A 1 335 ? -1.038 -1.549 35.323 1.00 77.94 335 LYS A O 1
ATOM 2655 N N . THR A 1 336 ? -2.199 -1.162 33.439 1.00 74.69 336 THR A N 1
ATOM 2656 C CA . THR A 1 336 ? -3.387 -1.910 33.886 1.00 74.69 336 THR A CA 1
ATOM 2657 C C . THR A 1 336 ? -3.091 -3.393 34.071 1.00 74.69 336 THR A C 1
ATOM 2659 O O . THR A 1 336 ? -3.468 -3.960 35.089 1.00 74.69 336 THR A O 1
ATOM 2662 N N . PHE A 1 337 ? -2.337 -3.993 33.150 1.00 75.88 337 PHE A N 1
ATOM 2663 C CA . PHE A 1 337 ? -1.980 -5.404 33.203 1.00 75.88 337 PHE A CA 1
ATOM 2664 C C . PHE A 1 337 ? -1.089 -5.737 34.408 1.00 75.88 337 PHE A C 1
ATOM 2666 O O . PHE A 1 337 ? -1.349 -6.706 35.111 1.00 75.88 337 PHE A O 1
ATOM 2673 N N . ILE A 1 338 ? -0.075 -4.912 34.694 1.00 74.19 338 ILE A N 1
ATOM 2674 C CA . ILE A 1 338 ? 0.814 -5.082 35.855 1.00 74.19 338 ILE A CA 1
ATOM 2675 C C . ILE A 1 338 ? 0.031 -4.973 37.169 1.00 74.19 338 ILE A C 1
ATOM 2677 O O . ILE A 1 338 ? 0.248 -5.773 38.078 1.00 74.19 338 ILE A O 1
ATOM 2681 N N . ILE A 1 339 ? -0.882 -4.000 37.271 1.00 69.25 339 ILE A N 1
ATOM 2682 C CA . ILE A 1 339 ? -1.726 -3.820 38.462 1.00 69.25 339 ILE A CA 1
ATOM 2683 C C . ILE A 1 339 ? -2.608 -5.052 38.691 1.00 69.25 339 ILE A C 1
ATOM 2685 O O . ILE A 1 339 ? -2.738 -5.503 39.830 1.00 69.25 339 ILE A O 1
ATOM 2689 N N . ASP A 1 340 ? -3.187 -5.603 37.625 1.00 70.31 340 ASP A N 1
ATOM 2690 C CA . ASP A 1 340 ? -4.034 -6.791 37.714 1.00 70.31 340 ASP A CA 1
ATOM 2691 C C . ASP A 1 340 ? -3.212 -8.061 38.011 1.00 70.31 340 ASP A C 1
ATOM 2693 O O . ASP A 1 340 ? -3.658 -8.907 38.783 1.00 70.31 340 ASP A O 1
ATOM 2697 N N . ALA A 1 341 ? -1.995 -8.180 37.468 1.00 70.25 341 ALA A N 1
ATOM 2698 C CA . ALA A 1 341 ? -1.127 -9.348 37.635 1.00 70.25 341 ALA A CA 1
ATOM 2699 C C . ALA A 1 341 ? -0.469 -9.447 39.023 1.00 70.25 341 ALA A C 1
ATOM 2701 O O . ALA A 1 341 ? -0.331 -10.545 39.555 1.00 70.25 341 ALA A O 1
ATOM 2702 N N . ILE A 1 342 ? -0.059 -8.322 39.621 1.00 68.06 342 ILE A N 1
ATOM 2703 C CA . ILE A 1 342 ? 0.587 -8.309 40.951 1.00 68.06 342 ILE A CA 1
ATOM 2704 C C . ILE A 1 342 ? -0.451 -8.414 42.083 1.00 68.06 342 ILE A C 1
ATOM 2706 O O . ILE A 1 342 ? -0.107 -8.685 43.231 1.00 68.06 342 ILE A O 1
ATOM 2710 N N . GLY A 1 343 ? -1.737 -8.256 41.762 1.00 58.72 343 GLY A N 1
ATOM 2711 C CA . GLY A 1 343 ? -2.812 -8.213 42.740 1.00 58.72 343 GLY A CA 1
ATOM 2712 C C . GLY A 1 343 ? -2.837 -6.876 43.485 1.00 58.72 343 GLY A C 1
ATOM 2713 O O . GLY A 1 343 ? -1.817 -6.355 43.943 1.00 58.72 343 GLY A O 1
ATOM 2714 N N . ARG A 1 344 ? -4.038 -6.309 43.653 1.00 55.78 344 ARG A N 1
ATOM 2715 C CA . ARG A 1 344 ? -4.242 -5.041 44.385 1.00 55.78 344 ARG A CA 1
ATOM 2716 C C . ARG A 1 344 ? -3.722 -5.063 45.826 1.00 55.78 344 ARG A C 1
ATOM 2718 O O . ARG A 1 344 ? -3.479 -3.999 46.385 1.00 55.78 344 ARG A O 1
ATOM 2725 N N . GLU A 1 345 ? -3.595 -6.248 46.413 1.00 54.06 345 GLU A N 1
ATOM 2726 C CA . GLU A 1 345 ? -3.206 -6.468 47.809 1.00 54.06 345 GLU A CA 1
ATOM 2727 C C . GLU A 1 345 ? -1.685 -6.355 48.032 1.00 54.06 345 GLU A C 1
ATOM 2729 O O . GLU A 1 345 ? -1.255 -5.915 49.095 1.00 54.06 345 GLU A O 1
ATOM 2734 N N . THR A 1 346 ? -0.861 -6.721 47.040 1.00 52.94 346 THR A N 1
ATOM 2735 C CA . THR A 1 346 ? 0.603 -6.850 47.196 1.00 52.94 346 THR A CA 1
ATOM 2736 C C . THR A 1 346 ? 1.373 -5.660 46.624 1.00 52.94 346 THR A C 1
ATOM 2738 O O . THR A 1 346 ? 2.499 -5.388 47.042 1.00 52.94 346 THR A O 1
ATOM 2741 N N . PHE A 1 347 ? 0.774 -4.903 45.699 1.00 47.09 347 PHE A N 1
ATOM 2742 C CA . PHE A 1 347 ? 1.365 -3.652 45.229 1.00 47.09 347 PHE A CA 1
ATOM 2743 C C . PHE A 1 347 ? 1.331 -2.627 46.377 1.00 47.09 347 PHE A C 1
ATOM 2745 O O . PHE A 1 347 ? 0.248 -2.355 46.905 1.00 47.09 347 PHE A O 1
ATOM 2752 N N . PRO A 1 348 ? 2.472 -2.052 46.808 1.00 48.41 348 PRO A N 1
ATOM 2753 C CA . PRO A 1 348 ? 2.513 -1.211 47.996 1.00 48.41 348 PRO A CA 1
ATOM 2754 C C . PRO A 1 348 ? 1.526 -0.053 47.833 1.00 48.41 348 PRO A C 1
ATOM 2756 O O . PRO A 1 348 ? 1.667 0.773 46.925 1.00 48.41 348 PRO A O 1
ATOM 2759 N N . ARG A 1 349 ? 0.529 0.005 48.732 1.00 47.22 349 ARG A N 1
ATOM 2760 C CA . ARG A 1 349 ? -0.544 1.022 48.780 1.00 47.22 349 ARG A CA 1
ATOM 2761 C C . ARG A 1 349 ? -0.021 2.454 48.599 1.00 47.22 349 ARG A C 1
ATOM 2763 O O . ARG A 1 349 ? -0.723 3.293 48.050 1.00 47.22 349 ARG A O 1
ATOM 2770 N N . PHE A 1 350 ? 1.242 2.693 48.951 1.00 41.97 350 PHE A N 1
ATOM 2771 C CA . PHE A 1 350 ? 1.976 3.944 48.772 1.00 41.97 350 PHE A CA 1
ATOM 2772 C C . PHE A 1 350 ? 2.043 4.461 47.319 1.00 41.97 350 PHE A C 1
ATOM 2774 O O . PHE A 1 350 ? 1.921 5.664 47.095 1.00 41.97 350 PHE A O 1
ATOM 2781 N N . PHE A 1 351 ? 2.214 3.587 46.317 1.00 46.66 351 PHE A N 1
ATOM 2782 C CA . PHE A 1 351 ? 2.257 4.010 44.907 1.00 46.66 351 PHE A CA 1
ATOM 2783 C C . PHE A 1 351 ? 0.851 4.205 44.324 1.00 46.66 351 PHE A C 1
ATOM 2785 O O . PHE A 1 351 ? 0.636 5.104 43.508 1.00 46.66 351 PHE A O 1
ATOM 2792 N N . LEU A 1 352 ? -0.114 3.388 44.765 1.00 45.75 352 LEU A N 1
ATOM 2793 C CA . LEU A 1 352 ? -1.501 3.468 44.312 1.00 45.75 352 LEU A CA 1
ATOM 2794 C C . LEU A 1 352 ? -2.201 4.709 44.881 1.00 45.75 352 LEU A C 1
ATOM 2796 O O . LEU A 1 352 ? -2.832 5.426 44.116 1.00 45.75 352 LEU A O 1
ATOM 2800 N N . GLU A 1 353 ? -2.025 5.031 46.170 1.00 43.19 353 GLU A N 1
ATOM 2801 C CA . GLU A 1 353 ? -2.575 6.257 46.763 1.00 43.19 353 GLU A CA 1
ATOM 2802 C C . GLU A 1 353 ? -2.038 7.501 46.057 1.00 43.19 353 GLU A C 1
ATOM 2804 O O . GLU A 1 353 ? -2.823 8.342 45.644 1.00 43.19 353 GLU A O 1
ATOM 2809 N N . ARG A 1 354 ? -0.728 7.608 45.804 1.00 40.75 354 ARG A N 1
ATOM 2810 C CA . ARG A 1 354 ? -0.148 8.810 45.176 1.00 40.75 354 ARG A CA 1
ATOM 2811 C C . ARG A 1 354 ? -0.520 8.984 43.699 1.00 40.75 354 ARG A C 1
ATOM 2813 O O . ARG A 1 354 ? -0.603 10.114 43.224 1.00 40.75 354 ARG A O 1
ATOM 2820 N N . ALA A 1 355 ? -0.767 7.886 42.981 1.00 43.69 355 ALA A N 1
ATOM 2821 C CA . ALA A 1 355 ? -1.191 7.909 41.579 1.00 43.69 355 ALA A CA 1
ATOM 2822 C C . ALA A 1 355 ? -2.718 8.006 41.390 1.00 43.69 355 ALA A C 1
ATOM 2824 O O . ALA A 1 355 ? -3.165 8.379 40.307 1.00 43.69 355 ALA A O 1
ATOM 2825 N N . TRP A 1 356 ? -3.518 7.669 42.408 1.00 40.56 356 TRP A N 1
ATOM 2826 C CA . TRP A 1 356 ? -4.975 7.867 42.421 1.00 40.56 356 TRP A CA 1
ATOM 2827 C C . TRP A 1 356 ? -5.353 9.236 43.026 1.00 40.56 356 TRP A C 1
ATOM 2829 O O . TRP A 1 356 ? -6.308 9.859 42.573 1.00 40.56 356 TRP A O 1
ATOM 2839 N N . LEU A 1 357 ? -4.541 9.770 43.952 1.00 38.81 357 LEU A N 1
ATOM 2840 C CA . LEU A 1 357 ? -4.638 11.129 44.519 1.00 38.81 357 LEU A CA 1
ATOM 2841 C C . LEU A 1 357 ? -4.125 12.240 43.587 1.00 38.81 357 LEU A C 1
ATOM 2843 O O . LEU A 1 357 ? -4.269 13.419 43.902 1.00 38.81 357 LEU A O 1
ATOM 2847 N N . SER A 1 358 ? -3.541 11.906 42.434 1.00 44.22 358 SER A N 1
ATOM 2848 C CA . SER A 1 358 ? -3.236 12.895 41.394 1.00 44.22 358 SER A CA 1
ATOM 2849 C C . SER A 1 358 ? -4.446 13.231 40.518 1.00 44.22 358 SER A C 1
ATOM 2851 O O . SER A 1 358 ? -4.338 14.091 39.643 1.00 44.22 358 SER A O 1
ATOM 2853 N N . GLN A 1 359 ? -5.616 12.622 40.762 1.00 48.50 359 GLN A N 1
ATOM 2854 C CA . GLN A 1 359 ? -6.869 13.251 40.362 1.00 48.50 359 GLN A CA 1
ATOM 2855 C C . GLN A 1 359 ? -7.170 14.375 41.358 1.00 48.50 359 GLN A C 1
ATOM 2857 O O . GLN A 1 359 ? -7.407 14.097 42.534 1.00 48.50 359 GLN A O 1
ATOM 2862 N N . PRO A 1 360 ? -7.132 15.649 40.928 1.00 47.56 360 PRO A N 1
ATOM 2863 C CA . PRO A 1 360 ? -7.438 16.746 41.823 1.00 47.56 360 PRO A CA 1
ATOM 2864 C C . PRO A 1 360 ? -8.846 16.558 42.384 1.00 47.56 360 PRO A C 1
ATOM 2866 O O . PRO A 1 360 ? -9.729 16.107 41.646 1.00 47.56 360 PRO A O 1
ATOM 2869 N N . PRO A 1 361 ? -9.070 16.917 43.661 1.00 55.03 361 PRO A N 1
ATOM 2870 C CA . PRO A 1 361 ? -10.361 16.731 44.306 1.00 55.03 361 PRO A CA 1
ATOM 2871 C C . PRO A 1 361 ? -11.477 17.315 43.424 1.00 55.03 361 PRO A C 1
ATOM 2873 O O . PRO A 1 361 ? -11.271 18.378 42.831 1.00 55.03 361 PRO A O 1
ATOM 2876 N N . PRO A 1 362 ? -12.640 16.650 43.296 1.00 56.44 362 PRO A N 1
ATOM 2877 C CA . PRO A 1 362 ? -13.683 17.017 42.329 1.00 56.44 362 PRO A CA 1
ATOM 2878 C C . PRO A 1 362 ? -14.171 18.472 42.465 1.00 56.44 362 PRO A C 1
ATOM 2880 O O . PRO A 1 362 ? -14.582 19.080 41.474 1.00 56.44 362 PRO A O 1
ATOM 2883 N N . ASP A 1 363 ? -14.036 19.062 43.656 1.00 60.84 363 ASP A N 1
ATOM 2884 C CA . ASP A 1 363 ? -14.395 20.456 43.946 1.00 60.84 363 ASP A CA 1
ATOM 2885 C C . ASP A 1 363 ? -13.344 21.487 43.485 1.00 60.84 363 ASP A C 1
ATOM 2887 O O . ASP A 1 363 ? -13.655 22.669 43.282 1.00 60.84 363 ASP A O 1
ATOM 2891 N N . SER A 1 364 ? -12.108 21.046 43.229 1.00 72.12 364 SER A N 1
ATOM 2892 C CA . SER A 1 364 ? -11.031 21.867 42.671 1.00 72.12 364 SER A CA 1
ATOM 2893 C C . SER A 1 364 ? -11.367 22.340 41.254 1.00 72.12 364 SER A C 1
ATOM 2895 O O . SER A 1 364 ? -11.958 21.621 40.441 1.00 72.12 364 SER A O 1
ATOM 2897 N N . LYS A 1 365 ? -10.918 23.554 40.905 1.00 73.19 365 LYS A N 1
ATOM 2898 C CA . LYS A 1 365 ? -10.954 24.050 39.516 1.00 73.19 365 LYS A CA 1
ATOM 2899 C C . LYS A 1 365 ? -10.275 23.059 38.560 1.00 73.19 365 LYS A C 1
ATOM 2901 O O . LYS A 1 365 ? -10.779 22.834 37.463 1.00 73.19 365 LYS A O 1
ATOM 2906 N N . TRP A 1 366 ? -9.206 22.401 39.014 1.00 60.97 366 TRP A N 1
ATOM 2907 C CA . TRP A 1 366 ? -8.496 21.366 38.265 1.00 60.97 366 TRP A CA 1
ATOM 2908 C C . TRP A 1 366 ? -9.313 20.078 38.119 1.00 60.97 366 TRP A C 1
ATOM 2910 O O . TRP A 1 366 ? -9.340 19.519 37.028 1.00 60.97 366 TRP A O 1
ATOM 2920 N N . GLY A 1 367 ? -10.049 19.655 39.154 1.00 65.25 367 GLY A N 1
ATOM 2921 C CA . GLY A 1 367 ? -10.922 18.470 39.111 1.00 65.25 367 GLY A CA 1
ATOM 2922 C C . GLY A 1 367 ? -12.049 18.596 38.080 1.00 65.25 367 GLY A C 1
ATOM 2923 O O . GLY A 1 367 ? -12.408 17.629 37.414 1.00 65.25 367 GLY A O 1
ATOM 2924 N N . ARG A 1 368 ? -12.546 19.821 37.857 1.00 67.75 368 ARG A N 1
ATOM 2925 C CA . ARG A 1 368 ? -13.532 20.135 36.805 1.00 67.75 368 ARG A CA 1
ATOM 2926 C C . ARG A 1 368 ? -12.928 20.390 35.422 1.00 67.75 368 ARG A C 1
ATOM 2928 O O . ARG A 1 368 ? -13.641 20.248 34.424 1.00 67.75 368 ARG A O 1
ATOM 2935 N N . TRP A 1 369 ? -11.670 20.822 35.346 1.00 72.44 369 TRP A N 1
ATOM 2936 C CA . TRP A 1 369 ? -11.013 21.190 34.089 1.00 72.44 369 TRP A CA 1
ATOM 2937 C C . TRP A 1 369 ? -10.300 20.007 33.425 1.00 72.44 369 TRP A C 1
ATOM 2939 O O . TRP A 1 369 ? -10.461 19.813 32.224 1.00 72.44 369 TRP A O 1
ATOM 2949 N N . LEU A 1 370 ? -9.607 19.157 34.188 1.00 73.38 370 LEU A N 1
ATOM 2950 C CA . LEU A 1 370 ? -8.852 18.006 33.669 1.00 73.38 370 LEU A CA 1
ATOM 2951 C C . LEU A 1 370 ? -9.689 17.022 32.832 1.00 73.38 370 LEU A C 1
ATOM 2953 O O . LEU A 1 370 ? -9.249 16.672 31.737 1.00 73.38 370 LEU A O 1
ATOM 2957 N N . PRO A 1 371 ? -10.903 16.611 33.248 1.00 71.75 371 PRO A N 1
ATOM 2958 C CA . PRO A 1 371 ? -11.739 15.732 32.431 1.00 71.75 371 PRO A CA 1
ATOM 2959 C C . PRO A 1 371 ? -12.203 16.401 31.132 1.00 71.75 371 PRO A C 1
ATOM 2961 O O . PRO A 1 371 ? -12.285 15.745 30.095 1.00 71.75 371 PRO A O 1
ATOM 2964 N N . ARG A 1 372 ? -12.473 17.716 31.165 1.00 72.69 372 ARG A N 1
ATOM 2965 C CA . ARG A 1 372 ? -12.862 18.492 29.975 1.00 72.69 372 ARG A CA 1
ATOM 2966 C C . ARG A 1 372 ? -11.697 18.655 29.006 1.00 72.69 372 ARG A C 1
ATOM 2968 O O . ARG A 1 372 ? -11.878 18.434 27.814 1.00 72.69 372 ARG A O 1
ATOM 2975 N N . ALA A 1 373 ? -10.514 18.991 29.514 1.00 73.31 373 ALA A N 1
ATOM 2976 C CA . ALA A 1 373 ? -9.294 19.097 28.723 1.00 73.31 373 ALA A CA 1
ATOM 2977 C C . ALA A 1 373 ? -8.922 17.742 28.102 1.00 73.31 373 ALA A C 1
ATOM 2979 O O . ALA A 1 373 ? -8.668 17.667 26.905 1.00 73.31 373 ALA A O 1
ATOM 2980 N N . SER A 1 374 ? -8.996 16.653 28.875 1.00 75.44 374 SER A N 1
ATOM 2981 C CA . SER A 1 374 ? -8.791 15.292 28.366 1.00 75.44 374 SER A CA 1
ATOM 2982 C C . SER A 1 374 ? -9.806 14.932 27.275 1.00 75.44 374 SER A C 1
ATOM 2984 O O . SER A 1 374 ? -9.421 14.407 26.232 1.00 75.44 374 SER A O 1
ATOM 2986 N N . GLY A 1 375 ? -11.088 15.262 27.463 1.00 77.19 375 GLY A N 1
ATOM 2987 C CA . GLY A 1 375 ? -12.126 15.068 26.446 1.00 77.19 375 GLY A CA 1
ATOM 2988 C C . GLY A 1 375 ? -11.859 15.850 25.156 1.00 77.19 375 GLY A C 1
ATOM 2989 O O . GLY A 1 375 ? -11.957 15.281 24.072 1.00 77.19 375 GLY A O 1
ATOM 2990 N N . LEU A 1 376 ? -11.447 17.117 25.263 1.00 79.00 376 LEU A N 1
ATOM 2991 C CA . LEU A 1 376 ? -11.101 17.951 24.109 1.00 79.00 376 LEU A CA 1
ATOM 2992 C C . LEU A 1 376 ? -9.880 17.410 23.355 1.00 79.00 376 LEU A C 1
ATOM 2994 O O . LEU A 1 376 ? -9.932 17.279 22.139 1.00 79.00 376 LEU A O 1
ATOM 2998 N N . VAL A 1 377 ? -8.811 17.038 24.063 1.00 81.06 377 VAL A N 1
ATOM 2999 C CA . VAL A 1 377 ? -7.619 16.427 23.448 1.00 81.06 377 VAL A CA 1
ATOM 3000 C C . VAL A 1 377 ? -7.992 15.143 22.709 1.00 81.06 377 VAL A C 1
ATOM 3002 O O . VAL A 1 377 ? -7.555 14.927 21.587 1.00 81.06 377 VAL A O 1
ATOM 3005 N N . THR A 1 378 ? -8.858 14.320 23.304 1.00 80.81 378 THR A N 1
ATOM 3006 C CA . THR A 1 378 ? -9.376 13.097 22.669 1.00 80.81 378 THR A CA 1
ATOM 3007 C C . THR A 1 378 ? -10.098 13.406 21.364 1.00 80.81 378 THR A C 1
ATOM 3009 O O . THR A 1 378 ? -9.840 12.759 20.357 1.00 80.81 378 THR A O 1
ATOM 3012 N N . PHE A 1 379 ? -10.976 14.411 21.378 1.00 81.81 379 PHE A N 1
ATOM 3013 C CA . PHE A 1 379 ? -11.703 14.842 20.191 1.00 81.81 379 PHE A CA 1
ATOM 3014 C C . PHE A 1 379 ? -10.762 15.326 19.089 1.00 81.81 379 PHE A C 1
ATOM 3016 O O . PHE A 1 379 ? -10.910 14.909 17.947 1.00 81.81 379 PHE A O 1
ATOM 3023 N N . LEU A 1 380 ? -9.776 16.159 19.429 1.00 85.00 380 LEU A N 1
ATOM 3024 C CA . LEU A 1 380 ? -8.811 16.681 18.459 1.00 85.00 380 LEU A CA 1
ATOM 3025 C C . LEU A 1 380 ? -7.962 15.567 17.837 1.00 85.00 380 LEU A C 1
ATOM 3027 O O . LEU A 1 380 ? -7.783 15.552 16.623 1.00 85.00 380 LEU A O 1
ATOM 3031 N N . VAL A 1 381 ? -7.492 14.618 18.651 1.00 85.00 381 VAL A N 1
ATOM 3032 C CA . VAL A 1 381 ? -6.746 13.441 18.179 1.00 85.00 381 VAL A CA 1
ATOM 3033 C C . VAL A 1 381 ? -7.596 12.604 17.226 1.00 85.00 381 VAL A C 1
ATOM 3035 O O . VAL A 1 381 ? -7.142 12.247 16.146 1.00 85.00 381 VAL A O 1
ATOM 3038 N N . GLU A 1 382 ? -8.846 12.325 17.595 1.00 85.75 382 GLU A N 1
ATOM 3039 C CA . GLU A 1 382 ? -9.755 11.558 16.746 1.00 85.75 382 GLU A CA 1
ATOM 3040 C C . GLU A 1 382 ? -10.059 12.286 15.432 1.00 85.75 382 GLU A C 1
ATOM 3042 O O . GLU A 1 382 ? -9.994 11.666 14.382 1.00 85.75 382 GLU A O 1
ATOM 3047 N N . ILE A 1 383 ? -10.313 13.597 15.447 1.00 85.69 383 ILE A N 1
ATOM 3048 C CA . ILE A 1 383 ? -10.542 14.370 14.215 1.00 85.69 383 ILE A CA 1
ATOM 3049 C C . ILE A 1 383 ? -9.304 14.379 13.312 1.00 85.69 383 ILE A C 1
ATOM 3051 O O . ILE A 1 383 ? -9.447 14.215 12.103 1.00 85.69 383 ILE A O 1
ATOM 3055 N N . ALA A 1 384 ? -8.102 14.525 13.874 1.00 85.44 384 ALA A N 1
ATOM 3056 C CA . ALA A 1 384 ? -6.863 14.458 13.100 1.00 85.44 384 ALA A CA 1
ATOM 3057 C C . ALA A 1 384 ? -6.689 13.086 12.431 1.00 85.44 384 ALA A C 1
ATOM 3059 O O . ALA A 1 384 ? -6.351 13.007 11.252 1.00 85.44 384 ALA A O 1
ATOM 3060 N N . PHE A 1 385 ? -6.991 12.011 13.159 1.00 85.12 385 PHE A N 1
ATOM 3061 C CA . PHE A 1 385 ? -6.970 10.650 12.634 1.00 85.12 385 PHE A CA 1
ATOM 3062 C C . PHE A 1 385 ? -8.000 10.410 11.527 1.00 85.12 385 PHE A C 1
ATOM 3064 O O . PHE A 1 385 ? -7.669 9.800 10.515 1.00 85.12 385 PHE A O 1
ATOM 3071 N N . ILE A 1 386 ? -9.222 10.924 11.681 1.00 85.44 386 ILE A N 1
ATOM 3072 C CA . ILE A 1 386 ? -10.246 10.858 10.631 1.00 85.44 386 ILE A CA 1
ATOM 3073 C C . ILE A 1 386 ? -9.798 11.651 9.401 1.00 85.44 386 ILE A C 1
ATOM 3075 O O . ILE A 1 386 ? -9.934 11.159 8.287 1.00 85.44 386 ILE A O 1
ATOM 3079 N N . GLY A 1 387 ? -9.217 12.839 9.592 1.00 84.50 387 GLY A N 1
ATOM 3080 C CA . GLY A 1 387 ? -8.630 13.620 8.505 1.00 84.50 387 GLY A CA 1
ATOM 3081 C C . GLY A 1 387 ? -7.567 12.828 7.741 1.00 84.50 387 GLY A C 1
ATOM 3082 O O . GLY A 1 387 ? -7.628 12.761 6.518 1.00 84.50 387 GLY A O 1
ATOM 3083 N N . ALA A 1 388 ? -6.656 12.160 8.454 1.00 83.19 388 ALA A N 1
ATOM 3084 C CA . ALA A 1 388 ? -5.636 11.307 7.847 1.00 83.19 388 ALA A CA 1
ATOM 3085 C C . ALA A 1 388 ? -6.239 10.109 7.086 1.00 83.19 388 ALA A C 1
ATOM 3087 O O . ALA A 1 388 ? -5.847 9.856 5.953 1.00 83.19 388 ALA A O 1
ATOM 3088 N N . MET A 1 389 ? -7.250 9.434 7.646 1.00 83.81 389 MET A N 1
ATOM 3089 C CA . MET A 1 389 ? -7.944 8.339 6.954 1.00 83.81 389 MET A CA 1
ATOM 3090 C C . MET A 1 389 ? -8.677 8.804 5.691 1.00 83.81 389 MET A C 1
ATOM 3092 O O . MET A 1 389 ? -8.716 8.078 4.704 1.00 83.81 389 MET A O 1
ATOM 3096 N N . VAL A 1 390 ? -9.278 9.997 5.707 1.00 82.75 390 VAL A N 1
ATOM 3097 C CA . VAL A 1 390 ? -9.933 10.560 4.518 1.00 82.75 390 VAL A CA 1
ATOM 3098 C C . VAL A 1 390 ? -8.905 10.836 3.425 1.00 82.75 390 VAL A C 1
ATOM 3100 O O . VAL A 1 390 ? -9.182 10.535 2.267 1.00 82.75 390 VAL A O 1
ATOM 3103 N N . MET A 1 391 ? -7.714 11.336 3.777 1.00 79.31 391 MET A N 1
ATOM 3104 C CA . MET A 1 391 ? -6.630 11.477 2.801 1.00 79.31 391 MET A CA 1
ATOM 3105 C C . MET A 1 391 ? -6.235 10.123 2.197 1.00 79.31 391 MET A C 1
ATOM 3107 O O . MET A 1 391 ? -6.137 10.034 0.976 1.00 79.31 391 MET A O 1
ATOM 3111 N N . ASP A 1 392 ? -6.087 9.068 3.009 1.00 79.19 392 ASP A N 1
ATOM 3112 C CA . ASP A 1 392 ? -5.804 7.721 2.491 1.00 79.19 392 ASP A CA 1
ATOM 3113 C C . ASP A 1 392 ? -6.888 7.268 1.500 1.00 79.19 392 ASP A C 1
ATOM 3115 O O . ASP A 1 392 ? -6.564 6.877 0.383 1.00 79.19 392 ASP A O 1
ATOM 3119 N N . ILE A 1 393 ? -8.175 7.406 1.847 1.00 80.75 393 ILE A N 1
ATOM 3120 C CA . ILE A 1 393 ? -9.294 7.050 0.952 1.00 80.75 393 ILE A CA 1
ATOM 3121 C C . ILE A 1 393 ? -9.202 7.810 -0.376 1.00 80.75 393 ILE A C 1
ATOM 3123 O O . ILE A 1 393 ? -9.324 7.202 -1.434 1.00 80.75 393 ILE A O 1
ATOM 3127 N N . THR A 1 394 ? -8.951 9.122 -0.342 1.00 77.44 394 THR A N 1
ATOM 3128 C CA . THR A 1 394 ? -8.805 9.914 -1.577 1.00 77.44 394 THR A CA 1
ATOM 3129 C C . THR A 1 394 ? -7.602 9.496 -2.422 1.00 77.44 394 THR A C 1
ATOM 3131 O O . THR A 1 394 ? -7.649 9.598 -3.644 1.00 77.44 394 THR A O 1
ATOM 3134 N N . ALA A 1 395 ? -6.530 9.002 -1.797 1.00 75.31 395 ALA A N 1
ATOM 3135 C CA . ALA A 1 395 ? -5.358 8.515 -2.514 1.00 75.31 395 ALA A CA 1
ATOM 3136 C C . ALA A 1 395 ? -5.635 7.177 -3.222 1.00 75.31 395 ALA A C 1
ATOM 3138 O O . ALA A 1 395 ? -5.154 6.969 -4.335 1.00 75.31 395 ALA A O 1
ATOM 3139 N N . PHE A 1 396 ? -6.448 6.311 -2.610 1.00 76.31 396 PHE A N 1
ATOM 3140 C CA . PHE A 1 396 ? -6.928 5.074 -3.227 1.00 76.31 396 PHE A CA 1
ATOM 3141 C C . PHE A 1 396 ? -7.967 5.308 -4.332 1.00 76.31 396 PHE A C 1
ATOM 3143 O O . PHE A 1 396 ? -7.941 4.593 -5.326 1.00 76.31 396 PHE A O 1
ATOM 3150 N N . ASP A 1 397 ? -8.851 6.303 -4.202 1.00 72.69 397 ASP A N 1
ATOM 3151 C CA . ASP A 1 397 ? -9.808 6.677 -5.264 1.00 72.69 397 ASP A CA 1
ATOM 3152 C C . ASP A 1 397 ? -9.084 7.060 -6.569 1.00 72.69 397 ASP A C 1
ATOM 3154 O O . ASP A 1 397 ? -9.512 6.728 -7.674 1.00 72.69 397 ASP A O 1
ATOM 3158 N N . GLY A 1 398 ? -7.891 7.652 -6.442 1.00 68.31 398 GLY A N 1
ATOM 3159 C CA . GLY A 1 398 ? -7.005 7.930 -7.570 1.00 68.31 398 GLY A CA 1
ATOM 3160 C C . GLY A 1 398 ? -6.564 6.693 -8.368 1.00 68.31 398 GLY A C 1
ATOM 3161 O O . GLY A 1 398 ? -6.135 6.858 -9.507 1.00 68.31 398 GLY A O 1
ATOM 3162 N N . PHE A 1 399 ? -6.667 5.473 -7.823 1.00 72.62 399 PHE A N 1
ATOM 3163 C CA . PHE A 1 399 ? -6.312 4.236 -8.537 1.00 72.62 399 PHE A CA 1
ATOM 3164 C C . PHE A 1 399 ? -7.335 3.870 -9.607 1.00 72.62 399 PHE A C 1
ATOM 3166 O O . PHE A 1 399 ? -6.949 3.445 -10.698 1.00 72.62 399 PHE A O 1
ATOM 3173 N N . ASP A 1 400 ? -8.621 4.067 -9.315 1.00 67.12 400 ASP A N 1
ATOM 3174 C CA . ASP A 1 400 ? -9.698 3.769 -10.259 1.00 67.12 400 ASP A CA 1
ATOM 3175 C C . ASP A 1 400 ? -9.685 4.768 -11.426 1.00 67.12 400 ASP A C 1
ATOM 3177 O O . ASP A 1 400 ? -9.830 4.386 -12.587 1.00 67.12 400 ASP A O 1
ATOM 3181 N N . TYR A 1 401 ? -9.365 6.037 -11.139 1.00 62.50 401 TYR A N 1
ATOM 3182 C CA . TYR A 1 401 ? -9.276 7.104 -12.143 1.00 62.50 401 TYR A CA 1
ATOM 3183 C C . TYR A 1 401 ? -8.262 6.829 -13.269 1.00 62.50 401 TYR A C 1
ATOM 3185 O O . TYR A 1 401 ? -8.446 7.302 -14.389 1.00 62.50 401 TYR A O 1
ATOM 3193 N N . ILE A 1 402 ? -7.191 6.077 -12.997 1.00 64.12 402 ILE A N 1
ATOM 3194 C CA . ILE A 1 402 ? -6.158 5.750 -13.996 1.00 64.12 402 ILE A CA 1
ATOM 3195 C C . ILE A 1 402 ? -6.235 4.311 -14.512 1.00 64.12 402 ILE A C 1
ATOM 3197 O O . ILE A 1 402 ? -5.287 3.862 -15.151 1.00 64.12 402 ILE A O 1
ATOM 3201 N N . HIS A 1 403 ? -7.320 3.583 -14.226 1.00 70.44 403 HIS A N 1
ATOM 3202 C CA . HIS A 1 403 ? -7.440 2.159 -14.554 1.00 70.44 403 HIS A CA 1
ATOM 3203 C C . HIS A 1 403 ? -6.242 1.330 -14.052 1.00 70.44 403 HIS A C 1
ATOM 3205 O O . HIS A 1 403 ? -5.805 0.393 -14.713 1.00 70.44 403 HIS A O 1
ATOM 3211 N N . LEU A 1 404 ? -5.702 1.674 -12.871 1.00 72.31 404 LEU A N 1
ATOM 3212 C CA . LEU A 1 404 ? -4.597 0.927 -12.252 1.00 72.31 404 LEU A CA 1
ATOM 3213 C C . LEU A 1 404 ? -5.016 -0.515 -11.916 1.00 72.31 404 LEU A C 1
ATOM 3215 O O . LEU A 1 404 ? -4.174 -1.404 -11.821 1.00 72.31 404 LEU A O 1
ATOM 3219 N N . ILE A 1 405 ? -6.317 -0.715 -11.685 1.00 75.94 405 ILE A N 1
ATOM 3220 C CA . ILE A 1 405 ? -6.928 -1.976 -11.278 1.00 75.94 405 ILE A CA 1
ATOM 3221 C C . ILE A 1 405 ? -7.700 -2.548 -12.463 1.00 75.94 405 ILE A C 1
ATOM 3223 O O . ILE A 1 405 ? -8.658 -1.937 -12.942 1.00 75.94 405 ILE A O 1
ATOM 3227 N N . ASP A 1 406 ? -7.333 -3.756 -12.886 1.00 77.88 406 ASP A N 1
ATOM 3228 C CA . ASP A 1 406 ? -8.168 -4.542 -13.788 1.00 77.88 406 ASP A CA 1
ATOM 3229 C C . ASP A 1 406 ? -9.295 -5.223 -12.995 1.00 77.88 406 ASP A C 1
ATOM 3231 O O . ASP A 1 406 ? -9.119 -6.260 -12.352 1.00 77.88 406 ASP A O 1
ATOM 3235 N N . TRP A 1 407 ? -10.486 -4.628 -13.047 1.00 81.06 407 TRP A N 1
ATOM 3236 C CA . TRP A 1 407 ? -11.687 -5.157 -12.398 1.00 81.06 407 TRP A CA 1
ATOM 3237 C C . TRP A 1 407 ? -12.187 -6.486 -12.994 1.00 81.06 407 TRP A C 1
ATOM 3239 O O . TRP A 1 407 ? -13.031 -7.146 -12.378 1.00 81.06 407 TRP A O 1
ATOM 3249 N N . GLY A 1 408 ? -11.692 -6.884 -14.172 1.00 79.75 408 GLY A N 1
ATOM 3250 C CA . GLY A 1 408 ? -12.025 -8.143 -14.837 1.00 79.75 408 GLY A CA 1
ATOM 3251 C C . GLY A 1 408 ? -11.175 -9.335 -14.388 1.00 79.75 408 GLY A C 1
ATOM 3252 O O . GLY A 1 408 ? -11.629 -10.477 -14.497 1.00 79.75 408 GLY A O 1
ATOM 3253 N N . ALA A 1 409 ? -9.983 -9.096 -13.838 1.00 79.00 409 ALA A N 1
ATOM 3254 C CA . ALA A 1 409 ? -9.008 -10.134 -13.504 1.00 79.00 409 ALA A CA 1
ATOM 3255 C C . ALA A 1 409 ? -9.069 -10.549 -12.022 1.00 79.00 409 ALA A C 1
ATOM 3257 O O . ALA A 1 409 ? -8.263 -10.125 -11.190 1.00 79.00 409 ALA A O 1
ATOM 3258 N N . TRP A 1 410 ? -10.032 -11.416 -11.690 1.00 86.25 410 TRP A N 1
ATOM 3259 C CA . TRP A 1 410 ? -10.175 -11.953 -10.333 1.00 86.25 410 TRP A CA 1
ATOM 3260 C C . TRP A 1 410 ? -9.265 -13.156 -10.072 1.00 86.25 410 TRP A C 1
ATOM 3262 O O . TRP A 1 410 ? -9.350 -14.169 -10.766 1.00 86.25 410 TRP A O 1
ATOM 3272 N N . SER A 1 411 ? -8.460 -13.084 -9.009 1.00 86.56 411 SER A N 1
ATOM 3273 C CA . SER A 1 411 ? -7.645 -14.205 -8.520 1.00 86.56 411 SER A CA 1
ATOM 3274 C C . SER A 1 411 ? -8.290 -14.904 -7.314 1.00 86.56 411 SER A C 1
ATOM 3276 O O . SER A 1 411 ? -9.122 -14.340 -6.596 1.00 86.56 411 SER A O 1
ATOM 3278 N N . PHE A 1 412 ? -7.895 -16.155 -7.049 1.00 86.62 412 PHE A N 1
ATOM 3279 C CA . PHE A 1 412 ? -8.347 -16.885 -5.857 1.00 86.62 412 PHE A CA 1
ATOM 3280 C C . PHE A 1 412 ? -8.000 -16.132 -4.560 1.00 86.62 412 PHE A C 1
ATOM 3282 O O . PHE A 1 412 ? -8.840 -16.020 -3.665 1.00 86.62 412 PHE A O 1
ATOM 3289 N N . GLY A 1 413 ? -6.791 -15.563 -4.480 1.00 83.06 413 GLY A N 1
ATOM 3290 C CA . GLY A 1 413 ? -6.328 -14.794 -3.322 1.00 83.06 413 GLY A CA 1
ATOM 3291 C C . GLY A 1 413 ? -7.189 -13.559 -3.048 1.00 83.06 413 GLY A C 1
ATOM 3292 O O . GLY A 1 413 ? -7.520 -13.277 -1.897 1.00 83.06 413 GLY A O 1
ATOM 3293 N N . GLN A 1 414 ? -7.652 -12.880 -4.097 1.00 88.56 414 GLN A N 1
ATOM 3294 C CA . GLN A 1 414 ? -8.537 -11.719 -3.984 1.00 88.56 414 GLN A CA 1
ATOM 3295 C C . GLN A 1 414 ? -9.926 -12.077 -3.435 1.00 88.56 414 GLN A C 1
ATOM 3297 O O . GLN A 1 414 ? -10.484 -11.329 -2.630 1.00 88.56 414 GLN A O 1
ATOM 3302 N N . VAL A 1 415 ? -10.482 -13.233 -3.814 1.00 88.44 415 VAL A N 1
ATOM 3303 C CA . VAL A 1 415 ? -11.747 -13.720 -3.235 1.00 88.44 415 VAL A CA 1
ATOM 3304 C C . VAL A 1 415 ? -11.558 -14.016 -1.748 1.00 88.44 415 VAL A C 1
ATOM 3306 O O . VAL A 1 415 ? -12.359 -13.576 -0.920 1.00 88.44 415 VAL A O 1
ATOM 3309 N N . VAL A 1 416 ? -10.464 -14.698 -1.391 1.00 87.88 416 VAL A N 1
ATOM 3310 C CA . VAL A 1 416 ? -10.115 -14.972 0.010 1.00 87.88 416 VAL A CA 1
ATOM 3311 C C . VAL A 1 416 ? -9.977 -13.667 0.802 1.00 87.88 416 VAL A C 1
ATOM 3313 O O . VAL A 1 416 ? -10.540 -13.562 1.895 1.00 87.88 416 VAL A O 1
ATOM 3316 N N . ALA A 1 417 ? -9.328 -12.646 0.235 1.00 89.00 417 ALA A N 1
ATOM 3317 C CA . ALA A 1 417 ? -9.149 -11.345 0.875 1.00 89.00 417 ALA A CA 1
ATOM 3318 C C . ALA A 1 417 ? -10.481 -10.691 1.278 1.00 89.00 417 ALA A C 1
ATOM 3320 O O . ALA A 1 417 ? -10.579 -10.166 2.388 1.00 89.00 417 ALA A O 1
ATOM 3321 N N . ILE A 1 418 ? -11.521 -10.752 0.435 1.00 90.50 418 ILE A N 1
ATOM 3322 C CA . ILE A 1 418 ? -12.849 -10.202 0.770 1.00 90.50 418 ILE A CA 1
ATOM 3323 C C . ILE A 1 418 ? -13.538 -11.044 1.847 1.00 90.50 418 ILE A C 1
ATOM 3325 O O . ILE A 1 418 ? -14.169 -10.510 2.764 1.00 90.50 418 ILE A O 1
ATOM 3329 N N . THR A 1 419 ? -13.434 -12.374 1.760 1.00 91.75 419 THR A N 1
ATOM 3330 C CA . THR A 1 419 ? -14.130 -13.275 2.695 1.00 91.75 419 THR A CA 1
ATOM 3331 C C . THR A 1 419 ? -13.673 -13.118 4.146 1.00 91.75 419 THR A C 1
ATOM 3333 O O . THR A 1 419 ? -14.422 -13.467 5.058 1.00 91.75 419 THR A O 1
ATOM 3336 N N . LEU A 1 420 ? -12.507 -12.510 4.379 1.00 91.75 420 LEU A N 1
ATOM 3337 C CA . LEU A 1 420 ? -11.981 -12.186 5.706 1.00 91.75 420 LEU A CA 1
ATOM 3338 C C . LEU A 1 420 ? -12.925 -11.259 6.502 1.00 91.75 420 LEU A C 1
ATOM 3340 O O . LEU A 1 420 ? -13.025 -11.364 7.726 1.00 91.75 420 LEU A O 1
ATOM 3344 N N . TRP A 1 421 ? -13.709 -10.422 5.814 1.00 94.12 421 TRP A N 1
ATOM 3345 C CA . TRP A 1 421 ? -14.693 -9.525 6.434 1.00 94.12 421 TRP A CA 1
ATOM 3346 C C . TRP A 1 421 ? -16.046 -10.186 6.709 1.00 94.12 421 TRP A C 1
ATOM 3348 O O . TRP A 1 421 ? -16.830 -9.692 7.527 1.00 94.12 421 TRP A O 1
ATOM 3358 N N . PHE A 1 422 ? -16.338 -11.319 6.067 1.00 92.38 422 PHE A N 1
ATOM 3359 C CA . PHE A 1 422 ? -17.631 -11.991 6.183 1.00 92.38 422 PHE A CA 1
ATOM 3360 C C . PHE A 1 422 ? -17.965 -12.422 7.626 1.00 92.38 422 PHE A C 1
ATOM 3362 O O . PHE A 1 422 ? -19.091 -12.173 8.074 1.00 92.38 422 PHE A O 1
ATOM 3369 N N . PRO A 1 423 ? -17.032 -12.991 8.420 1.00 92.94 423 PRO A N 1
ATOM 3370 C CA . PRO A 1 423 ? -17.279 -13.281 9.831 1.00 92.94 423 PRO A CA 1
ATOM 3371 C C . PRO A 1 423 ? -17.616 -12.038 10.662 1.00 92.94 423 PRO A C 1
ATOM 3373 O O . PRO A 1 423 ? -18.474 -12.105 11.540 1.00 92.94 423 PRO A O 1
ATOM 3376 N N . VAL A 1 424 ? -16.976 -10.898 10.388 1.00 94.00 424 VAL A N 1
ATOM 3377 C CA . VAL A 1 424 ? -17.228 -9.642 11.112 1.00 94.00 424 VAL A CA 1
ATOM 3378 C C . VAL A 1 424 ? -18.633 -9.130 10.796 1.00 94.00 424 VAL A C 1
ATOM 3380 O O . VAL A 1 424 ? -19.419 -8.867 11.710 1.00 94.00 424 VAL A O 1
ATOM 3383 N N . ALA A 1 425 ? -18.984 -9.060 9.510 1.00 93.56 425 ALA A N 1
ATOM 3384 C CA . ALA A 1 425 ? -20.290 -8.590 9.057 1.00 93.56 425 ALA A CA 1
ATOM 3385 C C . ALA A 1 425 ? -21.434 -9.504 9.534 1.00 93.56 425 ALA A C 1
ATOM 3387 O O . ALA A 1 425 ? -22.443 -9.028 10.058 1.00 93.56 425 ALA A O 1
ATOM 3388 N N . SER A 1 426 ? -21.268 -10.823 9.418 1.00 92.56 426 SER A N 1
ATOM 3389 C CA . SER A 1 426 ? -22.278 -11.795 9.857 1.00 92.56 426 SER A CA 1
ATOM 3390 C C . SER A 1 426 ? -22.506 -11.763 11.372 1.00 92.56 426 SER A C 1
ATOM 3392 O O . SER A 1 426 ? -23.659 -11.733 11.809 1.00 92.56 426 SER A O 1
ATOM 3394 N N . LYS A 1 427 ? -21.444 -11.691 12.192 1.00 92.19 427 LYS A N 1
ATOM 3395 C CA . LYS A 1 427 ? -21.570 -11.537 13.655 1.00 92.19 427 LYS A CA 1
ATOM 3396 C C . LYS A 1 427 ? -22.233 -10.216 14.028 1.00 92.19 427 LYS A C 1
ATOM 3398 O O . LYS A 1 427 ? -23.093 -10.202 14.909 1.00 92.19 427 LYS A O 1
ATOM 3403 N N . TYR A 1 428 ? -21.888 -9.128 13.339 1.00 92.50 428 TYR A N 1
ATOM 3404 C CA . TYR A 1 428 ? -22.526 -7.829 13.540 1.00 92.50 428 TYR A CA 1
ATOM 3405 C C . TYR A 1 428 ? -24.044 -7.909 13.319 1.00 92.50 428 TYR A C 1
ATOM 3407 O O . TYR A 1 428 ? -24.816 -7.541 14.208 1.00 92.50 428 TYR A O 1
ATOM 3415 N N . ILE A 1 429 ? -24.480 -8.478 12.189 1.00 92.12 429 ILE A N 1
ATOM 3416 C CA . ILE A 1 429 ? -25.902 -8.687 11.880 1.00 92.12 429 ILE A CA 1
ATOM 3417 C C . ILE A 1 429 ? -26.559 -9.591 12.933 1.00 92.12 429 ILE A C 1
ATOM 3419 O O . ILE A 1 429 ? -27.626 -9.261 13.456 1.00 92.12 429 ILE A O 1
ATOM 3423 N N . TYR A 1 430 ? -25.907 -10.695 13.310 1.00 90.62 430 TYR A N 1
ATOM 3424 C CA . TYR A 1 430 ? -26.416 -11.601 14.340 1.00 90.62 430 TYR A CA 1
ATOM 3425 C C . TYR A 1 430 ? -26.645 -10.873 15.674 1.00 90.62 430 TYR A C 1
ATOM 3427 O O . TYR A 1 430 ? -27.705 -11.005 16.287 1.00 90.62 430 TYR A O 1
ATOM 3435 N N . TRP A 1 431 ? -25.685 -10.064 16.127 1.00 90.88 431 TRP A N 1
ATOM 3436 C CA . TRP A 1 431 ? -25.803 -9.307 17.373 1.00 90.88 431 TRP A CA 1
ATOM 3437 C C . TRP A 1 431 ? -26.854 -8.200 17.313 1.00 90.88 431 TRP A C 1
ATOM 3439 O O . TRP A 1 431 ? -27.512 -7.935 18.325 1.00 90.88 431 TRP A O 1
ATOM 3449 N N . LEU A 1 432 ? -27.062 -7.581 16.149 1.00 88.12 432 LEU A N 1
ATOM 3450 C CA . LEU A 1 432 ? -28.168 -6.649 15.954 1.00 88.12 432 LEU A CA 1
ATOM 3451 C C . LEU A 1 432 ? -29.520 -7.342 16.141 1.00 88.12 432 LEU A C 1
ATOM 3453 O O . LEU A 1 432 ? -30.360 -6.818 16.873 1.00 88.12 432 LEU A O 1
ATOM 3457 N N . VAL A 1 433 ? -29.711 -8.531 15.562 1.00 87.69 433 VAL A N 1
ATOM 3458 C CA . VAL A 1 433 ? -30.986 -9.268 15.607 1.00 87.69 433 VAL A CA 1
ATOM 3459 C C . VAL A 1 433 ? -31.216 -9.918 16.977 1.00 87.69 433 VAL A C 1
ATOM 3461 O O . VAL A 1 433 ? -32.190 -9.601 17.665 1.00 87.69 433 VAL A O 1
ATOM 3464 N N . PHE A 1 434 ? -30.290 -10.767 17.425 1.00 86.25 434 PHE A N 1
ATOM 3465 C CA . PHE A 1 434 ? -30.469 -11.648 18.588 1.00 86.25 434 PHE A CA 1
ATOM 3466 C C . PHE A 1 434 ? -29.867 -11.104 19.891 1.00 86.25 434 PHE A C 1
ATOM 3468 O O . PHE A 1 434 ? -30.152 -11.618 20.974 1.00 86.25 434 PHE A O 1
ATOM 3475 N N . GLY A 1 435 ? -29.055 -10.049 19.814 1.00 83.06 435 GLY A N 1
ATOM 3476 C CA . GLY A 1 435 ? -28.323 -9.511 20.958 1.00 83.06 435 GLY A CA 1
ATOM 3477 C C . GLY A 1 435 ? -27.032 -10.277 21.266 1.00 83.06 435 GLY A C 1
ATOM 3478 O O . GLY A 1 435 ? -26.800 -11.400 20.816 1.00 83.06 435 GLY A O 1
ATOM 3479 N N . THR A 1 436 ? -26.163 -9.655 22.060 1.00 82.12 436 THR A N 1
ATOM 3480 C CA . THR A 1 436 ? -24.820 -10.175 22.372 1.00 82.12 436 THR A CA 1
ATOM 3481 C C . THR A 1 436 ? -24.853 -11.364 23.338 1.00 82.12 436 THR A C 1
ATOM 3483 O O . THR A 1 436 ? -24.011 -12.253 23.263 1.00 82.12 436 THR A O 1
ATOM 3486 N N . GLU A 1 437 ? -25.855 -11.434 24.219 1.00 78.81 437 GLU A N 1
ATOM 3487 C CA . GLU A 1 437 ? -25.984 -12.501 25.222 1.00 78.81 437 GLU A CA 1
ATOM 3488 C C . GLU A 1 437 ? -26.323 -13.864 24.612 1.00 78.81 437 GLU A C 1
ATOM 3490 O O . GLU A 1 437 ? -25.786 -14.880 25.053 1.00 78.81 437 GLU A O 1
ATOM 3495 N N . ALA A 1 438 ? -27.200 -13.892 23.604 1.00 76.69 438 ALA A N 1
ATOM 3496 C CA . ALA A 1 438 ? -27.590 -15.123 22.919 1.00 76.69 438 ALA A CA 1
ATOM 3497 C C . ALA A 1 438 ? -26.392 -15.751 22.196 1.00 76.69 438 ALA A C 1
ATOM 3499 O O . ALA A 1 438 ? -26.175 -16.956 22.285 1.00 76.69 438 ALA A O 1
ATOM 3500 N N . TYR A 1 439 ? -25.579 -14.915 21.544 1.00 78.94 439 TYR A N 1
ATOM 3501 C CA . TYR A 1 439 ? -24.354 -15.351 20.880 1.00 78.94 439 TYR A CA 1
ATOM 3502 C C . TYR A 1 439 ? -23.341 -15.940 21.870 1.00 78.94 439 TYR A C 1
ATOM 3504 O O . TYR A 1 439 ? -22.846 -17.048 21.675 1.00 78.94 439 TYR A O 1
ATOM 3512 N N . SER A 1 440 ? -23.058 -15.227 22.964 1.00 79.38 440 SER A N 1
ATOM 3513 C CA . SER A 1 440 ? -22.057 -15.665 23.942 1.00 79.38 440 SER A CA 1
ATOM 3514 C C . SER A 1 440 ? -22.454 -16.963 24.649 1.00 79.38 440 SER A C 1
ATOM 3516 O O . SER A 1 440 ? -21.596 -17.805 24.894 1.00 79.38 440 SER A O 1
ATOM 3518 N N . LYS A 1 441 ? -23.747 -17.174 24.934 1.00 78.50 441 LYS A N 1
ATOM 3519 C CA . LYS A 1 441 ? -24.237 -18.428 25.534 1.00 78.50 441 LYS A CA 1
ATOM 3520 C C . LYS A 1 441 ? -24.004 -19.652 24.646 1.00 78.50 441 LYS A C 1
ATOM 3522 O O . LYS A 1 441 ? -23.753 -20.721 25.182 1.00 78.50 441 LYS A O 1
ATOM 3527 N N . ALA A 1 442 ? -24.070 -19.502 23.323 1.00 79.38 442 ALA A N 1
ATOM 3528 C CA . ALA A 1 442 ? -23.891 -20.616 22.392 1.00 79.38 442 ALA A CA 1
ATOM 3529 C C . ALA A 1 442 ? -22.425 -21.070 22.249 1.00 79.38 442 ALA A C 1
ATOM 3531 O O . ALA A 1 442 ? -22.178 -22.212 21.877 1.00 79.38 442 ALA A O 1
ATOM 3532 N N . ARG A 1 443 ? -21.451 -20.190 22.529 1.00 80.81 443 ARG A N 1
ATOM 3533 C CA . ARG A 1 443 ? -20.011 -20.481 22.378 1.00 80.81 443 ARG A CA 1
ATOM 3534 C C . ARG A 1 443 ? -19.300 -20.887 23.660 1.00 80.81 443 ARG A C 1
ATOM 3536 O O . ARG A 1 443 ? -18.175 -21.373 23.593 1.00 80.81 443 ARG A O 1
ATOM 3543 N N . ILE A 1 444 ? -19.908 -20.651 24.816 1.00 82.69 444 ILE A N 1
ATOM 3544 C CA . ILE A 1 444 ? -19.296 -21.030 26.083 1.00 82.69 444 ILE A CA 1
ATOM 3545 C C . ILE A 1 444 ? -19.551 -22.522 26.316 1.00 82.69 444 ILE A C 1
ATOM 3547 O O . ILE A 1 444 ? -20.713 -22.927 26.382 1.00 82.69 444 ILE A O 1
ATOM 3551 N N . PRO A 1 445 ? -18.495 -23.346 26.439 1.00 79.06 445 PRO A N 1
ATOM 3552 C CA . PRO A 1 445 ? -18.666 -24.765 26.695 1.00 79.06 445 PRO A CA 1
ATOM 3553 C C . PRO A 1 445 ? -19.282 -24.985 28.084 1.00 79.06 445 PRO A C 1
ATOM 3555 O O . PRO A 1 445 ? -18.961 -24.285 29.047 1.00 79.06 445 PRO A O 1
ATOM 3558 N N . SER A 1 446 ? -20.158 -25.985 28.205 1.00 71.44 446 SER A N 1
ATOM 3559 C CA . SER A 1 446 ? -20.575 -26.497 29.518 1.00 71.44 446 SER A CA 1
ATOM 3560 C C . SER A 1 446 ? -19.319 -26.942 30.284 1.00 71.44 446 SER A C 1
ATOM 3562 O O . SER A 1 446 ? -18.473 -27.591 29.665 1.00 71.44 446 SER A O 1
ATOM 3564 N N . PRO A 1 447 ? -19.127 -26.598 31.574 1.00 81.00 447 PRO A N 1
ATOM 3565 C CA . PRO A 1 447 ? -20.109 -26.169 32.583 1.00 81.00 447 PRO A CA 1
ATOM 3566 C C . PRO A 1 447 ? -20.185 -24.650 32.847 1.00 81.00 447 PRO A C 1
ATOM 3568 O O . PRO A 1 447 ? -20.809 -24.220 33.821 1.00 81.00 447 PRO A O 1
ATOM 3571 N N . TYR A 1 448 ? -19.539 -23.815 32.036 1.00 77.12 448 TYR A N 1
ATOM 3572 C CA . TYR A 1 448 ? -19.397 -22.390 32.340 1.00 77.12 448 TYR A CA 1
ATOM 3573 C C . TYR A 1 448 ? -20.695 -21.605 32.072 1.00 77.12 448 TYR A C 1
ATOM 3575 O O . TYR A 1 448 ? -21.400 -21.834 31.090 1.00 77.12 448 TYR A O 1
ATOM 3583 N N . ARG A 1 449 ? -21.028 -20.646 32.950 1.00 72.62 449 ARG A N 1
ATOM 3584 C CA . ARG A 1 449 ? -22.210 -19.771 32.820 1.00 72.62 449 ARG A CA 1
ATOM 3585 C C . ARG A 1 449 ? -21.819 -18.300 32.924 1.00 72.62 449 ARG A C 1
ATOM 3587 O O . ARG A 1 449 ? -21.032 -17.923 33.784 1.00 72.62 449 ARG A O 1
ATOM 3594 N N . ILE A 1 450 ? -22.420 -17.458 32.080 1.00 72.88 450 ILE A N 1
ATOM 3595 C CA . ILE A 1 450 ? -22.257 -15.999 32.149 1.00 72.88 450 ILE A CA 1
ATOM 3596 C C . ILE A 1 450 ? -23.192 -15.450 33.222 1.00 72.88 450 ILE A C 1
ATOM 3598 O O . ILE A 1 450 ? -24.413 -15.556 33.094 1.00 72.88 450 ILE A O 1
ATOM 3602 N N . ILE A 1 451 ? -22.626 -14.814 34.241 1.00 75.06 451 ILE A N 1
ATOM 3603 C CA . ILE A 1 451 ? -23.378 -14.090 35.265 1.00 75.06 451 ILE A CA 1
ATOM 3604 C C . ILE A 1 451 ? -23.090 -12.602 35.073 1.00 75.06 451 ILE A C 1
ATOM 3606 O O . ILE A 1 451 ? -21.936 -12.196 34.944 1.00 75.06 451 ILE A O 1
ATOM 3610 N N . LYS A 1 452 ? -24.137 -11.772 35.023 1.00 69.62 452 LYS A N 1
ATOM 3611 C CA . LYS A 1 452 ? -23.956 -10.317 35.052 1.00 69.62 452 LYS A CA 1
ATOM 3612 C C . LYS A 1 452 ? -23.502 -9.928 36.452 1.00 69.62 452 LYS A C 1
ATOM 3614 O O . LYS A 1 452 ? -24.282 -10.044 37.392 1.00 69.62 452 LYS A O 1
ATOM 3619 N N . GLN A 1 453 ? -22.267 -9.460 36.587 1.00 64.56 453 GLN A N 1
ATOM 3620 C CA . GLN A 1 453 ? -21.798 -8.897 37.845 1.00 64.56 453 GLN A CA 1
ATOM 3621 C C . GLN A 1 453 ? -22.507 -7.553 38.066 1.00 64.56 453 GLN A C 1
ATOM 3623 O O . GLN A 1 453 ? -22.391 -6.643 37.241 1.00 64.56 453 GLN A O 1
ATOM 3628 N N . GLN A 1 454 ? -23.290 -7.441 39.142 1.00 41.34 454 GLN A N 1
ATOM 3629 C CA . GLN A 1 454 ? -23.793 -6.145 39.587 1.00 41.34 454 GLN A CA 1
ATOM 3630 C C . GLN A 1 454 ? -22.623 -5.399 40.224 1.00 41.34 454 GLN A C 1
ATOM 3632 O O . GLN A 1 454 ? -22.047 -5.855 41.205 1.00 41.34 454 GLN A O 1
ATOM 3637 N N . VAL A 1 455 ? -22.223 -4.284 39.618 1.00 43.56 455 VAL A N 1
ATOM 3638 C CA . VAL A 1 455 ? -21.236 -3.388 40.221 1.00 43.56 455 VAL A CA 1
ATOM 3639 C C . VAL A 1 455 ? -21.992 -2.522 41.223 1.00 43.56 455 VAL A C 1
ATOM 3641 O O . VAL A 1 455 ? -22.651 -1.556 40.831 1.00 43.56 455 VAL A O 1
ATOM 3644 N N . ASP A 1 456 ? -21.942 -2.897 42.500 1.00 32.69 456 ASP A N 1
ATOM 3645 C CA . ASP A 1 456 ? -22.473 -2.069 43.580 1.00 32.69 456 ASP A CA 1
ATOM 3646 C C . ASP A 1 456 ? -21.685 -0.757 43.677 1.00 32.69 456 ASP A C 1
ATOM 3648 O O . ASP A 1 456 ? -20.458 -0.717 43.581 1.00 32.69 456 ASP A O 1
ATOM 3652 N N . LYS A 1 457 ? -22.411 0.353 43.851 1.00 37.88 457 LYS A N 1
ATOM 3653 C CA . LYS A 1 457 ? -21.848 1.715 43.870 1.00 37.88 457 LYS A CA 1
ATOM 3654 C C . LYS A 1 457 ? -20.980 2.030 45.093 1.00 37.88 457 LYS A C 1
ATOM 3656 O O . LYS A 1 457 ? -20.371 3.093 45.108 1.00 37.88 457 LYS A O 1
ATOM 3661 N N . ASN A 1 458 ? -20.885 1.131 46.069 1.00 31.55 458 ASN A N 1
ATOM 3662 C CA . ASN A 1 458 ? -20.005 1.264 47.225 1.00 31.55 458 ASN A CA 1
ATOM 3663 C C . ASN A 1 458 ? -19.143 0.004 47.317 1.00 31.55 458 ASN A C 1
ATOM 3665 O O . ASN A 1 458 ? -19.670 -1.093 47.465 1.00 31.55 458 ASN A O 1
ATOM 3669 N N . GLY A 1 459 ? -17.826 0.170 47.179 1.00 35.47 459 GLY A N 1
ATOM 3670 C CA . GLY A 1 459 ? -16.863 -0.926 47.147 1.00 35.47 459 GLY A CA 1
ATOM 3671 C C . GLY A 1 459 ? -16.987 -1.866 48.347 1.00 35.47 459 GLY A C 1
ATOM 3672 O O . GLY A 1 459 ? -16.917 -1.437 49.495 1.00 35.47 459 GLY A O 1
ATOM 3673 N N . GLY A 1 460 ? -17.143 -3.151 48.050 1.00 27.77 460 GLY A N 1
ATOM 3674 C CA . GLY A 1 460 ? -17.194 -4.234 49.022 1.00 27.77 460 GLY A CA 1
ATOM 3675 C C . GLY A 1 460 ? -17.448 -5.545 48.296 1.00 27.77 460 GLY A C 1
ATOM 3676 O O . GLY A 1 460 ? -18.586 -5.982 48.183 1.00 27.77 460 GLY A O 1
ATOM 3677 N N . ASP A 1 461 ? -16.390 -6.134 47.743 1.00 32.59 461 ASP A N 1
ATOM 3678 C CA . ASP A 1 461 ? -16.451 -7.455 47.123 1.00 32.59 461 ASP A CA 1
ATOM 3679 C C . ASP A 1 461 ? -16.591 -8.517 48.225 1.00 32.59 461 ASP A C 1
ATOM 3681 O O . ASP A 1 461 ? -15.670 -8.740 49.006 1.00 32.59 461 ASP A O 1
ATOM 3685 N N . TYR A 1 462 ? -17.763 -9.145 48.315 1.00 29.52 462 TYR A N 1
ATOM 3686 C CA . TYR A 1 462 ? -17.961 -10.395 49.047 1.00 29.52 462 TYR A CA 1
ATOM 3687 C C . TYR A 1 462 ? -18.792 -11.346 48.186 1.00 29.52 462 TYR A C 1
ATOM 3689 O O . TYR A 1 462 ? -19.989 -11.548 48.391 1.00 29.52 462 TYR A O 1
ATOM 3697 N N . GLY A 1 463 ? -18.133 -11.983 47.221 1.00 29.11 463 GLY A N 1
ATOM 3698 C CA . GLY A 1 463 ? -18.639 -13.191 46.580 1.00 29.11 463 GLY A CA 1
ATOM 3699 C C . GLY A 1 463 ? -18.591 -14.388 47.533 1.00 29.11 463 GLY A C 1
ATOM 3700 O O . GLY A 1 463 ? -17.718 -15.241 47.408 1.00 29.11 463 GLY A O 1
ATOM 3701 N N . LYS A 1 464 ? -19.534 -14.490 48.480 1.00 25.80 464 LYS A N 1
ATOM 3702 C CA . LYS A 1 464 ? -19.804 -15.756 49.181 1.00 25.80 464 LYS A CA 1
ATOM 3703 C C . LYS A 1 464 ? -20.884 -16.509 48.404 1.00 25.80 464 LYS A C 1
ATOM 3705 O O . LYS A 1 464 ? -22.070 -16.213 48.509 1.00 25.80 464 LYS A O 1
ATOM 3710 N N . VAL A 1 465 ? -20.455 -17.476 47.594 1.00 30.19 465 VAL A N 1
ATOM 3711 C CA . VAL A 1 465 ? -21.340 -18.466 46.970 1.00 30.19 465 VAL A CA 1
ATOM 3712 C C . VAL A 1 465 ? -21.967 -19.293 48.091 1.00 30.19 465 VAL A C 1
ATOM 3714 O O . VAL A 1 465 ? -21.301 -20.120 48.706 1.00 30.19 465 VAL A O 1
ATOM 3717 N N . MET A 1 466 ? -23.241 -19.050 48.392 1.00 25.47 466 MET A N 1
ATOM 3718 C CA . MET A 1 466 ? -24.008 -19.892 49.304 1.00 25.47 466 MET A CA 1
ATOM 3719 C C . MET A 1 466 ? -24.653 -21.014 48.487 1.00 25.47 466 MET A C 1
ATOM 3721 O O . MET A 1 466 ? -25.683 -20.818 47.842 1.00 25.47 466 MET A O 1
ATOM 3725 N N . SER A 1 467 ? -24.020 -22.189 48.476 1.00 27.34 467 SER A N 1
ATOM 3726 C CA . SER A 1 467 ? -24.636 -23.423 47.991 1.00 27.34 467 SER A CA 1
ATOM 3727 C C . SER A 1 467 ? -25.721 -23.855 48.981 1.00 27.34 467 SER A C 1
ATOM 3729 O O . SER A 1 467 ? -25.433 -24.422 50.033 1.00 27.34 467 SER A O 1
ATOM 3731 N N . SER A 1 468 ? -26.977 -23.559 48.662 1.00 25.80 468 SER A N 1
ATOM 3732 C CA . SER A 1 468 ? -28.131 -24.162 49.329 1.00 25.80 468 SER A CA 1
ATOM 3733 C C . SER A 1 468 ? -28.421 -25.511 48.671 1.00 25.80 468 SER A C 1
ATOM 3735 O O . SER A 1 468 ? -29.202 -25.582 47.723 1.00 25.80 468 SER A O 1
ATOM 3737 N N . THR A 1 469 ? -27.777 -26.572 49.154 1.00 28.23 469 THR A N 1
ATOM 3738 C CA . THR A 1 469 ? -28.190 -27.958 48.896 1.00 28.23 469 THR A CA 1
ATOM 3739 C C . THR A 1 469 ? -29.196 -28.330 49.983 1.00 28.23 469 THR A C 1
ATOM 3741 O O . THR A 1 469 ? -28.835 -28.522 51.142 1.00 28.23 469 THR A O 1
ATOM 3744 N N . ARG A 1 470 ? -30.482 -28.356 49.625 1.00 27.12 470 ARG A N 1
ATOM 3745 C CA . ARG A 1 470 ? -31.557 -28.952 50.426 1.00 27.12 470 ARG A CA 1
ATOM 3746 C C . ARG A 1 470 ? -31.898 -30.282 49.760 1.00 27.12 470 ARG A C 1
ATOM 3748 O O . ARG A 1 470 ? -32.757 -30.305 48.891 1.00 27.12 470 ARG A O 1
ATOM 3755 N N . ASP A 1 471 ? -31.222 -31.350 50.168 1.00 29.27 471 ASP A N 1
ATOM 3756 C CA . ASP A 1 471 ? -31.687 -32.712 49.905 1.00 29.27 471 ASP A CA 1
ATOM 3757 C C . ASP A 1 471 ? -32.202 -33.298 51.217 1.00 29.27 471 ASP A C 1
ATOM 3759 O O . ASP A 1 471 ? -31.504 -33.354 52.231 1.00 29.27 471 ASP A O 1
ATOM 3763 N N . GLY A 1 472 ? -33.496 -33.611 51.199 1.00 29.00 472 GLY A N 1
ATOM 3764 C CA . GLY A 1 472 ? -34.257 -34.105 52.330 1.00 29.00 472 GLY A CA 1
ATOM 3765 C C . GLY A 1 472 ? -33.912 -35.550 52.665 1.00 29.00 472 GLY A C 1
ATOM 3766 O O . GLY A 1 472 ? -33.755 -36.399 51.790 1.00 29.00 472 GLY A O 1
ATOM 3767 N N . HIS A 1 473 ? -33.847 -35.820 53.965 1.00 27.00 473 HIS A N 1
ATOM 3768 C CA . HIS A 1 473 ? -33.891 -37.160 54.521 1.00 27.00 473 HIS A CA 1
ATOM 3769 C C . HIS A 1 473 ? -35.215 -37.856 54.182 1.00 27.00 473 HIS A C 1
ATOM 3771 O O . HIS A 1 473 ? -36.295 -37.340 54.467 1.00 27.00 473 HIS A O 1
ATOM 3777 N N . VAL A 1 474 ? -35.099 -39.063 53.634 1.00 29.70 474 VAL A N 1
ATOM 3778 C CA . VAL A 1 474 ? -36.139 -40.096 53.612 1.00 29.70 474 VAL A CA 1
ATOM 3779 C C . VAL A 1 474 ? -36.018 -40.893 54.917 1.00 29.70 474 VAL A C 1
ATOM 3781 O O . VAL A 1 474 ? -34.918 -41.375 55.199 1.00 29.70 474 VAL A O 1
ATOM 3784 N N . PRO A 1 475 ? -37.078 -41.064 55.725 1.00 31.39 475 PRO A N 1
ATOM 3785 C CA . PRO A 1 475 ? -37.076 -42.066 56.777 1.00 31.39 475 PRO A CA 1
ATOM 3786 C C . PRO A 1 475 ? -37.496 -43.427 56.208 1.00 31.39 475 PRO A C 1
ATOM 3788 O O . PRO A 1 475 ? -38.419 -43.525 55.401 1.00 31.39 475 PRO A O 1
ATOM 3791 N N . MET A 1 476 ? -36.791 -44.468 56.648 1.00 31.61 476 MET A N 1
ATOM 3792 C CA . MET A 1 476 ? -37.183 -45.864 56.480 1.00 31.61 476 MET A CA 1
ATOM 3793 C C . MET A 1 476 ? -38.537 -46.130 57.148 1.00 31.61 476 MET A C 1
ATOM 3795 O O . MET A 1 476 ? -38.690 -45.883 58.345 1.00 31.61 476 MET A O 1
ATOM 3799 N N . SER A 1 477 ? -39.452 -46.721 56.384 1.00 28.25 477 SER A N 1
ATOM 3800 C CA . SER A 1 477 ? -40.430 -47.717 56.834 1.00 28.25 477 SER A CA 1
ATOM 3801 C C . SER A 1 477 ? -40.870 -48.544 55.639 1.00 28.25 477 SER A C 1
ATOM 3803 O O . SER A 1 477 ? -41.309 -47.896 54.658 1.00 28.25 477 SER A O 1
#

Solvent-accessible surface area (backbone atoms only — not comparable to full-atom values): 26570 Å² total; per-residue (Å²): 133,84,78,62,46,76,40,35,51,52,30,41,66,40,70,65,41,38,52,49,42,42,52,76,62,71,69,56,53,51,100,43,68,46,42,51,43,53,46,49,22,50,47,58,37,60,76,61,60,52,83,84,53,43,31,30,73,61,58,83,70,90,76,74,54,68,45,48,79,47,76,48,75,58,99,66,44,65,51,73,26,36,45,30,78,33,49,43,31,65,43,54,54,62,44,42,55,87,74,46,10,50,34,36,44,47,34,56,51,49,54,54,52,52,51,53,50,49,53,52,51,47,48,46,36,66,49,38,63,61,50,53,49,50,51,48,49,55,47,42,70,68,37,68,82,72,64,96,69,94,74,58,64,62,57,54,54,52,50,47,52,49,30,54,52,49,36,53,44,49,54,56,40,51,55,51,42,50,49,44,53,32,54,53,36,40,53,52,28,51,52,43,48,50,22,75,73,37,38,68,72,46,69,12,56,19,46,34,11,41,52,50,39,40,27,50,42,16,38,56,15,45,62,27,34,58,58,51,45,52,50,49,52,54,29,56,77,65,77,59,70,51,72,65,58,50,54,48,44,52,53,24,32,53,49,11,53,55,28,29,60,71,36,66,61,76,81,61,79,86,55,46,31,82,77,97,61,89,82,38,43,71,54,20,40,55,27,69,58,71,62,42,36,22,57,64,53,77,69,54,43,56,48,47,37,47,37,34,31,50,34,50,48,35,60,73,62,50,39,62,56,51,51,52,54,43,50,50,52,48,53,56,49,51,53,53,50,52,49,65,72,60,34,82,84,67,50,62,62,72,62,53,51,59,66,58,61,66,55,50,57,73,87,39,73,58,30,61,42,52,61,51,53,52,51,50,52,50,50,52,52,51,53,53,50,51,52,52,52,50,52,52,52,57,48,54,56,53,37,65,79,67,60,53,43,57,79,84,63,82,50,74,67,22,55,53,46,43,54,59,50,48,64,46,54,52,51,45,54,46,27,70,75,65,33,64,65,60,56,53,62,75,71,49,60,86,91,64,77,91,73,86,79,81,82,66,95,64,91,74,92,72,92,73,84,78,83,83,82,84,78,81,86,79,81,92,128

Nearest PDB structures (foldseek):
  3zx6-assembly1_A  TM=2.018E-01  e=5.712E-01  Archaeoglobus fulgidus DSM 4304
  2v0o-assembly2_C  TM=1.748E-01  e=9.248E-01  Homo sapiens

Foldseek 3Di:
DDQPLLALQQCQVDPCSVVVSCVVVPQFLDPDSNLVLQLVLLVVCLVPPDVLQFFQPQPDDSPQSGKGFDWDDDPQDIDTFIDDPRGLPGGDQAWDCLLCAPLLLVLLVCLLVVLVVLVVLLVCLVCVLVVVVVVVVVVCVVCVVPDDDPPCVVVSVVVNVLSVQLNVLSLVLLLLSLVLLLVLLVVLLVLLVVCLVQVVSRVQQALSNLLVNLLSQLLSLLSLQLSNLSSLLVCLVVVRDDPVSLVSSVVSNVSSLVSNVSSRDGDDRVSNDADPDQPRDVSSVSGDRSSSRHDDDPLSVVLSCLSRVLSNCCNPPVVVVSVVSSVVSVVVVVVVVVPVVCDVVRDPVVVVCVVVPVCDDCPDPSNVVVVVVVVVVVVVVVVVSSVSSVSSVVSSVSCVVVPSYDNPDDDPSSVVSNCSCVVSVVSSVVCSVPNPQVVVVVPDDPPDDDDPDDPDPDDDDDPPPDPPDDDDDDDDD

pLDDT: mean 79.65, std 17.05, range [25.47, 97.56]